Protein AF-0000000067861618 (afdb_homodimer)

Sequence (686 aa):
MKAVVKTNPGYDQMELKDVEEPQVYGDKVKIKVAFTGICGSDIHTFKGEYKNPTTPVTLGHEFSGVVVEVGPDVTSIKVGDRVTSETTFETCGECIYCKEHDYNLCSNRRGIGTQANGSFAEFVLSREESCHVLDERISLEAAALTEPLACCVHSALEKTTIRPDDTVLVFGPGPIGLLLAQVVKAQGATVIMAGITKDSDRLRLAKELGMDRIVDTLKEDLAEVVLGMTGGYGAERVFDCSGAVPAVNQGLPLTKKKGDFVQVGLFAEKKNAIDEESIIQREIAYIGSRSQKPSSWILALDLLANGKIDTDKMITKVYGLDDWREAFEAVMAGNEIKVLVKSMKAVVKTNPGYDQMELKDVEEPQVYGDKVKIKVAFTGICGSDIHTFKGEYKNPTTPVTLGHEFSGVVVEVGPDVTSIKVGDRVTSETTFETCGECIYCKEHDYNLCSNRRGIGTQANGSFAEFVLSREESCHVLDERISLEAAALTEPLACCVHSALEKTTIRPDDTVLVFGPGPIGLLLAQVVKAQGATVIMAGITKDSDRLRLAKELGMDRIVDTLKEDLAEVVLGMTGGYGAERVFDCSGAVPAVNQGLPLTKKKGDFVQVGLFAEKKNAIDEESIIQREIAYIGSRSQKPSSWILALDLLANGKIDTDKMITKVYGLDDWREAFEAVMAGNEIKVLVKS

Nearest PDB structures (foldseek):
  4ejm-assembly1_A  TM=9.345E-01  e=1.220E-36  Sinorhizobium meliloti 1021
  1rjw-assembly1_D  TM=9.332E-01  e=1.047E-31  Geobacillus stearothermophilus
  3pii-assembly1_B  TM=9.346E-01  e=1.260E-31  Geobacillus stearothermophilus
  3s2e-assembly2_C  TM=9.390E-01  e=4.253E-30  Cupriavidus pinatubonensis JMP134
  2eih-assembly1_A  TM=8.965E-01  e=2.595E-30  Thermus thermophilus HB8

Radius of gyration: 28.89 Å; Cα contacts (8 Å, |Δi|>4): 1767; chains: 2; bounding box: 50×87×62 Å

Organism: Listeria monocytogenes serovar 1/2a (strain ATCC BAA-679 / EGD-e) (NCBI:txid169963)

Structure (mmCIF, N/CA/C/O backbone):
data_AF-0000000067861618-model_v1
#
loop_
_entity.id
_entity.type
_entity.pdbx_description
1 polymer 'Lmo2663 protein'
#
loop_
_atom_site.group_PDB
_atom_site.id
_atom_site.type_symbol
_atom_site.label_atom_id
_atom_site.label_alt_id
_atom_site.label_comp_id
_atom_site.label_asym_id
_atom_site.label_entity_id
_atom_site.label_seq_id
_atom_site.pdbx_PDB_ins_code
_atom_site.Cartn_x
_atom_site.Cartn_y
_atom_site.Cartn_z
_atom_site.occupancy
_atom_site.B_iso_or_equiv
_atom_site.auth_seq_id
_atom_site.auth_comp_id
_atom_site.auth_asym_id
_atom_site.auth_atom_id
_atom_site.pdbx_PDB_model_num
ATOM 1 N N . MET A 1 1 ? 13.023 -38.094 -23.516 1 97.62 1 MET A N 1
ATOM 2 C CA . MET A 1 1 ? 11.648 -37.938 -23.062 1 97.62 1 MET A CA 1
ATOM 3 C C . MET A 1 1 ? 10.945 -36.812 -23.844 1 97.62 1 MET A C 1
ATOM 5 O O . MET A 1 1 ? 11.594 -35.938 -24.406 1 97.62 1 MET A O 1
ATOM 9 N N . LYS A 1 2 ? 9.68 -36.906 -23.859 1 98.25 2 LYS A N 1
ATOM 10 C CA . LYS A 1 2 ? 8.898 -35.875 -24.516 1 98.25 2 LYS A CA 1
ATOM 11 C C . LYS A 1 2 ? 8.773 -34.625 -23.625 1 98.25 2 LYS A C 1
ATOM 13 O O . LYS A 1 2 ? 8.578 -34.75 -22.406 1 98.25 2 LYS A O 1
ATOM 18 N N . ALA A 1 3 ? 8.898 -33.469 -24.234 1 98.62 3 ALA A N 1
ATOM 19 C CA . ALA A 1 3 ? 8.742 -32.219 -23.516 1 98.62 3 ALA A CA 1
ATOM 20 C C . ALA A 1 3 ? 8.305 -31.094 -24.453 1 98.62 3 ALA A C 1
ATOM 22 O O . ALA A 1 3 ? 8.672 -31.078 -25.625 1 98.62 3 ALA A O 1
ATOM 23 N N . VAL A 1 4 ? 7.473 -30.203 -23.969 1 98.44 4 VAL A N 1
ATOM 24 C CA . VAL A 1 4 ? 7.121 -29 -24.703 1 98.44 4 VAL A CA 1
ATOM 25 C C . VAL A 1 4 ? 8.141 -27.891 -24.406 1 98.44 4 VAL A C 1
ATOM 27 O O . VAL A 1 4 ? 8.164 -27.359 -23.297 1 98.44 4 VAL A O 1
ATOM 30 N N . VAL A 1 5 ? 8.922 -27.531 -25.391 1 97.69 5 VAL A N 1
ATOM 31 C CA . VAL A 1 5 ? 10.086 -26.672 -25.188 1 97.69 5 VAL A CA 1
ATOM 32 C C . VAL A 1 5 ? 9.883 -25.344 -25.922 1 97.69 5 VAL A C 1
ATOM 34 O O . VAL A 1 5 ? 9.5 -25.328 -27.094 1 97.69 5 VAL A O 1
ATOM 37 N N . LYS A 1 6 ? 10 -24.219 -25.203 1 97.12 6 LYS A N 1
ATOM 38 C CA . LYS A 1 6 ? 10.25 -22.938 -25.859 1 97.12 6 LYS A CA 1
ATOM 39 C C . LYS A 1 6 ? 11.656 -22.875 -26.438 1 97.12 6 LYS A C 1
ATOM 41 O O . LYS A 1 6 ? 12.633 -22.75 -25.688 1 97.12 6 LYS A O 1
ATOM 46 N N . THR A 1 7 ? 11.758 -22.812 -27.656 1 95.88 7 THR A N 1
ATOM 47 C CA . THR A 1 7 ? 13.055 -23 -28.297 1 95.88 7 THR A CA 1
ATOM 48 C C . THR A 1 7 ? 13.773 -21.672 -28.484 1 95.88 7 THR A C 1
ATOM 50 O O . THR A 1 7 ? 15 -21.609 -28.422 1 95.88 7 THR A O 1
ATOM 53 N N . ASN A 1 8 ? 13.039 -20.672 -28.797 1 93.75 8 ASN A N 1
ATOM 54 C CA . ASN A 1 8 ? 13.531 -19.312 -29.016 1 93.75 8 ASN A CA 1
ATOM 55 C C . ASN A 1 8 ? 12.531 -18.266 -28.5 1 93.75 8 ASN A C 1
ATOM 57 O O . ASN A 1 8 ? 11.344 -18.562 -28.344 1 93.75 8 ASN A O 1
ATOM 61 N N . PRO A 1 9 ? 13.125 -17.094 -28.188 1 91.62 9 PRO A N 1
ATOM 62 C CA . PRO A 1 9 ? 12.188 -16.031 -27.844 1 91.62 9 PRO A CA 1
ATOM 63 C C . PRO A 1 9 ? 11.219 -15.703 -28.969 1 91.62 9 PRO A C 1
ATOM 65 O O . PRO A 1 9 ? 11.492 -15.984 -30.141 1 91.62 9 PRO A O 1
ATOM 68 N N . GLY A 1 10 ? 10.039 -15.055 -28.578 1 91.56 10 GLY A N 1
ATOM 69 C CA . GLY A 1 10 ? 9.078 -14.609 -29.578 1 91.56 10 GLY A CA 1
ATOM 70 C C . GLY A 1 10 ? 7.797 -15.422 -29.578 1 91.56 10 GLY A C 1
ATOM 71 O O . GLY A 1 10 ? 7.641 -16.344 -28.766 1 91.56 10 GLY A O 1
ATOM 72 N N . TYR A 1 11 ? 6.883 -15.148 -30.516 1 93.62 11 TYR A N 1
ATOM 73 C CA . TYR A 1 11 ? 5.578 -15.797 -30.625 1 93.62 11 TYR A CA 1
ATOM 74 C C . TYR A 1 11 ? 5.727 -17.25 -31.047 1 93.62 11 TYR A C 1
ATOM 76 O O . TYR A 1 11 ? 6.457 -17.562 -31.984 1 93.62 11 TYR A O 1
ATOM 84 N N . ASP A 1 12 ? 5.031 -18.156 -30.203 1 92.19 12 ASP A N 1
ATOM 85 C CA . ASP A 1 12 ? 5.027 -19.609 -30.438 1 92.19 12 ASP A CA 1
ATOM 86 C C . ASP A 1 12 ? 6.414 -20.203 -30.219 1 92.19 12 ASP A C 1
ATOM 88 O O . ASP A 1 12 ? 6.844 -20.375 -29.062 1 92.19 12 ASP A O 1
ATOM 92 N N . GLN A 1 13 ? 7.277 -20.203 -31.094 1 94.56 13 GLN A N 1
ATOM 93 C CA . GLN A 1 13 ? 8.602 -20.812 -31.016 1 94.56 13 GLN A CA 1
ATOM 94 C C . GLN A 1 13 ? 8.625 -21.938 -29.984 1 94.56 13 GLN A C 1
ATOM 96 O O . GLN A 1 13 ? 9.539 -22.031 -29.172 1 94.56 13 GLN A O 1
ATOM 101 N N . MET A 1 14 ? 7.547 -22.688 -29.859 1 96.25 14 MET A N 1
ATOM 102 C CA . MET A 1 14 ? 7.395 -23.844 -28.969 1 96.25 14 MET A CA 1
ATOM 103 C C . MET A 1 14 ? 7.215 -25.125 -29.766 1 96.25 14 MET A C 1
ATOM 105 O O . MET A 1 14 ? 6.57 -25.125 -30.812 1 96.25 14 MET A O 1
ATOM 109 N N . GLU A 1 15 ? 7.766 -26.156 -29.266 1 96.69 15 GLU A N 1
ATOM 110 C CA . GLU A 1 15 ? 7.684 -27.453 -29.938 1 96.69 15 GLU A CA 1
ATOM 111 C C . GLU A 1 15 ? 7.691 -28.594 -28.938 1 96.69 15 GLU A C 1
ATOM 113 O O . GLU A 1 15 ? 8.328 -28.5 -27.875 1 96.69 15 GLU A O 1
ATOM 118 N N . LEU A 1 16 ? 6.914 -29.625 -29.266 1 98.06 16 LEU A N 1
ATOM 119 C CA . LEU A 1 16 ? 7.066 -30.906 -28.578 1 98.06 16 LEU A CA 1
ATOM 120 C C . LEU A 1 16 ? 8.258 -31.688 -29.125 1 98.06 16 LEU A C 1
ATOM 122 O O . LEU A 1 16 ? 8.289 -32 -30.328 1 98.06 16 LEU A O 1
ATOM 126 N N . LYS A 1 17 ? 9.188 -31.938 -28.297 1 96.25 17 LYS A N 1
ATOM 127 C CA . LYS A 1 17 ? 10.344 -32.656 -28.844 1 96.25 17 LYS A CA 1
ATOM 128 C C . LYS A 1 17 ? 10.914 -33.625 -27.812 1 96.25 17 LYS A C 1
ATOM 130 O O . LYS A 1 17 ? 10.516 -33.594 -26.641 1 96.25 17 LYS A O 1
ATOM 135 N N . ASP A 1 18 ? 11.773 -34.5 -28.359 1 97.75 18 ASP A N 1
ATOM 136 C CA . ASP A 1 18 ? 12.5 -35.406 -27.484 1 97.75 18 ASP A CA 1
ATOM 137 C C . ASP A 1 18 ? 13.734 -34.719 -26.891 1 97.75 18 ASP A C 1
ATOM 139 O O . ASP A 1 18 ? 14.586 -34.219 -27.609 1 97.75 18 ASP A O 1
ATOM 143 N N . VAL A 1 19 ? 13.719 -34.688 -25.594 1 97.69 19 VAL A N 1
ATOM 144 C CA . VAL A 1 19 ? 14.859 -34.125 -24.891 1 97.69 19 VAL A CA 1
ATOM 145 C C . VAL A 1 19 ? 15.445 -35.156 -23.922 1 97.69 19 VAL A C 1
ATOM 147 O O . VAL A 1 19 ? 14.875 -36.219 -23.719 1 97.69 19 VAL A O 1
ATOM 150 N N . GLU A 1 20 ? 16.594 -34.812 -23.406 1 97.31 20 GLU A N 1
ATOM 151 C CA . GLU A 1 20 ? 17.219 -35.719 -22.438 1 97.31 20 GLU A CA 1
ATOM 152 C C . GLU A 1 20 ? 16.406 -35.812 -21.156 1 97.31 20 GLU A C 1
ATOM 154 O O . GLU A 1 20 ? 15.883 -34.812 -20.656 1 97.31 20 GLU A O 1
ATOM 159 N N . GLU A 1 21 ? 16.188 -37.031 -20.703 1 97.81 21 GLU A N 1
ATOM 160 C CA . GLU A 1 21 ? 15.562 -37.219 -19.406 1 97.81 21 GLU A CA 1
ATOM 161 C C . GLU A 1 21 ? 16.422 -36.656 -18.281 1 97.81 21 GLU A C 1
ATOM 163 O O . GLU A 1 21 ? 17.641 -36.875 -18.25 1 97.81 21 GLU A O 1
ATOM 168 N N . PRO A 1 22 ? 15.867 -35.906 -17.438 1 97.81 22 PRO A N 1
ATOM 169 C CA . PRO A 1 22 ? 16.688 -35.344 -16.359 1 97.81 22 PRO A CA 1
ATOM 170 C C . PRO A 1 22 ? 17.234 -36.406 -15.414 1 97.81 22 PRO A C 1
ATOM 172 O O . PRO A 1 22 ? 16.562 -37.406 -15.141 1 97.81 22 PRO A O 1
ATOM 175 N N . GLN A 1 23 ? 18.391 -36.125 -14.953 1 98.12 23 GLN A N 1
ATOM 176 C CA . GLN A 1 23 ? 19.047 -37 -13.984 1 98.12 23 GLN A CA 1
ATOM 177 C C . GLN A 1 23 ? 19.109 -36.344 -12.609 1 98.12 23 GLN A C 1
ATOM 179 O O . GLN A 1 23 ? 19.328 -35.156 -12.5 1 98.12 23 GLN A O 1
ATOM 184 N N . VAL A 1 24 ? 18.922 -37.156 -11.633 1 98.38 24 VAL A N 1
ATOM 185 C CA . VAL A 1 24 ? 18.938 -36.625 -10.273 1 98.38 24 VAL A CA 1
ATOM 186 C C . VAL A 1 24 ? 20.375 -36.375 -9.836 1 98.38 24 VAL A C 1
ATOM 188 O O . VAL A 1 24 ? 21.312 -37 -10.336 1 98.38 24 VAL A O 1
ATOM 191 N N . TYR A 1 25 ? 20.625 -35.469 -9.039 1 98.44 25 TYR A N 1
ATOM 192 C CA . TYR A 1 25 ? 21.875 -35.125 -8.383 1 98.44 25 TYR A CA 1
ATOM 193 C C . TYR A 1 25 ? 21.625 -34.375 -7.09 1 98.44 25 TYR A C 1
ATOM 195 O O . TYR A 1 25 ? 20.578 -33.75 -6.918 1 98.44 25 TYR A O 1
ATOM 203 N N . GLY A 1 26 ? 22.547 -34.531 -6.188 1 98.19 26 GLY A N 1
ATOM 204 C CA . GLY A 1 26 ? 22.438 -33.75 -4.957 1 98.19 26 GLY A CA 1
ATOM 205 C C . GLY A 1 26 ? 21.094 -33.938 -4.266 1 98.19 26 GLY A C 1
ATOM 206 O O . GLY A 1 26 ? 20.672 -35.062 -3.994 1 98.19 26 GLY A O 1
ATOM 207 N N . ASP A 1 27 ? 20.391 -32.781 -4.082 1 98.31 27 ASP A N 1
ATOM 208 C CA . ASP A 1 27 ? 19.125 -32.812 -3.35 1 98.31 27 ASP A CA 1
ATOM 209 C C . ASP A 1 27 ? 17.938 -32.812 -4.305 1 98.31 27 ASP A C 1
ATOM 211 O O . ASP A 1 27 ? 16.797 -32.531 -3.908 1 98.31 27 ASP A O 1
ATOM 215 N N . LYS A 1 28 ? 18.141 -33.188 -5.531 1 98.75 28 LYS A N 1
ATOM 216 C CA . LYS A 1 28 ? 17.109 -33.125 -6.555 1 98.75 28 LYS A CA 1
ATOM 217 C C . LYS A 1 28 ? 16.25 -34.375 -6.566 1 98.75 28 LYS A C 1
ATOM 219 O O . LYS A 1 28 ? 16.766 -35.5 -6.336 1 98.75 28 LYS A O 1
ATOM 224 N N . VAL A 1 29 ? 15.031 -34.219 -6.852 1 98.88 29 VAL A N 1
ATOM 225 C CA . VAL A 1 29 ? 14.016 -35.25 -6.926 1 98.88 29 VAL A CA 1
ATOM 226 C C . VAL A 1 29 ? 13.43 -35.312 -8.336 1 98.88 29 VAL A C 1
ATOM 228 O O . VAL A 1 29 ? 13.047 -34.281 -8.898 1 98.88 29 VAL A O 1
ATOM 231 N N . LYS A 1 30 ? 13.445 -36.469 -8.875 1 98.88 30 LYS A N 1
ATOM 232 C CA . LYS A 1 30 ? 12.82 -36.656 -10.18 1 98.88 30 LYS A CA 1
ATOM 233 C C . LYS A 1 30 ? 11.367 -37.125 -10.031 1 98.88 30 LYS A C 1
ATOM 235 O O . LYS A 1 30 ? 11.086 -38.094 -9.352 1 98.88 30 LYS A O 1
ATOM 240 N N . ILE A 1 31 ? 10.523 -36.438 -10.648 1 98.94 31 ILE A N 1
ATOM 241 C CA . ILE A 1 31 ? 9.086 -36.656 -10.531 1 98.94 31 ILE A CA 1
ATOM 242 C C . ILE A 1 31 ? 8.516 -37.062 -11.891 1 98.94 31 ILE A C 1
ATOM 244 O O . ILE A 1 31 ? 8.75 -36.375 -12.891 1 98.94 31 ILE A O 1
ATOM 248 N N . LYS A 1 32 ? 7.898 -38.156 -11.977 1 98.94 32 LYS A N 1
ATOM 249 C CA . LYS A 1 32 ? 7.059 -38.469 -13.133 1 98.94 32 LYS A CA 1
ATOM 250 C C . LYS A 1 32 ? 5.793 -37.594 -13.125 1 98.94 32 LYS A C 1
ATOM 252 O O . LYS A 1 32 ? 4.914 -37.781 -12.281 1 98.94 32 LYS A O 1
ATOM 257 N N . VAL A 1 33 ? 5.719 -36.75 -14.07 1 98.94 33 VAL A N 1
ATOM 258 C CA . VAL A 1 33 ? 4.656 -35.75 -14.062 1 98.94 33 VAL A CA 1
ATOM 259 C C . VAL A 1 33 ? 3.316 -36.406 -14.367 1 98.94 33 VAL A C 1
ATOM 261 O O . VAL A 1 33 ? 3.215 -37.219 -15.297 1 98.94 33 VAL A O 1
ATOM 264 N N . ALA A 1 34 ? 2.354 -36.156 -13.539 1 98.88 34 ALA A N 1
ATOM 265 C CA . ALA A 1 34 ? 0.994 -36.625 -13.805 1 98.88 34 ALA A CA 1
ATOM 266 C C . ALA A 1 34 ? 0.182 -35.562 -14.539 1 98.88 34 ALA A C 1
ATOM 268 O O . ALA A 1 34 ? -0.371 -35.812 -15.609 1 98.88 34 ALA A O 1
ATOM 269 N N . PHE A 1 35 ? 0.127 -34.375 -13.961 1 98.88 35 PHE A N 1
ATOM 270 C CA . PHE A 1 35 ? -0.622 -33.25 -14.539 1 98.88 35 PHE A CA 1
ATOM 271 C C . PHE A 1 35 ? 0.17 -31.953 -14.438 1 98.88 35 PHE A C 1
ATOM 273 O O . PHE A 1 35 ? 0.909 -31.75 -13.469 1 98.88 35 PHE A O 1
ATOM 280 N N . THR A 1 36 ? 0.093 -31.109 -15.43 1 98.88 36 THR A N 1
ATOM 281 C CA . THR A 1 36 ? 0.594 -29.734 -15.43 1 98.88 36 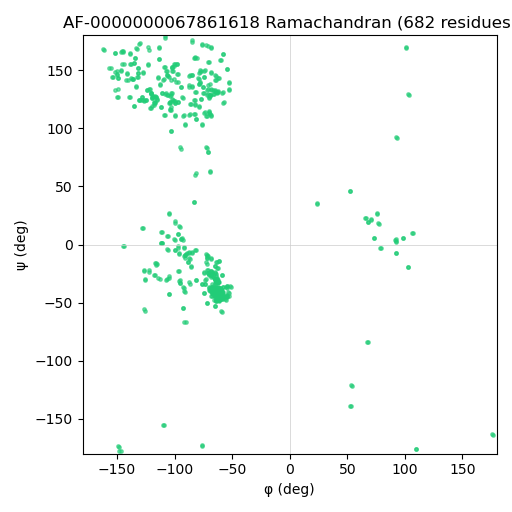THR A CA 1
ATOM 282 C C . THR A 1 36 ? -0.507 -28.766 -15.828 1 98.88 36 THR A C 1
ATOM 284 O O . THR A 1 36 ? -1.147 -28.938 -16.875 1 98.88 36 THR A O 1
ATOM 287 N N . GLY A 1 37 ? -0.752 -27.797 -14.977 1 98.69 37 GLY A N 1
ATOM 288 C CA . GLY A 1 37 ? -1.687 -26.75 -15.344 1 98.69 37 GLY A CA 1
ATOM 289 C C . GLY A 1 37 ? -1.075 -25.703 -16.25 1 98.69 37 GLY A C 1
ATOM 290 O O . GLY A 1 37 ? 0.098 -25.359 -16.109 1 98.69 37 GLY A O 1
ATOM 291 N N . ILE A 1 38 ? -1.846 -25.188 -17.203 1 98.06 38 ILE A N 1
ATOM 292 C CA . ILE A 1 38 ? -1.395 -24.094 -18.047 1 98.06 38 ILE A CA 1
ATOM 293 C C . ILE A 1 38 ? -1.693 -22.766 -17.344 1 98.06 38 ILE A C 1
ATOM 295 O O . ILE A 1 38 ? -2.842 -22.484 -17 1 98.06 38 ILE A O 1
ATOM 299 N N . CYS A 1 39 ? -0.69 -22 -17.109 1 95.25 39 CYS A N 1
ATOM 300 C CA . CYS A 1 39 ? -0.8 -20.703 -16.453 1 95.25 39 CYS A CA 1
ATOM 301 C C . CYS A 1 39 ? -0.815 -19.578 -17.484 1 95.25 39 CYS A C 1
ATOM 303 O O . CYS A 1 39 ? -0.372 -19.766 -18.625 1 95.25 39 CYS A O 1
ATOM 305 N N . GLY A 1 40 ? -1.413 -18.422 -17.094 1 92 40 GLY A N 1
ATOM 306 C CA . GLY A 1 40 ? -1.334 -17.25 -17.969 1 92 40 GLY A CA 1
ATOM 307 C C . GLY A 1 40 ? 0.083 -16.938 -18.406 1 92 40 GLY A C 1
ATOM 308 O O . GLY A 1 40 ? 0.307 -16.484 -19.531 1 92 40 GLY A O 1
ATOM 309 N N . SER A 1 41 ? 1.034 -17.125 -17.547 1 92.06 41 SER A N 1
ATOM 310 C CA . SER A 1 41 ? 2.43 -16.844 -17.875 1 92.06 41 SER A CA 1
ATOM 311 C C . SER A 1 41 ? 2.934 -17.75 -18.984 1 92.06 41 SER A C 1
ATOM 313 O O . SER A 1 41 ? 3.783 -17.359 -19.781 1 92.06 41 SER A O 1
ATOM 315 N N . ASP A 1 42 ? 2.459 -18.984 -19.062 1 94.56 42 ASP A N 1
ATOM 316 C CA . ASP A 1 42 ? 2.797 -19.859 -20.172 1 94.56 42 ASP A CA 1
ATOM 317 C C . ASP A 1 42 ? 2.303 -19.281 -21.5 1 94.56 42 ASP A C 1
ATOM 319 O O . ASP A 1 42 ? 3.006 -19.344 -22.516 1 94.56 42 ASP A O 1
ATOM 323 N N . ILE A 1 43 ? 1.104 -18.75 -21.438 1 94 43 ILE A N 1
ATOM 324 C CA . ILE A 1 43 ? 0.493 -18.172 -22.641 1 94 43 ILE A CA 1
ATOM 325 C C . ILE A 1 43 ? 1.264 -16.922 -23.062 1 94 43 ILE A C 1
ATOM 327 O O . ILE A 1 43 ? 1.51 -16.719 -24.25 1 94 43 ILE A O 1
ATOM 331 N N . HIS A 1 44 ? 1.635 -16.109 -22.047 1 92 44 HIS A N 1
ATOM 332 C CA . HIS A 1 44 ? 2.441 -14.945 -22.359 1 92 44 HIS A CA 1
ATOM 333 C C . HIS A 1 44 ? 3.773 -15.344 -22.984 1 92 44 HIS A C 1
ATOM 335 O O . HIS A 1 44 ? 4.27 -14.664 -23.891 1 92 44 HIS A O 1
ATOM 341 N N . THR A 1 45 ? 4.352 -16.375 -22.453 1 92.44 45 THR A N 1
ATOM 342 C CA . THR A 1 45 ? 5.582 -16.906 -23.031 1 92.44 45 THR A CA 1
ATOM 343 C C . THR A 1 45 ? 5.344 -17.391 -24.469 1 92.44 45 THR A C 1
ATOM 345 O O . THR A 1 45 ? 6.145 -17.109 -25.359 1 92.44 45 THR A O 1
ATOM 348 N N . PHE A 1 46 ? 4.215 -18.062 -24.703 1 93.56 46 PHE A N 1
ATOM 349 C CA . PHE A 1 46 ? 3.82 -18.5 -26.031 1 93.56 46 PHE A CA 1
ATOM 350 C C . PHE A 1 46 ? 3.705 -17.328 -26.984 1 93.56 46 PHE A C 1
ATOM 352 O O . PHE A 1 46 ? 4.191 -17.375 -28.125 1 93.56 46 PHE A O 1
ATOM 359 N N . LYS A 1 47 ? 3.217 -16.219 -26.422 1 92.44 47 LYS A N 1
ATOM 360 C CA . LYS A 1 47 ? 2.953 -15.039 -27.25 1 92.44 47 LYS A CA 1
ATOM 361 C C . LYS A 1 47 ? 4.215 -14.203 -27.422 1 92.44 47 LYS A C 1
ATOM 363 O O . LYS A 1 47 ? 4.215 -13.219 -28.172 1 92.44 47 LYS A O 1
ATOM 368 N N . GLY A 1 48 ? 5.258 -14.5 -26.781 1 87.56 48 GLY A N 1
ATOM 369 C CA . GLY A 1 48 ? 6.512 -13.773 -26.891 1 87.56 48 GLY A CA 1
ATOM 370 C C . GLY A 1 48 ? 6.504 -12.461 -26.125 1 87.56 48 GLY A C 1
ATOM 371 O O . GLY A 1 48 ? 7.266 -11.547 -26.453 1 87.56 48 GLY A O 1
ATOM 372 N N . GLU A 1 49 ? 5.566 -12.336 -25.219 1 79.94 49 GLU A N 1
ATOM 373 C CA . GLU A 1 49 ? 5.395 -11.094 -24.469 1 79.94 49 GLU A CA 1
ATOM 374 C C . GLU A 1 49 ? 6.266 -11.086 -23.219 1 79.94 49 GLU A C 1
ATOM 376 O O . GLU A 1 49 ? 6.398 -10.055 -22.547 1 79.94 49 GLU A O 1
ATOM 381 N N . TYR A 1 50 ? 6.695 -12.164 -22.922 1 68.75 50 TYR A N 1
ATOM 382 C CA . TYR A 1 50 ? 7.57 -12.328 -21.766 1 68.75 50 TYR A CA 1
ATOM 383 C C . TYR A 1 50 ? 9.023 -12.469 -22.203 1 68.75 50 TYR A C 1
ATOM 385 O O . TYR A 1 50 ? 9.336 -13.219 -23.125 1 68.75 50 TYR A O 1
ATOM 393 N N . LYS A 1 51 ? 9.852 -11.609 -21.656 1 62.56 51 LYS A N 1
ATOM 394 C CA . LYS A 1 51 ? 11.273 -11.805 -21.906 1 62.56 51 LYS A CA 1
ATOM 395 C C . LYS A 1 51 ? 11.812 -13.008 -21.141 1 62.56 51 LYS A C 1
ATOM 397 O O . LYS A 1 51 ? 12.125 -12.898 -19.953 1 62.56 51 LYS A O 1
ATOM 402 N N . ASN A 1 52 ? 11.633 -14.07 -21.734 1 65.31 52 ASN A N 1
ATOM 403 C CA . ASN A 1 52 ? 12.109 -15.281 -21.078 1 65.31 52 ASN A CA 1
ATOM 404 C C . ASN A 1 52 ? 13.609 -15.219 -20.797 1 65.31 52 ASN A C 1
ATOM 406 O O . ASN A 1 52 ? 14.406 -15.039 -21.719 1 65.31 52 ASN A O 1
ATOM 410 N N . PRO A 1 53 ? 13.914 -15.344 -19.672 1 67.12 53 PRO A N 1
ATOM 411 C CA . PRO A 1 53 ? 15.336 -15.219 -19.359 1 67.12 53 PRO A CA 1
ATOM 412 C C . PRO A 1 53 ? 16.188 -16.312 -20 1 67.12 53 PRO A C 1
ATOM 414 O O . PRO A 1 53 ? 17.375 -16.109 -20.234 1 67.12 53 PRO A O 1
ATOM 417 N N . THR A 1 54 ? 15.562 -17.516 -20.297 1 84.38 54 THR A N 1
ATOM 418 C CA . THR A 1 54 ? 16.359 -18.641 -20.75 1 84.38 54 THR A CA 1
ATOM 419 C C . THR A 1 54 ? 15.641 -19.391 -21.875 1 84.38 54 THR A C 1
ATOM 421 O O . THR A 1 54 ? 14.469 -19.75 -21.734 1 84.38 54 THR A O 1
ATOM 424 N N . THR A 1 55 ? 16.219 -19.609 -22.953 1 91 55 THR A N 1
ATOM 425 C CA . THR A 1 55 ? 15.812 -20.516 -24.016 1 91 55 THR A CA 1
ATOM 426 C C . THR A 1 55 ? 17.016 -21.312 -24.516 1 91 55 THR A C 1
ATOM 428 O O . THR A 1 55 ? 18.141 -20.812 -24.547 1 91 55 THR A O 1
ATOM 431 N N . PRO A 1 56 ? 16.844 -22.594 -24.844 1 95.38 56 PRO A N 1
ATOM 432 C CA . PRO A 1 56 ? 15.602 -23.359 -24.766 1 95.38 56 PRO A CA 1
ATOM 433 C C . PRO A 1 56 ? 15.227 -23.734 -23.344 1 95.38 56 PRO A C 1
ATOM 435 O O . PRO A 1 56 ? 16.109 -23.906 -22.484 1 95.38 56 PRO A O 1
ATOM 438 N N . VAL A 1 57 ? 13.93 -23.844 -23.062 1 96.31 57 VAL A N 1
ATOM 439 C CA . VAL A 1 57 ? 13.469 -24.25 -21.75 1 96.31 57 VAL A CA 1
ATOM 440 C C . VAL A 1 57 ? 12.141 -25 -21.875 1 96.31 57 VAL A C 1
ATOM 442 O O . VAL A 1 57 ? 11.273 -24.609 -22.656 1 96.31 57 VAL A O 1
ATOM 445 N N . THR A 1 58 ? 12.055 -26.125 -21.172 1 97.62 58 THR A N 1
ATOM 446 C CA . THR A 1 58 ? 10.75 -26.766 -21.031 1 97.62 58 THR A CA 1
ATOM 447 C C . THR A 1 58 ? 9.828 -25.938 -20.156 1 97.62 58 THR A C 1
ATOM 449 O O . THR A 1 58 ? 10.195 -25.562 -19.031 1 97.62 58 THR A O 1
ATOM 452 N N . LEU A 1 59 ? 8.602 -25.641 -20.609 1 96.62 59 LEU A N 1
ATOM 453 C CA . LEU A 1 59 ? 7.668 -24.812 -19.875 1 96.62 59 LEU A CA 1
ATOM 454 C C . LEU A 1 59 ? 6.891 -25.641 -18.859 1 96.62 59 LEU A C 1
ATOM 456 O O . LEU A 1 59 ? 7.059 -26.859 -18.781 1 96.62 59 LEU A O 1
ATOM 460 N N . GLY A 1 60 ? 6.086 -24.906 -18.062 1 97.81 60 GLY A N 1
ATOM 461 C CA . GLY A 1 60 ? 5.219 -25.531 -17.078 1 97.81 60 GLY A CA 1
ATOM 462 C C . GLY A 1 60 ? 5.738 -25.422 -15.664 1 97.81 60 GLY A C 1
ATOM 463 O O . GLY A 1 60 ? 6.887 -25.781 -15.383 1 97.81 60 GLY A O 1
ATOM 464 N N . HIS A 1 61 ? 4.895 -24.953 -14.758 1 98.25 61 HIS A N 1
ATOM 465 C CA . HIS A 1 61 ? 5.344 -24.812 -13.383 1 98.25 61 HIS A CA 1
ATOM 466 C C . HIS A 1 61 ? 4.223 -25.141 -12.398 1 98.25 61 HIS A C 1
ATOM 468 O O . HIS A 1 61 ? 4.41 -25.047 -11.18 1 98.25 61 HIS A O 1
ATOM 474 N N . GLU A 1 62 ? 3.037 -25.469 -12.844 1 98.75 62 GLU A N 1
ATOM 475 C CA . GLU A 1 62 ? 1.911 -25.938 -12.047 1 98.75 62 GLU A CA 1
ATOM 476 C C . GLU A 1 62 ? 1.737 -27.453 -12.188 1 98.75 62 GLU A C 1
ATOM 478 O O . GLU A 1 62 ? 1.084 -27.922 -13.117 1 98.75 62 GLU A O 1
ATOM 483 N N . PHE A 1 63 ? 2.287 -28.219 -11.172 1 98.88 63 PHE A N 1
ATOM 484 C CA . PHE A 1 63 ? 2.273 -29.625 -11.523 1 98.88 63 PHE A CA 1
ATOM 485 C C . PHE A 1 63 ? 2.197 -30.5 -10.273 1 98.88 63 PHE A C 1
ATOM 487 O O . PHE A 1 63 ? 2.383 -30.016 -9.156 1 98.88 63 PHE A O 1
ATOM 494 N N . SER A 1 64 ? 1.863 -31.766 -10.484 1 98.88 64 SER A N 1
ATOM 495 C CA . SER A 1 64 ? 1.897 -32.875 -9.539 1 98.88 64 SER A CA 1
ATOM 496 C C . SER A 1 64 ? 2.426 -34.125 -10.188 1 98.88 64 SER A C 1
ATOM 498 O O . SER A 1 64 ? 2.555 -34.219 -11.414 1 98.88 64 SER A O 1
ATOM 500 N N . GLY A 1 65 ? 2.793 -35.062 -9.383 1 98.88 65 GLY A N 1
ATOM 501 C CA . GLY A 1 65 ? 3.266 -36.344 -9.914 1 98.88 65 GLY A CA 1
ATOM 502 C C . GLY A 1 65 ? 3.736 -37.281 -8.836 1 98.88 65 GLY A C 1
ATOM 503 O O . GLY A 1 65 ? 3.338 -37.188 -7.68 1 98.88 65 GLY A O 1
ATOM 504 N N . VAL A 1 66 ? 4.469 -38.281 -9.328 1 98.94 66 VAL A N 1
ATOM 505 C CA . VAL A 1 66 ? 4.984 -39.312 -8.445 1 98.94 66 VAL A CA 1
ATOM 506 C C . VAL A 1 66 ? 6.508 -39.344 -8.539 1 98.94 66 VAL A C 1
ATOM 508 O O . VAL A 1 66 ? 7.066 -39.344 -9.633 1 98.94 66 VAL A O 1
ATOM 511 N N . VAL A 1 67 ? 7.105 -39.406 -7.379 1 98.94 67 VAL A N 1
ATOM 512 C CA . VAL A 1 67 ? 8.562 -39.469 -7.336 1 98.94 67 VAL A CA 1
ATOM 513 C C . VAL A 1 67 ? 9.047 -40.812 -7.902 1 98.94 67 VAL A C 1
ATOM 515 O O . VAL A 1 67 ? 8.555 -41.875 -7.512 1 98.94 67 VAL A O 1
ATOM 518 N N . VAL A 1 68 ? 10.055 -40.781 -8.789 1 98.88 68 VAL A N 1
ATOM 519 C CA . VAL A 1 68 ? 10.508 -42 -9.406 1 98.88 68 VAL A CA 1
ATOM 520 C C . VAL A 1 68 ? 11.992 -42.219 -9.125 1 98.88 68 VAL A C 1
ATOM 522 O O . VAL A 1 68 ? 12.508 -43.312 -9.258 1 98.88 68 VAL A O 1
ATOM 525 N N . GLU A 1 69 ? 12.711 -41.188 -8.812 1 98.81 69 GLU A N 1
ATOM 526 C CA . GLU A 1 69 ? 14.125 -41.219 -8.453 1 98.81 69 GLU A CA 1
ATOM 527 C C . GLU A 1 69 ? 14.492 -40.062 -7.523 1 98.81 69 GLU A C 1
ATOM 529 O O . GLU A 1 69 ? 13.883 -39 -7.578 1 98.81 69 GLU A O 1
ATOM 534 N N . VAL A 1 70 ? 15.469 -40.312 -6.645 1 98.75 70 VAL A N 1
ATOM 535 C CA . VAL A 1 70 ? 15.906 -39.25 -5.746 1 98.75 70 VAL A CA 1
ATOM 536 C C . VAL A 1 70 ? 17.438 -39.156 -5.766 1 98.75 70 VAL A C 1
ATOM 538 O O . VAL A 1 70 ? 18.125 -40.156 -5.945 1 98.75 70 VAL A O 1
ATOM 541 N N . GLY A 1 71 ? 17.922 -37.938 -5.664 1 98.69 71 GLY A N 1
ATOM 542 C CA . GLY A 1 71 ? 19.359 -37.719 -5.586 1 98.69 71 GLY A CA 1
ATOM 543 C C . GLY A 1 71 ? 19.969 -38.219 -4.289 1 98.69 71 GLY A C 1
ATOM 544 O O . GLY A 1 71 ? 19.234 -38.531 -3.338 1 98.69 71 GLY A O 1
ATOM 545 N N . PRO A 1 72 ? 21.297 -38.25 -4.242 1 98.31 72 PRO A N 1
ATOM 546 C CA . PRO A 1 72 ? 21.984 -38.875 -3.109 1 98.31 72 PRO A CA 1
ATOM 547 C C . PRO A 1 72 ? 21.812 -38.094 -1.812 1 98.31 72 PRO A C 1
ATOM 549 O O . PRO A 1 72 ? 21.953 -38.656 -0.722 1 98.31 72 PRO A O 1
ATOM 552 N N . ASP A 1 73 ? 21.516 -36.781 -1.893 1 98.5 73 ASP A N 1
ATOM 553 C CA . ASP A 1 73 ? 21.453 -35.969 -0.69 1 98.5 73 ASP A CA 1
ATOM 554 C C . ASP A 1 73 ? 20.016 -35.812 -0.192 1 98.5 73 ASP A C 1
ATOM 556 O O . ASP A 1 73 ? 19.766 -35.125 0.791 1 98.5 73 ASP A O 1
ATOM 560 N N . VAL A 1 74 ? 19.016 -36.375 -0.887 1 98.62 74 VAL A N 1
ATOM 561 C CA . VAL A 1 74 ? 17.609 -36.281 -0.511 1 98.62 74 VAL A CA 1
ATOM 562 C C . VAL A 1 74 ? 17.359 -37.125 0.753 1 98.62 74 VAL A C 1
ATOM 564 O O . VAL A 1 74 ? 17.875 -38.25 0.883 1 98.62 74 VAL A O 1
ATOM 567 N N . THR A 1 75 ? 16.578 -36.594 1.695 1 98.12 75 THR A N 1
ATOM 568 C CA . THR A 1 75 ? 16.484 -37.25 2.992 1 98.12 75 THR A CA 1
ATOM 569 C C . THR A 1 75 ? 15.016 -37.531 3.342 1 98.12 75 THR A C 1
ATOM 571 O O . THR A 1 75 ? 14.719 -38.469 4.082 1 98.12 75 THR A O 1
ATOM 574 N N . SER A 1 76 ? 14.102 -36.781 2.906 1 97.25 76 SER A N 1
ATOM 575 C CA . SER A 1 76 ? 12.75 -36.844 3.445 1 97.25 76 SER A CA 1
ATOM 576 C C . SER A 1 76 ? 11.75 -37.281 2.379 1 97.25 76 SER A C 1
ATOM 578 O O . SER A 1 76 ? 10.641 -37.719 2.699 1 97.25 76 SER A O 1
ATOM 580 N N . ILE A 1 77 ? 12.047 -37.25 1.138 1 98.38 77 ILE A N 1
ATOM 581 C CA . ILE A 1 77 ? 11.211 -37.625 0.01 1 98.38 77 ILE A CA 1
ATOM 582 C C . ILE A 1 77 ? 11.648 -39 -0.5 1 98.38 77 ILE A C 1
ATOM 584 O O . ILE A 1 77 ? 12.844 -39.281 -0.602 1 98.38 77 ILE A O 1
ATOM 588 N N . LYS A 1 78 ? 10.703 -39.875 -0.913 1 98.31 78 LYS A N 1
ATOM 589 C CA . LYS A 1 78 ? 11.07 -41.219 -1.389 1 98.31 78 LYS A CA 1
ATOM 590 C C . LYS A 1 78 ? 10.328 -41.562 -2.68 1 98.31 78 LYS A C 1
ATOM 592 O O . LYS A 1 78 ? 9.273 -41 -2.969 1 98.31 78 LYS A O 1
ATOM 597 N N . VAL A 1 79 ? 10.898 -42.531 -3.342 1 98.75 79 VAL A N 1
ATOM 598 C CA . VAL A 1 79 ? 10.289 -43.062 -4.559 1 98.75 79 VAL A CA 1
ATOM 599 C C . VAL A 1 79 ? 8.891 -43.594 -4.246 1 98.75 79 VAL A C 1
ATOM 601 O O . VAL A 1 79 ? 8.688 -44.281 -3.25 1 98.75 79 VAL A O 1
ATOM 604 N N . GLY A 1 80 ? 7.941 -43.188 -5.043 1 98.81 80 GLY A N 1
ATOM 605 C CA . GLY A 1 80 ? 6.566 -43.594 -4.832 1 98.81 80 GLY A CA 1
ATOM 606 C C . GLY A 1 80 ? 5.703 -42.531 -4.207 1 98.81 80 GLY A C 1
ATOM 607 O O . GLY A 1 80 ? 4.473 -42.594 -4.266 1 98.81 80 GLY A O 1
ATOM 608 N N . ASP A 1 81 ? 6.312 -41.562 -3.578 1 98.81 81 ASP A N 1
ATOM 609 C CA . ASP A 1 81 ? 5.559 -40.469 -2.982 1 98.81 81 ASP A CA 1
ATOM 610 C C . ASP A 1 81 ? 4.793 -39.688 -4.047 1 98.81 81 ASP A C 1
ATOM 612 O O . ASP A 1 81 ? 5.344 -39.375 -5.102 1 98.81 81 ASP A O 1
ATOM 616 N N . ARG A 1 82 ? 3.48 -39.406 -3.834 1 98.94 82 ARG A N 1
ATOM 617 C CA . ARG A 1 82 ? 2.734 -38.438 -4.598 1 98.94 82 ARG A CA 1
ATOM 618 C C . ARG A 1 82 ? 3.076 -37 -4.141 1 98.94 82 ARG A C 1
ATOM 620 O O . ARG A 1 82 ? 2.973 -36.688 -2.955 1 98.94 82 ARG A O 1
ATOM 627 N N . VAL A 1 83 ? 3.498 -36.156 -5.098 1 98.94 83 VAL A N 1
ATOM 628 C CA . VAL A 1 83 ? 4.016 -34.875 -4.648 1 98.94 83 VAL A CA 1
ATOM 629 C C . VAL A 1 83 ? 3.51 -33.781 -5.574 1 98.94 83 VAL A C 1
ATOM 631 O O . VAL A 1 83 ? 3.045 -34.031 -6.684 1 98.94 83 VAL A O 1
ATOM 634 N N . THR A 1 84 ? 3.436 -32.625 -5.125 1 98.88 84 THR A N 1
ATOM 635 C CA . THR A 1 84 ? 3.561 -31.375 -5.859 1 98.88 84 THR A CA 1
ATOM 636 C C . THR A 1 84 ? 4.816 -30.625 -5.434 1 98.88 84 THR A C 1
ATOM 638 O O . THR A 1 84 ? 5.527 -31.047 -4.52 1 98.88 84 THR A O 1
ATOM 641 N N . SER A 1 85 ? 5.145 -29.562 -6.184 1 98.69 85 SER A N 1
ATOM 642 C CA . SER A 1 85 ? 6.395 -28.875 -5.875 1 98.69 85 SER A CA 1
ATOM 643 C C . SER A 1 85 ? 6.246 -27.375 -6.035 1 98.69 85 SER A C 1
ATOM 645 O O . SER A 1 85 ? 5.555 -26.891 -6.941 1 98.69 85 SER A O 1
ATOM 647 N N . GLU A 1 86 ? 6.891 -26.688 -5.105 1 98.62 86 GLU A N 1
ATOM 648 C CA . GLU A 1 86 ? 7.09 -25.25 -5.312 1 98.62 86 GLU A CA 1
ATOM 649 C C . GLU A 1 86 ? 7.855 -24.984 -6.609 1 98.62 86 GLU A C 1
ATOM 651 O O . GLU A 1 86 ? 8.539 -25.875 -7.125 1 98.62 86 GLU A O 1
ATOM 656 N N . THR A 1 87 ? 7.836 -23.766 -7.105 1 97.69 87 THR A N 1
ATOM 657 C CA . THR A 1 87 ? 8.477 -23.438 -8.375 1 97.69 87 THR A CA 1
ATOM 658 C C . THR A 1 87 ? 9.945 -23.078 -8.164 1 97.69 87 THR A C 1
ATOM 660 O O . THR A 1 87 ? 10.711 -23 -9.125 1 97.69 87 THR A O 1
ATOM 663 N N . THR A 1 88 ? 10.344 -22.875 -6.914 1 97.88 88 THR A N 1
ATOM 664 C CA . THR A 1 88 ? 11.727 -22.547 -6.602 1 97.88 88 THR A CA 1
ATOM 665 C C . THR A 1 88 ? 12.641 -23.734 -6.863 1 97.88 88 THR A C 1
ATOM 667 O O . THR A 1 88 ? 12.57 -24.75 -6.16 1 97.88 88 THR A O 1
ATOM 670 N N . PHE A 1 89 ? 13.477 -23.594 -7.879 1 97.75 89 PHE A N 1
ATOM 671 C CA . PHE A 1 89 ? 14.422 -24.641 -8.227 1 97.75 89 PHE A CA 1
ATOM 672 C C . PHE A 1 89 ? 15.758 -24.422 -7.523 1 97.75 89 PHE A C 1
ATOM 674 O O . PHE A 1 89 ? 16.406 -25.391 -7.109 1 97.75 89 PHE A O 1
ATOM 681 N N . GLU A 1 90 ? 16.141 -23.141 -7.473 1 96.75 90 GLU A N 1
ATOM 682 C CA . GLU A 1 90 ? 17.375 -22.734 -6.824 1 96.75 90 GLU A CA 1
ATOM 683 C C . GLU A 1 90 ? 17.266 -21.328 -6.25 1 96.75 90 GLU A C 1
ATOM 685 O O . GLU A 1 90 ? 16.516 -20.5 -6.77 1 96.75 90 GLU A O 1
ATOM 690 N N . THR A 1 91 ? 17.938 -21.047 -5.105 1 97.38 91 THR A N 1
ATOM 691 C CA . THR A 1 91 ? 18.125 -19.719 -4.531 1 97.38 91 THR A CA 1
ATOM 692 C C . THR A 1 91 ? 19.594 -19.484 -4.176 1 97.38 91 THR A C 1
ATOM 694 O O . THR A 1 91 ? 20.406 -20.391 -4.293 1 97.38 91 THR A O 1
ATOM 697 N N . CYS A 1 92 ? 19.984 -18.266 -3.77 1 97.31 92 CYS A N 1
ATOM 698 C CA . CYS A 1 92 ? 21.375 -18.016 -3.412 1 97.31 92 CYS A CA 1
ATOM 699 C C . CYS A 1 92 ? 21.719 -18.625 -2.061 1 97.31 92 CYS A C 1
ATOM 701 O O . CYS A 1 92 ? 22.891 -18.875 -1.756 1 97.31 92 CYS A O 1
ATOM 703 N N . GLY A 1 93 ? 20.719 -18.812 -1.264 1 97.31 93 GLY A N 1
ATOM 704 C CA . GLY A 1 93 ? 20.875 -19.484 0.013 1 97.31 93 GLY A CA 1
ATOM 705 C C . GLY A 1 93 ? 21.469 -18.609 1.092 1 97.31 93 GLY A C 1
ATOM 706 O O . GLY A 1 93 ? 21.547 -19.016 2.256 1 97.31 93 GLY A O 1
ATOM 707 N N . GLU A 1 94 ? 21.844 -17.328 0.711 1 97.56 94 GLU A N 1
ATOM 708 C CA . GLU A 1 94 ? 22.625 -16.562 1.674 1 97.56 94 GLU A CA 1
ATOM 709 C C . GLU A 1 94 ? 21.984 -15.211 1.948 1 97.56 94 GLU A C 1
ATOM 711 O O . GLU A 1 94 ? 22.281 -14.57 2.965 1 97.56 94 GLU A O 1
ATOM 716 N N . CYS A 1 95 ? 21.172 -14.719 1.071 1 97.88 95 CYS A N 1
ATOM 717 C CA . CYS A 1 95 ? 20.625 -13.383 1.259 1 97.88 95 CYS A CA 1
ATOM 718 C C . CYS A 1 95 ? 19.578 -13.375 2.373 1 97.88 95 CYS A C 1
ATOM 720 O O . CYS A 1 95 ? 19.203 -14.438 2.877 1 97.88 95 CYS A O 1
ATOM 722 N N . ILE A 1 96 ? 19.125 -12.219 2.773 1 97.94 96 ILE A N 1
ATOM 723 C CA . ILE A 1 96 ? 18.203 -12.086 3.898 1 97.94 96 ILE A CA 1
ATOM 724 C C . ILE A 1 96 ? 16.875 -12.773 3.57 1 97.94 96 ILE A C 1
ATOM 726 O O . ILE A 1 96 ? 16.219 -13.328 4.457 1 97.94 96 ILE A O 1
ATOM 730 N N . TYR A 1 97 ? 16.453 -12.836 2.381 1 98.56 97 TYR A N 1
ATOM 731 C CA . TYR A 1 97 ? 15.195 -13.43 1.972 1 98.56 97 TYR A CA 1
ATOM 732 C C . TYR A 1 97 ? 15.266 -14.953 2.02 1 98.56 97 TYR A C 1
ATOM 734 O O . TYR A 1 97 ? 14.312 -15.617 2.426 1 98.56 97 TYR A O 1
ATOM 742 N N . CYS A 1 98 ? 16.375 -15.5 1.562 1 98.25 98 CYS A N 1
ATOM 743 C CA . CYS A 1 98 ? 16.562 -16.938 1.669 1 98.25 98 CYS A CA 1
ATOM 744 C C . CYS A 1 98 ? 16.547 -17.391 3.127 1 98.25 98 CYS A C 1
ATOM 746 O O . CYS A 1 98 ? 15.969 -18.422 3.455 1 98.25 98 CYS A O 1
ATOM 748 N N . LYS A 1 99 ? 17.125 -16.547 3.967 1 98 99 LYS A N 1
ATOM 749 C CA . LYS A 1 99 ? 17.203 -16.891 5.383 1 98 99 LYS A CA 1
ATOM 750 C C . LYS A 1 99 ? 15.805 -16.922 6.012 1 98 99 LYS A C 1
ATOM 752 O O . LYS A 1 99 ? 15.555 -17.688 6.941 1 98 99 LYS A O 1
ATOM 757 N N . GLU A 1 100 ? 14.898 -16.141 5.469 1 97.25 100 GLU A N 1
ATOM 758 C CA . GLU A 1 100 ? 13.539 -16.078 6.004 1 97.25 100 GLU A CA 1
ATOM 759 C C . GLU A 1 100 ? 12.578 -16.922 5.188 1 97.25 100 GLU A C 1
ATOM 761 O O . GLU A 1 100 ? 11.359 -16.875 5.395 1 97.25 100 GLU A O 1
ATOM 766 N N . HIS A 1 101 ? 13.062 -17.625 4.227 1 98.06 101 HIS A N 1
ATOM 767 C CA . HIS A 1 101 ? 12.32 -18.5 3.326 1 98.06 101 HIS A CA 1
ATOM 768 C C . HIS A 1 101 ? 11.367 -17.703 2.443 1 98.06 101 HIS A C 1
ATOM 770 O O . HIS A 1 101 ? 10.297 -18.188 2.066 1 98.06 101 HIS A O 1
ATOM 776 N N . ASP A 1 102 ? 11.688 -16.438 2.285 1 98.31 102 ASP A N 1
ATOM 777 C CA . ASP A 1 102 ? 11.055 -15.625 1.25 1 98.31 102 ASP A CA 1
ATOM 778 C C . ASP A 1 102 ? 11.727 -15.836 -0.104 1 98.31 102 ASP A C 1
ATOM 780 O O . ASP A 1 102 ? 12.164 -14.875 -0.742 1 98.31 102 ASP A O 1
ATOM 784 N N . TYR A 1 103 ? 11.703 -17.047 -0.567 1 98.31 103 TYR A N 1
ATOM 785 C CA . TYR A 1 103 ? 12.461 -17.438 -1.753 1 98.31 103 TYR A CA 1
ATOM 786 C C . TYR A 1 103 ? 11.984 -16.672 -2.98 1 98.31 103 TYR A C 1
ATOM 788 O O . TYR A 1 103 ? 12.773 -16.375 -3.885 1 98.31 103 TYR A O 1
ATOM 796 N N . ASN A 1 104 ? 10.688 -16.328 -2.967 1 97.69 104 ASN A N 1
ATOM 797 C CA . ASN A 1 104 ? 10.117 -15.586 -4.082 1 97.69 104 ASN A CA 1
ATOM 798 C C . ASN A 1 104 ? 10.789 -14.227 -4.262 1 97.69 104 ASN A C 1
ATOM 800 O O . ASN A 1 104 ? 10.68 -13.609 -5.324 1 97.69 104 ASN A O 1
ATOM 804 N N . LEU A 1 105 ? 11.555 -13.789 -3.262 1 98.5 105 LEU A N 1
ATOM 805 C CA . LEU A 1 105 ? 12.133 -12.453 -3.299 1 98.5 105 LEU A CA 1
ATOM 806 C C . LEU A 1 105 ? 13.648 -12.516 -3.449 1 98.5 105 LEU A C 1
ATOM 808 O O . LEU A 1 105 ? 14.32 -11.484 -3.451 1 98.5 105 LEU A O 1
ATOM 812 N N . CYS A 1 106 ? 14.258 -13.703 -3.555 1 98.06 106 CYS A N 1
ATOM 813 C CA . CYS A 1 106 ? 15.688 -13.852 -3.82 1 98.06 106 CYS A CA 1
ATOM 814 C C . CYS A 1 106 ? 16.016 -13.43 -5.246 1 98.06 106 CYS A C 1
ATOM 816 O O . CYS A 1 106 ? 15.438 -13.938 -6.203 1 98.06 106 CYS A O 1
ATOM 818 N N . SER A 1 107 ? 16.953 -12.547 -5.395 1 95.88 107 SER A N 1
ATOM 819 C CA . SER A 1 107 ? 17.328 -12.008 -6.703 1 95.88 107 SER A CA 1
ATOM 820 C C . SER A 1 107 ? 18 -13.07 -7.562 1 95.88 107 SER A C 1
ATOM 822 O O . SER A 1 107 ? 18.141 -12.906 -8.773 1 95.88 107 SER A O 1
ATOM 824 N N . ASN A 1 108 ? 18.359 -14.164 -6.953 1 96.38 108 ASN A N 1
ATOM 825 C CA . ASN A 1 108 ? 19.062 -15.227 -7.664 1 96.38 108 ASN A CA 1
ATOM 826 C C . ASN A 1 108 ? 18.203 -16.469 -7.828 1 96.38 108 ASN A C 1
ATOM 828 O O . ASN A 1 108 ? 18.703 -17.547 -8.164 1 96.38 108 ASN A O 1
ATOM 832 N N . ARG A 1 109 ? 17.016 -16.344 -7.547 1 96.56 109 ARG A N 1
ATOM 833 C CA . ARG A 1 109 ? 16.109 -17.484 -7.625 1 96.56 109 ARG A CA 1
ATOM 834 C C . ARG A 1 109 ? 15.961 -17.969 -9.062 1 96.56 109 ARG A C 1
ATOM 836 O O . ARG A 1 109 ? 15.836 -17.156 -9.984 1 96.56 109 ARG A O 1
ATOM 843 N N . ARG A 1 110 ? 16.062 -19.219 -9.289 1 96.31 110 ARG A N 1
ATOM 844 C CA . ARG A 1 110 ? 15.719 -19.875 -10.555 1 96.31 110 ARG A CA 1
ATOM 845 C C . ARG A 1 110 ? 14.422 -20.672 -10.422 1 96.31 110 ARG A C 1
ATOM 847 O O . ARG A 1 110 ? 14.297 -21.516 -9.531 1 96.31 110 ARG A O 1
ATOM 854 N N . GLY A 1 111 ? 13.508 -20.453 -11.312 1 96.31 111 GLY A N 1
ATOM 855 C CA . GLY A 1 111 ? 12.195 -21.078 -11.227 1 96.31 111 GLY A CA 1
ATOM 856 C C . GLY A 1 111 ? 11.984 -22.188 -12.227 1 96.31 111 GLY A C 1
ATOM 857 O O . GLY A 1 111 ? 12.484 -22.125 -13.359 1 96.31 111 GLY A O 1
ATOM 858 N N . ILE A 1 112 ? 11.25 -23.156 -11.797 1 97.69 112 ILE A N 1
ATOM 859 C CA . ILE A 1 112 ? 10.852 -24.25 -12.672 1 97.69 112 ILE A CA 1
ATOM 860 C C . ILE A 1 112 ? 9.922 -23.734 -13.766 1 97.69 112 ILE A C 1
ATOM 862 O O . ILE A 1 112 ? 8.961 -23.016 -13.477 1 97.69 112 ILE A O 1
ATOM 866 N N . GLY A 1 113 ? 10.211 -24.047 -15.039 1 96.12 113 GLY A N 1
ATOM 867 C CA . GLY A 1 113 ? 9.359 -23.656 -16.156 1 96.12 113 GLY A CA 1
ATOM 868 C C . GLY A 1 113 ? 9.758 -22.344 -16.781 1 96.12 113 GLY A C 1
ATOM 869 O O . GLY A 1 113 ? 9.18 -21.922 -17.781 1 96.12 113 GLY A O 1
ATOM 870 N N . THR A 1 114 ? 10.727 -21.625 -16.156 1 92.81 114 THR A N 1
ATOM 871 C CA . THR A 1 114 ? 11.195 -20.344 -16.688 1 92.81 114 THR A CA 1
ATOM 872 C C . THR A 1 114 ? 12.711 -20.359 -16.859 1 92.81 114 THR A C 1
ATOM 874 O O . THR A 1 114 ? 13.219 -20.234 -17.984 1 92.81 114 THR A O 1
ATOM 877 N N . GLN A 1 115 ? 13.438 -20.625 -15.766 1 93.81 115 GLN A N 1
ATOM 878 C CA . GLN A 1 115 ? 14.891 -20.672 -15.82 1 93.81 115 GLN A CA 1
ATOM 879 C C . GLN A 1 115 ? 15.406 -22.109 -15.734 1 93.81 115 GLN A C 1
ATOM 881 O O . GLN A 1 115 ? 16.5 -22.422 -16.219 1 93.81 115 GLN A O 1
ATOM 886 N N . ALA A 1 116 ? 14.688 -22.906 -15.086 1 96.12 116 ALA A N 1
ATOM 887 C CA . ALA A 1 116 ? 14.891 -24.359 -15.086 1 96.12 116 ALA A CA 1
ATOM 888 C C . ALA A 1 116 ? 13.781 -25.062 -15.852 1 96.12 116 ALA A C 1
ATOM 890 O O . ALA A 1 116 ? 12.664 -24.547 -15.961 1 96.12 116 ALA A O 1
ATOM 891 N N . ASN A 1 117 ? 14.094 -26.219 -16.391 1 97.81 117 ASN A N 1
ATOM 892 C CA . ASN A 1 117 ? 13.109 -26.953 -17.188 1 97.81 117 ASN A CA 1
ATOM 893 C C . ASN A 1 117 ? 11.891 -27.344 -16.344 1 97.81 117 ASN A C 1
ATOM 895 O O . ASN A 1 117 ? 12.031 -27.766 -15.195 1 97.81 117 ASN A O 1
ATOM 899 N N . GLY A 1 118 ? 10.711 -27.281 -17.047 1 98.25 118 GLY A N 1
ATOM 900 C CA . GLY A 1 118 ? 9.469 -27.406 -16.297 1 98.25 118 GLY A CA 1
ATOM 901 C C . GLY A 1 118 ? 8.742 -28.719 -16.562 1 98.25 118 GLY A C 1
ATOM 902 O O . GLY A 1 118 ? 9.367 -29.719 -16.875 1 98.25 118 GLY A O 1
ATOM 903 N N . SER A 1 119 ? 7.461 -28.672 -16.344 1 98.75 119 SER A N 1
ATOM 904 C CA . SER A 1 119 ? 6.699 -29.891 -16.125 1 98.75 119 SER A CA 1
ATOM 905 C C . SER A 1 119 ? 5.855 -30.234 -17.359 1 98.75 119 SER A C 1
ATOM 907 O O . SER A 1 119 ? 5.16 -31.25 -17.375 1 98.75 119 SER A O 1
ATOM 909 N N . PHE A 1 120 ? 5.832 -29.375 -18.391 1 98.69 120 PHE A N 1
ATOM 910 C CA . PHE A 1 120 ? 5.27 -29.859 -19.641 1 98.69 120 PHE A CA 1
ATOM 911 C C . PHE A 1 120 ? 6.18 -30.906 -20.281 1 98.69 120 PHE A C 1
ATOM 913 O O . PHE A 1 120 ? 6.688 -30.703 -21.375 1 98.69 120 PHE A O 1
ATOM 920 N N . ALA A 1 121 ? 6.363 -31.969 -19.609 1 98.81 121 ALA A N 1
ATOM 921 C CA . ALA A 1 121 ? 7.27 -33.062 -19.922 1 98.81 121 ALA A CA 1
ATOM 922 C C . ALA A 1 121 ? 6.891 -34.344 -19.156 1 98.81 121 ALA A C 1
ATOM 924 O O . ALA A 1 121 ? 6.066 -34.281 -18.234 1 98.81 121 ALA A O 1
ATOM 925 N N . GLU A 1 122 ? 7.461 -35.438 -19.531 1 98.81 122 GLU A N 1
ATOM 926 C CA . GLU A 1 122 ? 7.191 -36.688 -18.828 1 98.81 122 GLU A CA 1
ATOM 927 C C . GLU A 1 122 ? 7.77 -36.688 -17.422 1 98.81 122 GLU A C 1
ATOM 929 O O . GLU A 1 122 ? 7.176 -37.25 -16.5 1 98.81 122 GLU A O 1
ATOM 934 N N . PHE A 1 123 ? 8.961 -36.062 -17.281 1 98.88 123 PHE A N 1
ATOM 935 C CA . PHE A 1 123 ? 9.625 -35.969 -15.984 1 98.88 123 PHE A CA 1
ATOM 936 C C . PHE A 1 123 ? 10.078 -34.531 -15.719 1 98.88 123 PHE A C 1
ATOM 938 O O . PHE A 1 123 ? 10.383 -33.781 -16.656 1 98.88 123 PHE A O 1
ATOM 945 N N . VAL A 1 124 ? 10.164 -34.156 -14.484 1 98.81 124 VAL A N 1
ATOM 946 C CA . VAL A 1 124 ? 10.664 -32.844 -14.07 1 98.81 124 VAL A CA 1
ATOM 947 C C . VAL A 1 124 ? 11.508 -33 -12.805 1 98.81 124 VAL A C 1
ATOM 949 O O . VAL A 1 124 ? 11.289 -33.906 -12.008 1 98.81 124 VAL A O 1
ATOM 952 N N . LEU A 1 125 ? 12.508 -32.156 -12.688 1 98.69 125 LEU A N 1
ATOM 953 C CA . LEU A 1 125 ? 13.328 -32.125 -11.484 1 98.69 125 LEU A CA 1
ATOM 954 C C . LEU A 1 125 ? 12.875 -31 -10.547 1 98.69 125 LEU A C 1
ATOM 956 O O . LEU A 1 125 ? 12.539 -29.906 -11 1 98.69 125 LEU A O 1
ATOM 960 N N . SER A 1 126 ? 12.867 -31.297 -9.312 1 98.62 126 SER A N 1
ATOM 961 C CA . SER A 1 126 ? 12.656 -30.297 -8.266 1 98.62 126 SER A CA 1
ATOM 962 C C . SER A 1 126 ? 13.641 -30.484 -7.117 1 98.62 126 SER A C 1
ATOM 964 O O . SER A 1 126 ? 14.258 -31.531 -6.988 1 98.62 126 SER A O 1
ATOM 966 N N . ARG A 1 127 ? 13.906 -29.484 -6.398 1 97.69 127 ARG A N 1
ATOM 967 C CA . ARG A 1 127 ? 14.727 -29.656 -5.207 1 97.69 127 ARG A CA 1
ATOM 968 C C . ARG A 1 127 ? 13.914 -30.25 -4.059 1 97.69 127 ARG A C 1
ATOM 970 O O . ARG A 1 127 ? 12.727 -29.953 -3.916 1 97.69 127 ARG A O 1
ATOM 977 N N . GLU A 1 128 ? 14.484 -30.984 -3.23 1 98.44 128 GLU A N 1
ATOM 978 C CA . GLU A 1 128 ? 13.812 -31.719 -2.158 1 98.44 128 GLU A CA 1
ATOM 979 C C . GLU A 1 128 ? 12.969 -30.781 -1.301 1 98.44 128 GLU A C 1
ATOM 981 O O . GLU A 1 128 ? 11.805 -31.062 -1.023 1 98.44 128 GLU A O 1
ATOM 986 N N . GLU A 1 129 ? 13.484 -29.594 -0.921 1 97.56 129 GLU A N 1
ATOM 987 C CA . GLU A 1 129 ? 12.828 -28.656 -0.01 1 97.56 129 GLU A CA 1
ATOM 988 C C . GLU A 1 129 ? 11.547 -28.109 -0.62 1 97.56 129 GLU A C 1
ATOM 990 O O . GLU A 1 129 ? 10.656 -27.656 0.101 1 97.56 129 GLU A O 1
ATOM 995 N N . SER A 1 130 ? 11.445 -28.109 -1.933 1 98.25 130 SER A N 1
ATOM 996 C CA . SER A 1 130 ? 10.305 -27.516 -2.625 1 98.25 130 SER A CA 1
ATOM 997 C C . SER A 1 130 ? 9.203 -28.547 -2.844 1 98.25 130 SER A C 1
ATOM 999 O O . SER A 1 130 ? 8.094 -28.203 -3.246 1 98.25 130 SER A O 1
ATOM 1001 N N . CYS A 1 131 ? 9.484 -29.812 -2.57 1 98.62 131 CYS A N 1
ATOM 1002 C CA . CYS A 1 131 ? 8.523 -30.875 -2.803 1 98.62 131 CYS A CA 1
ATOM 1003 C C . CYS A 1 131 ? 7.602 -31.062 -1.598 1 98.62 131 CYS A C 1
ATOM 1005 O O . CYS A 1 131 ? 8.055 -31 -0.453 1 98.62 131 CYS A O 1
ATOM 1007 N N . HIS A 1 132 ? 6.375 -31.203 -1.852 1 98.88 132 HIS A N 1
ATOM 1008 C CA . HIS A 1 132 ? 5.379 -31.484 -0.825 1 98.88 132 HIS A CA 1
ATOM 1009 C C . HIS A 1 132 ? 4.695 -32.844 -1.074 1 98.88 132 HIS A C 1
ATOM 1011 O O . HIS A 1 132 ? 4.066 -33.031 -2.117 1 98.88 132 HIS A O 1
ATOM 1017 N N . VAL A 1 133 ? 4.84 -33.719 -0.11 1 98.88 133 VAL A N 1
ATOM 1018 C CA . VAL A 1 133 ? 4.129 -34.969 -0.195 1 98.88 133 VAL A CA 1
ATOM 1019 C C . VAL A 1 133 ? 2.637 -34.75 0.037 1 98.88 133 VAL A C 1
ATOM 1021 O O . VAL A 1 133 ? 2.246 -34.062 0.985 1 98.88 133 VAL A O 1
ATOM 1024 N N . LEU A 1 134 ? 1.849 -35.312 -0.779 1 98.81 134 LEU A N 1
ATOM 1025 C CA . LEU A 1 134 ? 0.417 -35.031 -0.781 1 98.81 134 LEU A CA 1
ATOM 1026 C C . LEU A 1 134 ? -0.306 -35.906 0.252 1 98.81 134 LEU A C 1
ATOM 1028 O O . LEU A 1 134 ? -0.01 -37.094 0.396 1 98.81 134 LEU A O 1
ATOM 1032 N N . ASP A 1 135 ? -1.201 -35.25 0.968 1 98.5 135 ASP A N 1
ATOM 1033 C CA . ASP A 1 135 ? -2.199 -35.969 1.731 1 98.5 135 ASP A CA 1
ATOM 1034 C C . ASP A 1 135 ? -2.99 -36.938 0.83 1 98.5 135 ASP A C 1
ATOM 1036 O O . ASP A 1 135 ? -3.225 -36.625 -0.342 1 98.5 135 ASP A O 1
ATOM 1040 N N . GLU A 1 136 ? -3.467 -38 1.355 1 97.88 136 GLU A N 1
ATOM 1041 C CA . GLU A 1 136 ? -4.199 -38.969 0.567 1 97.88 136 GLU A CA 1
ATOM 1042 C C . GLU A 1 136 ? -5.484 -38.375 -0.001 1 97.88 136 GLU A C 1
ATOM 1044 O O . GLU A 1 136 ? -5.992 -38.844 -1.022 1 97.88 136 GLU A O 1
ATOM 1049 N N . ARG A 1 137 ? -5.973 -37.469 0.705 1 97 137 ARG A N 1
ATOM 1050 C CA . ARG A 1 137 ? -7.25 -36.875 0.335 1 97 137 ARG A CA 1
ATOM 1051 C C . ARG A 1 137 ? -7.098 -35.969 -0.878 1 97 137 ARG A C 1
ATOM 1053 O O . ARG A 1 137 ? -8.086 -35.531 -1.456 1 97 137 ARG A O 1
ATOM 1060 N N . ILE A 1 138 ? -5.891 -35.656 -1.387 1 98.81 138 ILE A N 1
ATOM 1061 C CA . ILE A 1 138 ? -5.641 -34.75 -2.484 1 98.81 138 ILE A CA 1
ATOM 1062 C C . ILE A 1 138 ? -5.328 -35.531 -3.76 1 98.81 138 ILE A C 1
ATOM 1064 O O . ILE A 1 138 ? -4.348 -36.281 -3.811 1 98.81 138 ILE A O 1
ATOM 1068 N N . SER A 1 139 ? -6.211 -35.344 -4.797 1 98.69 139 SER A N 1
ATOM 1069 C CA . SER A 1 139 ? -5.934 -35.969 -6.09 1 98.69 139 SER A CA 1
ATOM 1070 C C . SER A 1 139 ? -4.762 -35.312 -6.789 1 98.69 139 SER A C 1
ATOM 1072 O O . SER A 1 139 ? -4.41 -34.156 -6.465 1 98.69 139 SER A O 1
ATOM 1074 N N . LEU A 1 140 ? -4.141 -36 -7.672 1 98.81 140 LEU A N 1
ATOM 1075 C CA . LEU A 1 140 ? -3.043 -35.406 -8.43 1 98.81 140 LEU A CA 1
ATOM 1076 C C . LEU A 1 140 ? -3.533 -34.25 -9.289 1 98.81 140 LEU A C 1
ATOM 1078 O O . LEU A 1 140 ? -2.799 -33.281 -9.523 1 98.81 140 LEU A O 1
ATOM 1082 N N . GLU A 1 141 ? -4.805 -34.312 -9.805 1 98.56 141 GLU A N 1
ATOM 1083 C CA . GLU A 1 141 ? -5.391 -33.188 -10.539 1 98.56 141 GLU A CA 1
ATOM 1084 C C . GLU A 1 141 ? -5.484 -31.953 -9.672 1 98.56 141 GLU A C 1
ATOM 1086 O O . GLU A 1 141 ? -5.062 -30.859 -10.086 1 98.56 141 GLU A O 1
ATOM 1091 N N . ALA A 1 142 ? -5.984 -32.125 -8.469 1 98.62 142 ALA A N 1
ATOM 1092 C CA . ALA A 1 142 ? -6.102 -31.016 -7.539 1 98.62 142 ALA A CA 1
ATOM 1093 C C . ALA A 1 142 ? -4.727 -30.453 -7.176 1 98.62 142 ALA A C 1
ATOM 1095 O O . ALA A 1 142 ? -4.551 -29.25 -7.086 1 98.62 142 ALA A O 1
ATOM 1096 N N . ALA A 1 143 ? -3.777 -31.344 -7.012 1 98.81 143 ALA A N 1
ATOM 1097 C CA . ALA A 1 143 ? -2.428 -30.969 -6.602 1 98.81 143 ALA A CA 1
ATOM 1098 C C . ALA A 1 143 ? -1.753 -30.109 -7.66 1 98.81 143 ALA A C 1
ATOM 1100 O O . ALA A 1 143 ? -0.931 -29.25 -7.34 1 98.81 143 ALA A O 1
ATOM 1101 N N . ALA A 1 144 ? -2.111 -30.312 -8.938 1 98.75 144 ALA A N 1
ATOM 1102 C CA . ALA A 1 144 ? -1.541 -29.516 -10.023 1 98.75 144 ALA A CA 1
ATOM 1103 C C . ALA A 1 144 ? -1.946 -28.047 -9.898 1 98.75 144 ALA A C 1
ATOM 1105 O O . ALA A 1 144 ? -1.319 -27.172 -10.5 1 98.75 144 ALA A O 1
ATOM 1106 N N . LEU A 1 145 ? -2.988 -27.719 -9.133 1 98.69 145 LEU A N 1
ATOM 1107 C CA . LEU A 1 145 ? -3.455 -26.359 -8.945 1 98.69 145 LEU A CA 1
ATOM 1108 C C . LEU A 1 145 ? -2.898 -25.766 -7.656 1 98.69 145 LEU A C 1
ATOM 1110 O O . LEU A 1 145 ? -3.301 -24.672 -7.246 1 98.69 145 LEU A O 1
ATOM 1114 N N . THR A 1 146 ? -1.958 -26.469 -7.016 1 98.75 146 THR A N 1
ATOM 1115 C CA . THR A 1 146 ? -1.467 -26 -5.727 1 98.75 146 THR A CA 1
ATOM 1116 C C . THR A 1 146 ? -0.624 -24.734 -5.895 1 98.75 146 THR A C 1
ATOM 1118 O O . THR A 1 146 ? -0.638 -23.844 -5.035 1 98.75 146 THR A O 1
ATOM 1121 N N . GLU A 1 147 ? 0.145 -24.672 -6.973 1 98.75 147 GLU A N 1
ATOM 1122 C CA . GLU A 1 147 ? 0.992 -23.5 -7.18 1 98.75 147 GLU A CA 1
ATOM 1123 C C . GLU A 1 147 ? 0.16 -22.234 -7.262 1 98.75 147 GLU A C 1
ATOM 1125 O O . GLU A 1 147 ? 0.375 -21.297 -6.488 1 98.75 147 GLU A O 1
ATOM 1130 N N . PRO A 1 148 ? -0.839 -22.078 -8.18 1 98.62 148 PRO A N 1
ATOM 1131 C CA . PRO A 1 148 ? -1.657 -20.875 -8.203 1 98.62 148 PRO A CA 1
ATOM 1132 C C . PRO A 1 148 ? -2.453 -20.672 -6.918 1 98.62 148 PRO A C 1
ATOM 1134 O O . PRO A 1 148 ? -2.688 -19.531 -6.504 1 98.62 148 PRO A O 1
ATOM 1137 N N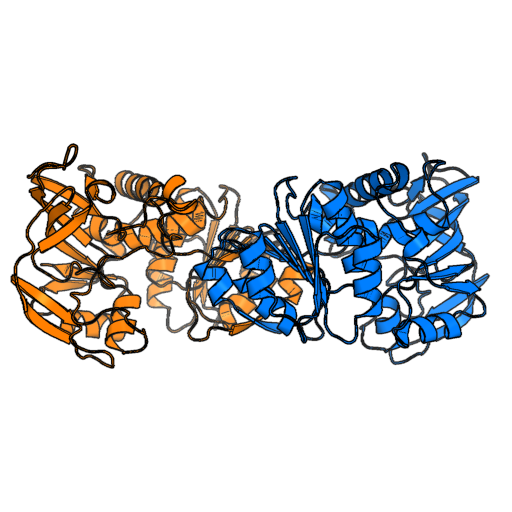 . LEU A 1 149 ? -2.857 -21.781 -6.273 1 98.88 149 LEU A N 1
ATOM 1138 C CA . LEU A 1 149 ? -3.543 -21.656 -4.992 1 98.88 149 LEU A CA 1
ATOM 1139 C C . LEU A 1 149 ? -2.617 -21.062 -3.938 1 98.88 149 LEU A C 1
ATOM 1141 O O . LEU A 1 149 ? -3.043 -20.234 -3.137 1 98.88 149 LEU A O 1
ATOM 1145 N N . ALA A 1 150 ? -1.374 -21.516 -3.947 1 98.94 150 ALA A N 1
ATOM 1146 C CA . ALA A 1 150 ? -0.394 -20.984 -3.004 1 98.94 150 ALA A CA 1
ATOM 1147 C C . ALA A 1 150 ? -0.169 -19.5 -3.232 1 98.94 150 ALA A C 1
ATOM 1149 O O . ALA A 1 150 ? 0.016 -18.734 -2.277 1 98.94 150 ALA A O 1
ATOM 1150 N N . CYS A 1 151 ? -0.154 -19.062 -4.496 1 98.81 151 CYS A N 1
ATOM 1151 C CA . CYS A 1 151 ? -0.076 -17.625 -4.793 1 98.81 151 CYS A CA 1
ATOM 1152 C C . CYS A 1 151 ? -1.237 -16.875 -4.156 1 98.81 151 CYS A C 1
ATOM 1154 O O . CYS A 1 151 ? -1.041 -15.812 -3.559 1 98.81 151 CYS A O 1
ATOM 1156 N N . CYS A 1 152 ? -2.439 -17.406 -4.262 1 98.88 152 CYS A N 1
ATOM 1157 C CA . CYS A 1 152 ? -3.641 -16.781 -3.719 1 98.88 152 CYS A CA 1
ATOM 1158 C C . CYS A 1 152 ? -3.592 -16.75 -2.195 1 98.88 152 CYS A C 1
ATOM 1160 O O . CYS A 1 152 ? -3.959 -15.742 -1.585 1 98.88 152 CYS A O 1
ATOM 1162 N N . VAL A 1 153 ? -3.119 -17.859 -1.606 1 98.94 153 VAL A N 1
ATOM 1163 C CA . VAL A 1 153 ? -2.982 -17.938 -0.156 1 98.94 153 VAL A CA 1
ATOM 1164 C C . VAL A 1 153 ? -1.981 -16.875 0.321 1 98.94 153 VAL A C 1
ATOM 1166 O O . VAL A 1 153 ? -2.227 -16.188 1.307 1 98.94 153 VAL A O 1
ATOM 1169 N N . HIS A 1 154 ? -0.87 -16.797 -0.395 1 98.88 154 HIS A N 1
ATOM 1170 C CA . HIS A 1 154 ? 0.137 -15.805 -0.05 1 98.88 154 HIS A CA 1
ATOM 1171 C C . HIS A 1 154 ? -0.454 -14.398 -0.058 1 98.88 154 HIS A C 1
ATOM 1173 O O . HIS A 1 154 ? -0.271 -13.641 0.895 1 98.88 154 HIS A O 1
ATOM 1179 N N . SER A 1 155 ? -1.216 -14.047 -1.042 1 98.75 155 SER A N 1
ATOM 1180 C CA . SER A 1 155 ? -1.819 -12.727 -1.194 1 98.75 155 SER A CA 1
ATOM 1181 C C . SER A 1 155 ? -2.875 -12.469 -0.122 1 98.75 155 SER A C 1
ATOM 1183 O O . SER A 1 155 ? -2.865 -11.422 0.529 1 98.75 155 SER A O 1
ATOM 1185 N N . ALA A 1 156 ? -3.721 -13.469 0.127 1 98.81 156 ALA A N 1
ATOM 1186 C CA . ALA A 1 156 ? -4.918 -13.25 0.934 1 98.81 156 ALA A CA 1
ATOM 1187 C C . ALA A 1 156 ? -4.617 -13.43 2.42 1 98.81 156 ALA A C 1
ATOM 1189 O O . ALA A 1 156 ? -5.207 -12.758 3.266 1 98.81 156 ALA A O 1
ATOM 1190 N N . LEU A 1 157 ? -3.688 -14.328 2.734 1 98.69 157 LEU A N 1
ATOM 1191 C CA . LEU A 1 157 ? -3.582 -14.727 4.137 1 98.69 157 LEU A CA 1
ATOM 1192 C C . LEU A 1 157 ? -2.229 -14.328 4.715 1 98.69 157 LEU A C 1
ATOM 1194 O O . LEU A 1 157 ? -2.045 -14.336 5.934 1 98.69 157 LEU A O 1
ATOM 1198 N N . GLU A 1 158 ? -1.265 -14.016 3.824 1 98.56 158 GLU A N 1
ATOM 1199 C CA . GLU A 1 158 ? 0.051 -13.688 4.363 1 98.56 158 GLU A CA 1
ATOM 1200 C C . GLU A 1 158 ? 0.41 -12.227 4.094 1 98.56 158 GLU A C 1
ATOM 1202 O O . GLU A 1 158 ? 1.159 -11.617 4.855 1 98.56 158 GLU A O 1
ATOM 1207 N N . LYS A 1 159 ? -0.103 -11.602 2.988 1 98.31 159 LYS A N 1
ATOM 1208 C CA . LYS A 1 159 ? 0.117 -10.18 2.711 1 98.31 159 LYS A CA 1
ATOM 1209 C C . LYS A 1 159 ? -0.922 -9.32 3.416 1 98.31 159 LYS A C 1
ATOM 1211 O O . LYS A 1 159 ? -0.768 -8.094 3.5 1 98.31 159 LYS A O 1
ATOM 1216 N N . THR A 1 160 ? -2 -9.906 3.803 1 97.81 160 THR A N 1
ATOM 1217 C CA . THR A 1 160 ? -3.037 -9.25 4.59 1 97.81 160 THR A CA 1
ATOM 1218 C C . THR A 1 160 ? -3.727 -10.25 5.516 1 97.81 160 THR A C 1
ATOM 1220 O O . THR A 1 160 ? -3.264 -11.383 5.672 1 97.81 160 THR A O 1
ATOM 1223 N N . THR A 1 161 ? -4.738 -9.828 6.266 1 97.81 161 THR A N 1
ATOM 1224 C CA . THR A 1 161 ? -5.527 -10.68 7.152 1 97.81 161 THR A CA 1
ATOM 1225 C C . THR A 1 161 ? -7 -10.648 6.758 1 97.81 161 THR A C 1
ATOM 1227 O O . THR A 1 161 ? -7.562 -9.578 6.516 1 97.81 161 THR A O 1
ATOM 1230 N N . ILE A 1 162 ? -7.566 -11.797 6.633 1 98.62 162 ILE A N 1
ATOM 1231 C CA . ILE A 1 162 ? -8.992 -11.914 6.352 1 98.62 162 ILE A CA 1
ATOM 1232 C C . ILE A 1 162 ? -9.734 -12.328 7.617 1 98.62 162 ILE A C 1
ATOM 1234 O O . ILE A 1 162 ? -9.43 -13.367 8.211 1 98.62 162 ILE A O 1
ATOM 1238 N N . ARG A 1 163 ? -10.68 -11.539 8.047 1 98.19 163 ARG A N 1
ATOM 1239 C CA . ARG A 1 163 ? -11.531 -11.859 9.188 1 98.19 163 ARG A CA 1
ATOM 1240 C C . ARG A 1 163 ? -12.898 -12.344 8.734 1 98.1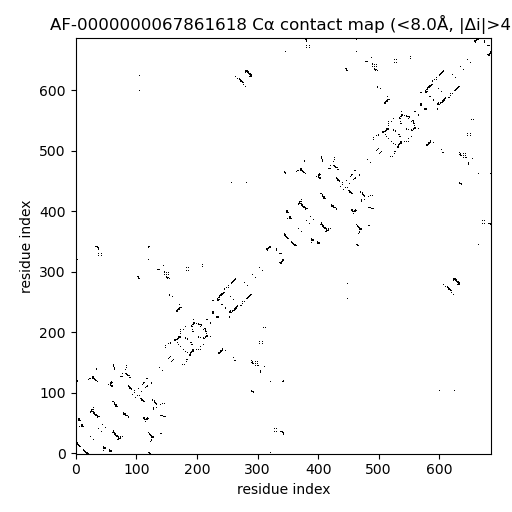9 163 ARG A C 1
ATOM 1242 O O . ARG A 1 163 ? -13.367 -11.977 7.656 1 98.19 163 ARG A O 1
ATOM 1249 N N . PRO A 1 164 ? -13.539 -13.172 9.555 1 98.44 164 PRO A N 1
ATOM 1250 C CA . PRO A 1 164 ? -14.844 -13.711 9.172 1 98.44 164 PRO A CA 1
ATOM 1251 C C . PRO A 1 164 ? -15.883 -12.625 8.914 1 98.44 164 PRO A C 1
ATOM 1253 O O . PRO A 1 164 ? -16.812 -12.82 8.117 1 98.44 164 PRO A O 1
ATOM 1256 N N . ASP A 1 165 ? -15.734 -11.477 9.523 1 98 165 ASP A N 1
ATOM 1257 C CA . ASP A 1 165 ? -16.734 -10.414 9.383 1 98 165 ASP A CA 1
ATOM 1258 C C . ASP A 1 165 ? -16.375 -9.461 8.25 1 98 165 ASP A C 1
ATOM 1260 O O . ASP A 1 165 ? -17.094 -8.492 7.992 1 98 165 ASP A O 1
ATOM 1264 N N . ASP A 1 166 ? -15.312 -9.742 7.516 1 98.69 166 ASP A N 1
ATOM 1265 C CA . ASP A 1 166 ? -14.891 -8.883 6.41 1 98.69 166 ASP A CA 1
ATOM 1266 C C . ASP A 1 166 ? -15.82 -9.047 5.207 1 98.69 166 ASP A C 1
ATOM 1268 O O . ASP A 1 166 ? -16.375 -10.125 4.98 1 98.69 166 ASP A O 1
ATOM 1272 N N . THR A 1 167 ? -16.078 -7.984 4.496 1 98.88 167 THR A N 1
ATOM 1273 C CA . THR A 1 167 ? -16.5 -8.023 3.104 1 98.88 167 THR A CA 1
ATOM 1274 C C . THR A 1 167 ? -15.328 -7.812 2.162 1 98.88 167 THR A C 1
ATOM 1276 O O . THR A 1 167 ? -14.594 -6.824 2.285 1 98.88 167 THR A O 1
ATOM 1279 N N . VAL A 1 168 ? -15.141 -8.773 1.298 1 98.94 168 VAL A N 1
ATOM 1280 C CA . VAL A 1 168 ? -13.977 -8.766 0.413 1 98.94 168 VAL A CA 1
ATOM 1281 C C . VAL A 1 168 ? -14.438 -8.656 -1.039 1 98.94 168 VAL A C 1
ATOM 1283 O O . VAL A 1 168 ? -15.352 -9.359 -1.467 1 98.94 168 VAL A O 1
ATOM 1286 N N . LEU A 1 169 ? -13.883 -7.676 -1.765 1 99 169 LEU A N 1
ATOM 1287 C CA . LEU A 1 169 ? -14.133 -7.48 -3.189 1 99 169 LEU A CA 1
ATOM 1288 C C . LEU A 1 169 ? -12.992 -8.047 -4.023 1 99 169 LEU A C 1
ATOM 1290 O O . LEU A 1 169 ? -11.828 -7.715 -3.797 1 99 169 LEU A O 1
ATOM 1294 N N . VAL A 1 170 ? -13.266 -8.945 -4.934 1 99 170 VAL A N 1
ATOM 1295 C CA . VAL A 1 170 ? -12.266 -9.562 -5.801 1 99 170 VAL A CA 1
ATOM 1296 C C . VAL A 1 170 ? -12.57 -9.234 -7.258 1 99 170 VAL A C 1
ATOM 1298 O O . VAL A 1 170 ? -13.672 -9.5 -7.746 1 99 170 VAL A O 1
ATOM 1301 N N . PHE A 1 171 ? -11.609 -8.609 -7.934 1 98.94 171 PHE A N 1
ATOM 1302 C CA . PHE A 1 171 ? -11.734 -8.328 -9.359 1 98.94 171 PHE A CA 1
ATOM 1303 C C . PHE A 1 171 ? -11.086 -9.43 -10.188 1 98.94 171 PHE A C 1
ATOM 1305 O O . PHE A 1 171 ? -9.953 -9.836 -9.922 1 98.94 171 PHE A O 1
ATOM 1312 N N . GLY A 1 172 ? -11.766 -9.875 -11.242 1 98.44 172 GLY A N 1
ATOM 1313 C CA . GLY A 1 172 ? -11.211 -10.828 -12.188 1 98.44 172 GLY A CA 1
ATOM 1314 C C . GLY A 1 172 ? -11.547 -12.266 -11.852 1 98.44 172 GLY A C 1
ATOM 1315 O O . GLY A 1 172 ? -10.797 -12.93 -11.133 1 98.44 172 GLY A O 1
ATOM 1316 N N . PRO A 1 173 ? -12.633 -12.703 -12.422 1 98.06 173 PRO A N 1
ATOM 1317 C CA . PRO A 1 173 ? -13.055 -14.07 -12.109 1 98.06 173 PRO A CA 1
ATOM 1318 C C . PRO A 1 173 ? -12.344 -15.117 -12.953 1 98.06 173 PRO A C 1
ATOM 1320 O O . PRO A 1 173 ? -12.969 -16.078 -13.422 1 98.06 173 PRO A O 1
ATOM 1323 N N . GLY A 1 174 ? -11.039 -14.867 -13.234 1 97.31 174 GLY A N 1
ATOM 1324 C CA . GLY A 1 174 ? -10.203 -15.906 -13.812 1 97.31 174 GLY A CA 1
ATOM 1325 C C . GLY A 1 174 ? -9.773 -16.953 -12.812 1 97.31 174 GLY A C 1
ATOM 1326 O O . GLY A 1 174 ? -10.266 -16.969 -11.68 1 97.31 174 GLY A O 1
ATOM 1327 N N . PRO A 1 175 ? -8.891 -17.844 -13.242 1 97.5 175 PRO A N 1
ATOM 1328 C CA . PRO A 1 175 ? -8.453 -18.922 -12.344 1 97.5 175 PRO A CA 1
ATOM 1329 C C . PRO A 1 175 ? -7.918 -18.391 -11.016 1 97.5 175 PRO A C 1
ATOM 1331 O O . PRO A 1 175 ? -8.266 -18.906 -9.953 1 97.5 175 PRO A O 1
ATOM 1334 N N . ILE A 1 176 ? -7.086 -17.375 -11.062 1 98.44 176 ILE A N 1
ATOM 1335 C CA . ILE A 1 176 ? -6.496 -16.797 -9.859 1 98.44 176 ILE A CA 1
ATOM 1336 C C . ILE A 1 176 ? -7.594 -16.188 -8.992 1 98.44 176 ILE A C 1
ATOM 1338 O O . ILE A 1 176 ? -7.652 -16.438 -7.785 1 98.44 176 ILE A O 1
ATOM 1342 N N . GLY A 1 177 ? -8.461 -15.391 -9.617 1 98.81 177 GLY A N 1
ATOM 1343 C CA . GLY A 1 177 ? -9.539 -14.766 -8.867 1 98.81 177 GLY A CA 1
ATOM 1344 C C . GLY A 1 177 ? -10.469 -15.773 -8.211 1 98.81 177 GLY A C 1
ATOM 1345 O O . GLY A 1 177 ? -10.852 -15.609 -7.051 1 98.81 177 GLY A O 1
ATOM 1346 N N . LEU A 1 178 ? -10.82 -16.812 -8.922 1 98.88 178 LEU A N 1
ATOM 1347 C CA . LEU A 1 178 ? -11.719 -17.828 -8.406 1 98.88 178 LEU A CA 1
ATOM 1348 C C . LEU A 1 178 ? -11.07 -18.594 -7.266 1 98.88 178 LEU A C 1
ATOM 1350 O O . LEU A 1 178 ? -11.719 -18.906 -6.262 1 98.88 178 LEU A O 1
ATOM 1354 N N . LEU A 1 179 ? -9.781 -18.922 -7.41 1 98.88 179 LEU A N 1
ATOM 1355 C CA . LEU A 1 179 ? -9.07 -19.594 -6.328 1 98.88 179 LEU A CA 1
ATOM 1356 C C . LEU A 1 179 ? -8.961 -18.688 -5.105 1 98.88 179 LEU A C 1
ATOM 1358 O O . LEU A 1 179 ? -9.219 -19.125 -3.982 1 98.88 179 LEU A O 1
ATOM 1362 N N . LEU A 1 180 ? -8.617 -17.438 -5.336 1 98.94 180 LEU A N 1
ATOM 1363 C CA . LEU A 1 180 ? -8.461 -16.484 -4.242 1 98.94 180 LEU A CA 1
ATOM 1364 C C . LEU A 1 180 ? -9.773 -16.281 -3.498 1 98.94 180 LEU A C 1
ATOM 1366 O O . LEU A 1 180 ? -9.797 -16.266 -2.266 1 98.94 180 LEU A O 1
ATOM 1370 N N . ALA A 1 181 ? -10.852 -16.172 -4.234 1 98.94 181 ALA A N 1
ATOM 1371 C CA . ALA A 1 181 ? -12.164 -16 -3.625 1 98.94 181 ALA A CA 1
ATOM 1372 C C . ALA A 1 181 ? -12.492 -17.188 -2.707 1 98.94 181 ALA A C 1
ATOM 1374 O O . ALA A 1 181 ? -13.07 -17 -1.632 1 98.94 181 ALA A O 1
ATOM 1375 N N . GLN A 1 182 ? -12.133 -18.359 -3.133 1 98.94 182 GLN A N 1
ATOM 1376 C CA . GLN A 1 182 ? -12.383 -19.547 -2.303 1 98.94 182 GLN A CA 1
ATOM 1377 C C . GLN A 1 182 ? -11.516 -19.516 -1.044 1 98.94 182 GLN A C 1
ATOM 1379 O O . GLN A 1 182 ? -11.961 -19.938 0.028 1 98.94 182 GLN A O 1
ATOM 1384 N N . VAL A 1 183 ? -10.242 -19.062 -1.169 1 98.94 183 VAL A N 1
ATOM 1385 C CA . VAL A 1 183 ? -9.383 -18.922 -0.003 1 98.94 183 VAL A CA 1
ATOM 1386 C C . VAL A 1 183 ? -10.031 -17.969 1.001 1 98.94 183 VAL A C 1
ATOM 1388 O O . VAL A 1 183 ? -10.062 -18.25 2.201 1 98.94 183 VAL A O 1
ATOM 1391 N N . VAL A 1 184 ? -10.562 -16.844 0.488 1 98.94 184 VAL A N 1
ATOM 1392 C CA . VAL A 1 184 ? -11.219 -15.844 1.324 1 98.94 184 VAL A CA 1
ATOM 1393 C C . VAL A 1 184 ? -12.469 -16.438 1.966 1 98.94 184 VAL A C 1
ATOM 1395 O O . VAL A 1 184 ? -12.688 -16.297 3.17 1 98.94 184 VAL A O 1
ATOM 1398 N N . LYS A 1 185 ? -13.258 -17.188 1.189 1 98.75 185 LYS A N 1
ATOM 1399 C CA . LYS A 1 185 ? -14.469 -17.828 1.688 1 98.75 185 LYS A CA 1
ATOM 1400 C C . LYS A 1 185 ? -14.141 -18.812 2.809 1 98.75 185 LYS A C 1
ATOM 1402 O O . LYS A 1 185 ? -14.891 -18.922 3.781 1 98.75 185 LYS A O 1
ATOM 1407 N N . ALA A 1 186 ? -13.086 -19.453 2.629 1 98.75 186 ALA A N 1
ATOM 1408 C CA . ALA A 1 186 ? -12.672 -20.453 3.604 1 98.75 186 ALA A CA 1
ATOM 1409 C C . ALA A 1 186 ? -12.398 -19.828 4.965 1 98.75 186 ALA A C 1
ATOM 1411 O O . ALA A 1 186 ? -12.367 -20.516 5.984 1 98.75 186 ALA A O 1
ATOM 1412 N N . GLN A 1 187 ? -12.148 -18.484 5.039 1 98.62 187 GLN A N 1
ATOM 1413 C CA . GLN A 1 187 ? -11.93 -17.781 6.301 1 98.62 187 GLN A CA 1
ATOM 1414 C C . GLN A 1 187 ? -13.25 -17.312 6.906 1 98.62 187 GLN A C 1
ATOM 1416 O O . GLN A 1 187 ? -13.266 -16.719 7.988 1 98.62 187 GLN A O 1
ATOM 1421 N N . GLY A 1 188 ? -14.328 -17.469 6.18 1 98.56 188 GLY A N 1
ATOM 1422 C CA . GLY A 1 188 ? -15.641 -17.109 6.684 1 98.56 188 GLY A CA 1
ATOM 1423 C C . GLY A 1 188 ? -16.109 -15.742 6.219 1 98.56 188 GLY A C 1
ATOM 1424 O O . GLY A 1 188 ? -17.203 -15.305 6.582 1 98.56 188 GLY A O 1
ATOM 1425 N N . ALA A 1 189 ? -15.398 -15.094 5.363 1 98.81 189 ALA A N 1
ATOM 1426 C CA . ALA A 1 189 ? -15.703 -13.727 4.949 1 98.81 189 ALA A CA 1
ATOM 1427 C C . ALA A 1 189 ? -16.766 -13.703 3.855 1 98.81 189 ALA A C 1
ATOM 1429 O O . ALA A 1 189 ? -17.031 -14.727 3.225 1 98.81 189 ALA A O 1
ATOM 1430 N N . THR A 1 190 ? -17.422 -12.555 3.666 1 98.88 190 THR A N 1
ATOM 1431 C CA . THR A 1 190 ? -18.328 -12.289 2.549 1 98.88 190 THR A CA 1
ATOM 1432 C C . THR A 1 190 ? -17.531 -11.891 1.304 1 98.88 190 THR A C 1
ATOM 1434 O O . THR A 1 190 ? -16.688 -11 1.359 1 98.88 190 THR A O 1
ATOM 1437 N N . VAL A 1 191 ? -17.844 -12.531 0.173 1 98.94 191 VAL A N 1
ATOM 1438 C CA . VAL A 1 191 ? -17.047 -12.281 -1.026 1 98.94 191 VAL A CA 1
ATOM 1439 C C . VAL A 1 191 ? -17.953 -11.711 -2.125 1 98.94 191 VAL A C 1
ATOM 1441 O O . VAL A 1 191 ? -19 -12.281 -2.441 1 98.94 191 VAL A O 1
ATOM 1444 N N . ILE A 1 192 ? -17.594 -10.586 -2.676 1 98.94 192 ILE A N 1
ATOM 1445 C CA . ILE A 1 192 ? -18.141 -10.008 -3.895 1 98.94 192 ILE A CA 1
ATOM 1446 C C . ILE A 1 192 ? -17.172 -10.211 -5.055 1 98.94 192 ILE A C 1
ATOM 1448 O O . ILE A 1 192 ? -16.047 -9.719 -5.02 1 98.94 192 ILE A O 1
ATOM 1452 N N . MET A 1 193 ? -17.562 -10.969 -6.055 1 98.88 193 MET A N 1
ATOM 1453 C CA . MET A 1 193 ? -16.734 -11.195 -7.242 1 98.88 193 MET A CA 1
ATOM 1454 C C . MET A 1 193 ? -17.188 -10.305 -8.398 1 98.88 193 MET A C 1
ATOM 1456 O O . MET A 1 193 ? -18.344 -10.359 -8.812 1 98.88 193 MET A O 1
ATOM 1460 N N . ALA A 1 194 ? -16.281 -9.5 -8.883 1 98.94 194 ALA A N 1
ATOM 1461 C CA . ALA A 1 194 ? -16.609 -8.57 -9.961 1 98.94 194 ALA A CA 1
ATOM 1462 C C . ALA A 1 194 ? -15.883 -8.945 -11.25 1 98.94 194 ALA A C 1
ATOM 1464 O O . ALA A 1 194 ? -14.727 -9.367 -11.227 1 98.94 194 ALA A O 1
ATOM 1465 N N . GLY A 1 195 ? -16.531 -8.883 -12.359 1 98.56 195 GLY A N 1
ATOM 1466 C CA . GLY A 1 195 ? -16.031 -9.039 -13.711 1 98.56 195 GLY A CA 1
ATOM 1467 C C . GLY A 1 195 ? -16.797 -8.219 -14.734 1 98.56 195 GLY A C 1
ATOM 1468 O O . GLY A 1 195 ? -17.547 -7.32 -14.375 1 98.56 195 GLY A O 1
ATOM 1469 N N . ILE A 1 196 ? -16.516 -8.391 -15.945 1 98.12 196 ILE A N 1
ATOM 1470 C CA . ILE A 1 196 ? -17.203 -7.707 -17.031 1 98.12 196 ILE A CA 1
ATOM 1471 C C . ILE A 1 196 ? -18.094 -8.703 -17.781 1 98.12 196 ILE A C 1
ATOM 1473 O O . ILE A 1 196 ? -18.109 -9.891 -17.469 1 98.12 196 ILE A O 1
ATOM 1477 N N . THR A 1 197 ? -18.766 -8.234 -18.75 1 98.12 197 THR A N 1
ATOM 1478 C CA . THR A 1 197 ? -19.766 -9.047 -19.453 1 98.12 197 THR A CA 1
ATOM 1479 C C . THR A 1 197 ? -19.094 -10.266 -20.078 1 98.12 197 THR A C 1
ATOM 1481 O O . THR A 1 197 ? -19.656 -11.359 -20.078 1 98.12 197 THR A O 1
ATOM 1484 N N . LYS A 1 198 ? -17.922 -10.078 -20.609 1 95.94 198 LYS A N 1
ATOM 1485 C CA . LYS A 1 198 ? -17.219 -11.172 -21.266 1 95.94 198 LYS A CA 1
ATOM 1486 C C . LYS A 1 198 ? -16.891 -12.289 -20.266 1 95.94 198 LYS A C 1
ATOM 1488 O O . LYS A 1 198 ? -16.594 -13.414 -20.672 1 95.94 198 LYS A O 1
ATOM 1493 N N . ASP A 1 199 ? -16.984 -12.008 -18.953 1 96.31 199 ASP A N 1
ATOM 1494 C CA . ASP A 1 199 ? -16.672 -12.969 -17.906 1 96.31 199 ASP A CA 1
ATOM 1495 C C . ASP A 1 199 ? -17.922 -13.688 -17.406 1 96.31 199 ASP A C 1
ATOM 1497 O O . ASP A 1 199 ? -17.906 -14.297 -16.328 1 96.31 199 ASP A O 1
ATOM 1501 N N . SER A 1 200 ? -19.016 -13.633 -18.078 1 96.5 200 SER A N 1
ATOM 1502 C CA . SER A 1 200 ? -20.312 -14.078 -17.578 1 96.5 200 SER A CA 1
ATOM 1503 C C . SER A 1 200 ? -20.25 -15.531 -17.125 1 96.5 200 SER A C 1
ATOM 1505 O O . SER A 1 200 ? -20.75 -15.867 -16.047 1 96.5 200 SER A O 1
ATOM 1507 N N . ASP A 1 201 ? -19.672 -16.422 -17.922 1 96.69 201 ASP A N 1
ATOM 1508 C CA . ASP A 1 201 ? -19.578 -17.828 -17.562 1 96.69 201 ASP A CA 1
ATOM 1509 C C . ASP A 1 201 ? -18.734 -18.016 -16.297 1 96.69 201 ASP A C 1
ATOM 1511 O O . ASP A 1 201 ? -19.062 -18.844 -15.445 1 96.69 201 ASP A O 1
ATOM 1515 N N . ARG A 1 202 ? -17.703 -17.297 -16.188 1 97.62 202 ARG A N 1
ATOM 1516 C CA . ARG A 1 202 ? -16.828 -17.375 -15.016 1 97.62 202 ARG A CA 1
ATOM 1517 C C . ARG A 1 202 ? -17.516 -16.812 -13.773 1 97.62 202 ARG A C 1
ATOM 1519 O O . ARG A 1 202 ? -17.328 -17.328 -12.672 1 97.62 202 ARG A O 1
ATOM 1526 N N . LEU A 1 203 ? -18.266 -15.734 -13.953 1 98.31 203 LEU A N 1
ATOM 1527 C CA . LEU A 1 203 ? -19.047 -15.188 -12.852 1 98.31 203 LEU A CA 1
ATOM 1528 C C . LEU A 1 203 ? -20.078 -16.203 -12.359 1 98.31 203 LEU A C 1
ATOM 1530 O O . LEU A 1 203 ? -20.297 -16.344 -11.156 1 98.31 203 LEU A O 1
ATOM 1534 N N . ARG A 1 204 ? -20.688 -16.875 -13.297 1 97.75 204 ARG A N 1
ATOM 1535 C CA . ARG A 1 204 ? -21.625 -17.906 -12.914 1 97.75 204 ARG A CA 1
ATOM 1536 C C . ARG A 1 204 ? -20.938 -19.016 -12.117 1 97.75 204 ARG A C 1
ATOM 1538 O O . ARG A 1 204 ? -21.484 -19.5 -11.125 1 97.75 204 ARG A O 1
ATOM 1545 N N . LEU A 1 205 ? -19.781 -19.391 -12.602 1 98.25 205 LEU A N 1
ATOM 1546 C CA . LEU A 1 205 ? -19.016 -20.375 -11.852 1 98.25 205 LEU A CA 1
ATOM 1547 C C . LEU A 1 205 ? -18.703 -19.875 -10.445 1 98.25 205 LEU A C 1
ATOM 1549 O O . LEU A 1 205 ? -18.75 -20.641 -9.477 1 98.25 205 LEU A O 1
ATOM 1553 N N . ALA A 1 206 ? -18.344 -18.609 -10.297 1 98.69 206 ALA A N 1
ATOM 1554 C CA . ALA A 1 206 ? -18.078 -18.016 -8.984 1 98.69 206 ALA A CA 1
ATOM 1555 C C . ALA A 1 206 ? -19.281 -18.203 -8.055 1 98.69 206 ALA A C 1
ATOM 1557 O O . ALA A 1 206 ? -19.125 -18.547 -6.883 1 98.69 206 ALA A O 1
ATOM 1558 N N . LYS A 1 207 ? -20.438 -17.953 -8.594 1 98.5 207 LYS A N 1
ATOM 1559 C CA . LYS A 1 207 ? -21.656 -18.156 -7.816 1 98.5 207 LYS A CA 1
ATOM 1560 C C . LYS A 1 207 ? -21.781 -19.609 -7.379 1 98.5 207 LYS A C 1
ATOM 1562 O O . LYS A 1 207 ? -22.094 -19.891 -6.223 1 98.5 207 LYS A O 1
ATOM 1567 N N . GLU A 1 208 ? -21.484 -20.5 -8.289 1 98.38 208 GLU A N 1
ATOM 1568 C CA . GLU A 1 208 ? -21.547 -21.922 -7.992 1 98.38 208 GLU A CA 1
ATOM 1569 C C . GLU A 1 208 ? -20.547 -22.328 -6.922 1 98.38 208 GLU A C 1
ATOM 1571 O O . GLU A 1 208 ? -20.781 -23.234 -6.137 1 98.38 208 GLU A O 1
ATOM 1576 N N . LEU A 1 209 ? -19.453 -21.594 -6.93 1 98.5 209 LEU A N 1
ATOM 1577 C CA . LEU A 1 209 ? -18.391 -21.891 -5.98 1 98.5 209 LEU A CA 1
ATOM 1578 C C . LEU A 1 209 ? -18.688 -21.266 -4.617 1 98.5 209 LEU A C 1
ATOM 1580 O O . LEU A 1 209 ? -17.891 -21.422 -3.68 1 98.5 209 LEU A O 1
ATOM 1584 N N . GLY A 1 210 ? -19.734 -20.516 -4.492 1 98.19 210 GLY A N 1
ATOM 1585 C CA . GLY A 1 210 ? -20.203 -20.078 -3.186 1 98.19 210 GLY A CA 1
ATOM 1586 C C . GLY A 1 210 ? -19.938 -18.625 -2.898 1 98.19 210 GLY A C 1
ATOM 1587 O O . GLY A 1 210 ? -20.062 -18.172 -1.76 1 98.19 210 GLY A O 1
ATOM 1588 N N . MET A 1 211 ? -19.516 -17.844 -3.863 1 98.75 211 MET A N 1
ATOM 1589 C CA . MET A 1 211 ? -19.328 -16.422 -3.637 1 98.75 211 MET A CA 1
ATOM 1590 C C . MET A 1 211 ? -20.672 -15.742 -3.328 1 98.75 211 MET A C 1
ATOM 1592 O O . MET A 1 211 ? -21.703 -16.094 -3.904 1 98.75 211 MET A O 1
ATOM 1596 N N . ASP A 1 212 ? -20.688 -14.82 -2.451 1 98.88 212 ASP A N 1
ATOM 1597 C CA . ASP A 1 212 ? -21.906 -14.258 -1.888 1 98.88 212 ASP A CA 1
ATOM 1598 C C . ASP A 1 212 ? -22.609 -13.352 -2.895 1 98.88 212 ASP A C 1
ATOM 1600 O O . ASP A 1 212 ? -23.844 -13.25 -2.898 1 98.88 212 ASP A O 1
ATOM 1604 N N . ARG A 1 213 ? -21.859 -12.672 -3.703 1 98.88 213 ARG A N 1
ATOM 1605 C CA . ARG A 1 213 ? -22.391 -11.75 -4.695 1 98.88 213 ARG A CA 1
ATOM 1606 C C . ARG A 1 213 ? -21.5 -11.664 -5.918 1 98.88 213 ARG A C 1
ATOM 1608 O O . ARG A 1 213 ? -20.266 -11.555 -5.789 1 98.88 213 ARG A O 1
ATOM 1615 N N . ILE A 1 214 ? -22.062 -11.867 -7.117 1 98.88 214 ILE A N 1
ATOM 1616 C CA . ILE A 1 214 ? -21.328 -11.633 -8.352 1 98.88 214 ILE A CA 1
ATOM 1617 C C . ILE A 1 214 ? -21.812 -10.344 -9.008 1 98.88 214 ILE A C 1
ATOM 1619 O O . ILE A 1 214 ? -23 -10.008 -8.93 1 98.88 214 ILE A O 1
ATOM 1623 N N . VAL A 1 215 ? -20.922 -9.602 -9.633 1 98.88 215 VAL A N 1
ATOM 1624 C CA . VAL A 1 215 ? -21.281 -8.336 -10.25 1 98.88 215 VAL A CA 1
ATOM 1625 C C . VAL A 1 215 ? -20.656 -8.234 -11.633 1 98.88 215 VAL A C 1
ATOM 1627 O O . VAL A 1 215 ? -19.438 -8.359 -11.781 1 98.88 215 VAL A O 1
ATOM 1630 N N . ASP A 1 216 ? -21.469 -8.102 -12.688 1 98.75 216 ASP A N 1
ATOM 1631 C CA . ASP A 1 216 ? -21.031 -7.609 -13.984 1 98.75 216 ASP A CA 1
ATOM 1632 C C . ASP A 1 216 ? -20.969 -6.082 -14.008 1 98.75 216 ASP A C 1
ATOM 1634 O O . ASP A 1 216 ? -22 -5.414 -14.055 1 98.75 216 ASP A O 1
ATOM 1638 N N . THR A 1 217 ? -19.766 -5.551 -14.016 1 98.44 217 THR A N 1
ATOM 1639 C CA . THR A 1 217 ? -19.562 -4.129 -13.766 1 98.44 217 THR A CA 1
ATOM 1640 C C . THR A 1 217 ? -20.047 -3.297 -14.945 1 98.44 217 THR A C 1
ATOM 1642 O O . THR A 1 217 ? -20.125 -2.07 -14.859 1 98.44 217 THR A O 1
ATOM 1645 N N . LEU A 1 218 ? -20.344 -3.928 -16.062 1 98 218 LEU A N 1
ATOM 1646 C CA . LEU A 1 218 ? -20.875 -3.229 -17.219 1 98 218 LEU A CA 1
ATOM 1647 C C . LEU A 1 218 ? -22.391 -3.223 -17.203 1 98 218 LEU A C 1
ATOM 1649 O O . LEU A 1 218 ? -23.031 -2.482 -17.953 1 98 218 LEU A O 1
ATOM 1653 N N . LYS A 1 219 ? -23 -4.008 -16.297 1 98 219 LYS A N 1
ATOM 1654 C CA . LYS A 1 219 ? -24.453 -4.125 -16.266 1 98 219 LYS A CA 1
ATOM 1655 C C . LYS A 1 219 ? -25 -3.609 -14.938 1 98 219 LYS A C 1
ATOM 1657 O O . LYS A 1 219 ? -26.188 -3.285 -14.844 1 98 219 LYS A O 1
ATOM 1662 N N . GLU A 1 220 ? -24.203 -3.67 -13.93 1 97.56 220 GLU A N 1
ATOM 1663 C CA . GLU A 1 220 ? -24.609 -3.268 -12.586 1 97.56 220 GLU A CA 1
ATOM 1664 C C . GLU A 1 220 ? -23.625 -2.266 -12 1 97.56 220 GLU A C 1
ATOM 1666 O O . GLU A 1 220 ? -22.422 -2.312 -12.297 1 97.56 220 GLU A O 1
ATOM 1671 N N . ASP A 1 221 ? -24.141 -1.367 -11.164 1 98.5 221 ASP A N 1
ATOM 1672 C CA . ASP A 1 221 ? -23.297 -0.398 -10.477 1 98.5 221 ASP A CA 1
ATOM 1673 C C . ASP A 1 221 ? -22.547 -1.046 -9.312 1 98.5 221 ASP A C 1
ATOM 1675 O O . ASP A 1 221 ? -23.125 -1.263 -8.25 1 98.5 221 ASP A O 1
ATOM 1679 N N . LEU A 1 222 ? -21.312 -1.323 -9.5 1 98.88 222 LEU A N 1
ATOM 1680 C CA . LEU A 1 222 ? -20.484 -2.006 -8.5 1 98.88 222 LEU A CA 1
ATOM 1681 C C . LEU A 1 222 ? -20.453 -1.218 -7.195 1 98.88 222 LEU A C 1
ATOM 1683 O O . LEU A 1 222 ? -20.484 -1.805 -6.109 1 98.88 222 LEU A O 1
ATOM 1687 N N . ALA A 1 223 ? -20.344 0.11 -7.262 1 98.88 223 ALA A N 1
ATOM 1688 C CA . ALA A 1 223 ? -20.281 0.959 -6.074 1 98.88 223 ALA A CA 1
ATOM 1689 C C . ALA A 1 223 ? -21.531 0.795 -5.219 1 98.88 223 ALA A C 1
ATOM 1691 O O . ALA A 1 223 ? -21.438 0.666 -3.994 1 98.88 223 ALA A O 1
ATOM 1692 N N . GLU A 1 224 ? -22.688 0.819 -5.852 1 98.81 224 GLU A N 1
ATOM 1693 C CA . GLU A 1 224 ? -23.938 0.628 -5.133 1 98.81 224 GLU A CA 1
ATOM 1694 C C . GLU A 1 224 ? -23.969 -0.719 -4.418 1 98.81 224 GLU A C 1
ATOM 1696 O O . GLU A 1 224 ? -24.406 -0.808 -3.268 1 98.81 224 GLU A O 1
ATOM 1701 N N . VAL A 1 225 ? -23.484 -1.764 -5.094 1 98.88 225 VAL A N 1
ATOM 1702 C CA . VAL A 1 225 ? -23.484 -3.107 -4.523 1 98.88 225 VAL A CA 1
ATOM 1703 C C . VAL A 1 225 ? -22.562 -3.156 -3.309 1 98.88 225 VAL A C 1
ATOM 1705 O O . VAL A 1 225 ? -22.984 -3.562 -2.221 1 98.88 225 VAL A O 1
ATOM 1708 N N . VAL A 1 226 ? -21.328 -2.727 -3.457 1 98.94 226 VAL A N 1
ATOM 1709 C CA . VAL A 1 226 ? -20.328 -2.822 -2.406 1 98.94 226 VAL A CA 1
ATOM 1710 C C . VAL A 1 226 ? -20.734 -1.96 -1.215 1 98.94 226 VAL A C 1
ATOM 1712 O O . VAL A 1 226 ? -20.719 -2.42 -0.071 1 98.94 226 VAL A O 1
ATOM 1715 N N . LEU A 1 227 ? -21.125 -0.694 -1.483 1 98.81 227 LEU A N 1
ATOM 1716 C CA . LEU A 1 227 ? -21.5 0.206 -0.4 1 98.81 227 LEU A CA 1
ATOM 1717 C C . LEU A 1 227 ? -22.766 -0.282 0.296 1 98.81 227 LEU A C 1
ATOM 1719 O O . LEU A 1 227 ? -22.906 -0.156 1.516 1 98.81 227 LEU A O 1
ATOM 1723 N N . GLY A 1 228 ? -23.703 -0.832 -0.488 1 98.69 228 GLY A N 1
ATOM 1724 C CA . GLY A 1 228 ? -24.906 -1.406 0.093 1 98.69 228 GLY A CA 1
ATOM 1725 C C . GLY A 1 228 ? -24.625 -2.58 1.011 1 98.69 228 GLY A C 1
ATOM 1726 O O . GLY A 1 228 ? -25.297 -2.752 2.031 1 98.69 228 GLY A O 1
ATOM 1727 N N . MET A 1 229 ? -23.594 -3.342 0.724 1 98.75 229 MET A N 1
ATOM 1728 C CA . MET A 1 229 ? -23.297 -4.551 1.481 1 98.75 229 MET A CA 1
ATOM 1729 C C . MET A 1 229 ? -22.328 -4.25 2.631 1 98.75 229 MET A C 1
ATOM 1731 O O . MET A 1 229 ? -22 -5.145 3.41 1 98.75 229 MET A O 1
ATOM 1735 N N . THR A 1 230 ? -21.859 -2.988 2.756 1 98.69 230 THR A N 1
ATOM 1736 C CA . THR A 1 230 ? -20.844 -2.67 3.756 1 98.69 230 THR A CA 1
ATOM 1737 C C . THR A 1 230 ? -21.297 -1.486 4.613 1 98.69 230 THR A C 1
ATOM 1739 O O . THR A 1 230 ? -20.469 -0.834 5.254 1 98.69 230 THR A O 1
ATOM 1742 N N . GLY A 1 231 ? -22.578 -1.138 4.535 1 97.69 231 GLY A N 1
ATOM 1743 C CA . GLY A 1 231 ? -23.094 -0.015 5.301 1 97.69 231 GLY A CA 1
ATOM 1744 C C . GLY A 1 231 ? -22.547 1.323 4.844 1 97.69 231 GLY A C 1
ATOM 1745 O O . GLY A 1 231 ? -22.453 2.266 5.633 1 97.69 231 GLY A O 1
ATOM 1746 N N . GLY A 1 232 ? -22.047 1.325 3.645 1 98.12 232 GLY A N 1
ATOM 1747 C CA . GLY A 1 232 ? -21.547 2.566 3.07 1 98.12 232 GLY A CA 1
ATOM 1748 C C . GLY A 1 232 ? -20.078 2.787 3.311 1 98.12 232 GLY A C 1
ATOM 1749 O O . GLY A 1 232 ? -19.5 3.77 2.832 1 98.12 232 GLY A O 1
ATOM 1750 N N . TYR A 1 233 ? -19.344 1.893 3.934 1 98.44 233 TYR A N 1
ATOM 1751 C CA . TYR A 1 233 ? -17.969 2.139 4.367 1 98.44 233 TYR A CA 1
ATOM 1752 C C . TYR A 1 233 ? -16.984 1.595 3.352 1 98.44 233 TYR A C 1
ATOM 1754 O O . TYR A 1 233 ? -15.812 1.993 3.346 1 98.44 233 TYR A O 1
ATOM 1762 N N . GLY A 1 234 ? -17.422 0.562 2.475 1 98.81 234 GLY A N 1
ATOM 1763 C CA . GLY A 1 234 ? -16.516 -0.058 1.515 1 98.81 234 GLY A CA 1
ATOM 1764 C C . GLY A 1 234 ? -16 -1.409 1.97 1 98.81 234 GLY A C 1
ATOM 1765 O O . GLY A 1 234 ? -16.219 -1.812 3.113 1 98.81 234 GLY A O 1
ATOM 1766 N N . ALA A 1 235 ? -15.359 -2.102 1.082 1 98.94 235 ALA A N 1
ATOM 1767 C CA . ALA A 1 235 ? -14.836 -3.438 1.355 1 98.94 235 ALA A CA 1
ATOM 1768 C C . ALA A 1 235 ? -13.578 -3.367 2.211 1 98.94 235 ALA A C 1
ATOM 1770 O O . ALA A 1 235 ? -12.688 -2.553 1.949 1 98.94 235 ALA A O 1
ATOM 1771 N N . GLU A 1 236 ? -13.469 -4.258 3.26 1 98.75 236 GLU A N 1
ATOM 1772 C CA . GLU A 1 236 ? -12.297 -4.285 4.137 1 98.75 236 GLU A CA 1
ATOM 1773 C C . GLU A 1 236 ? -11.031 -4.652 3.365 1 98.75 236 GLU A C 1
ATOM 1775 O O . GLU A 1 236 ? -9.953 -4.125 3.643 1 98.75 236 GLU A O 1
ATOM 1780 N N . ARG A 1 237 ? -11.219 -5.559 2.436 1 98.75 237 ARG A N 1
ATOM 1781 C CA . ARG A 1 237 ? -10.133 -6.016 1.571 1 98.75 237 ARG A CA 1
ATOM 1782 C C . ARG A 1 237 ? -10.578 -6.059 0.113 1 98.75 237 ARG A C 1
ATOM 1784 O O . ARG A 1 237 ? -11.703 -6.465 -0.188 1 98.75 237 ARG A O 1
ATOM 1791 N N . VAL A 1 238 ? -9.742 -5.582 -0.741 1 99 238 VAL A N 1
ATOM 1792 C CA . VAL A 1 238 ? -9.969 -5.668 -2.18 1 99 238 VAL A CA 1
ATOM 1793 C C . VAL A 1 238 ? -8.781 -6.367 -2.846 1 99 238 VAL A C 1
ATOM 1795 O O . VAL A 1 238 ? -7.629 -6.105 -2.504 1 99 238 VAL A O 1
ATOM 1798 N N . PHE A 1 239 ? -9.039 -7.316 -3.713 1 98.94 239 PHE A N 1
ATOM 1799 C CA . PHE A 1 239 ? -8.023 -8 -4.504 1 98.94 239 PHE A CA 1
ATOM 1800 C C . PHE A 1 239 ? -8.242 -7.758 -5.992 1 98.94 239 PHE A C 1
ATOM 1802 O O . PHE A 1 239 ? -9.344 -7.953 -6.5 1 98.94 239 PHE A O 1
ATOM 1809 N N . ASP A 1 240 ? -7.254 -7.32 -6.66 1 98.94 240 ASP A N 1
ATOM 1810 C CA . ASP A 1 240 ? -7.301 -7.293 -8.117 1 98.94 240 ASP A CA 1
ATOM 1811 C C . ASP A 1 240 ? -6.551 -8.484 -8.711 1 98.94 240 ASP A C 1
ATOM 1813 O O . ASP A 1 240 ? -5.324 -8.547 -8.633 1 98.94 240 ASP A O 1
ATOM 1817 N N . CYS A 1 241 ? -7.258 -9.344 -9.281 1 98.69 241 CYS A N 1
ATOM 1818 C CA . CYS A 1 241 ? -6.684 -10.508 -9.953 1 98.69 241 CYS A CA 1
ATOM 1819 C C . CYS A 1 241 ? -6.777 -10.359 -11.469 1 98.69 241 CYS A C 1
ATOM 1821 O O . CYS A 1 241 ? -6.516 -11.312 -12.203 1 98.69 241 CYS A O 1
ATOM 1823 N N . SER A 1 242 ? -7.18 -9.219 -11.938 1 97.56 242 SER A N 1
ATOM 1824 C CA . SER A 1 242 ? -7.402 -9.023 -13.367 1 97.56 242 SER A CA 1
ATOM 1825 C C . SER A 1 242 ? -6.18 -8.406 -14.039 1 97.56 242 SER A C 1
ATOM 1827 O O . SER A 1 242 ? -5.922 -8.656 -15.219 1 97.56 242 SER A O 1
ATOM 1829 N N . GLY A 1 243 ? -5.453 -7.559 -13.305 1 97.25 243 GLY A N 1
ATOM 1830 C CA . GLY A 1 243 ? -4.387 -6.785 -13.922 1 97.25 243 GLY A CA 1
ATOM 1831 C C . GLY A 1 243 ? -4.895 -5.699 -14.852 1 97.25 243 GLY A C 1
ATOM 1832 O O . GLY A 1 243 ? -4.195 -5.301 -15.789 1 97.25 243 GLY A O 1
ATOM 1833 N N . ALA A 1 244 ? -6.129 -5.289 -14.664 1 98 244 ALA A N 1
ATOM 1834 C CA . ALA A 1 244 ? -6.719 -4.238 -15.492 1 98 244 ALA A CA 1
ATOM 1835 C C . ALA A 1 244 ? -6.781 -2.916 -14.727 1 98 244 ALA A C 1
ATOM 1837 O O . ALA A 1 244 ? -7.363 -2.844 -13.641 1 98 244 ALA A O 1
ATOM 1838 N N . VAL A 1 245 ? -6.254 -1.858 -15.352 1 98.56 245 VAL A N 1
ATOM 1839 C CA . VAL A 1 245 ? -6.172 -0.549 -14.711 1 98.56 245 VAL A CA 1
ATOM 1840 C C . VAL A 1 245 ? -7.57 -0.06 -14.344 1 98.56 245 VAL A C 1
ATOM 1842 O O . VAL A 1 245 ? -7.793 0.442 -13.242 1 98.56 245 VAL A O 1
ATOM 1845 N N . PRO A 1 246 ? -8.609 -0.268 -15.203 1 98.38 246 PRO A N 1
ATOM 1846 C CA . PRO A 1 246 ? -9.953 0.192 -14.844 1 98.38 246 PRO A CA 1
ATOM 1847 C C . PRO A 1 246 ? -10.492 -0.49 -13.594 1 98.38 246 PRO A C 1
ATOM 1849 O O . PRO A 1 246 ? -11.188 0.144 -12.789 1 98.38 246 PRO A O 1
ATOM 1852 N N . ALA A 1 247 ? -10.203 -1.767 -13.391 1 98.69 247 ALA A N 1
ATOM 1853 C CA . ALA A 1 247 ? -10.648 -2.48 -12.203 1 98.69 247 ALA A CA 1
ATOM 1854 C C . ALA A 1 247 ? -10.016 -1.896 -10.938 1 98.69 247 ALA A C 1
ATOM 1856 O O . ALA A 1 247 ? -10.703 -1.694 -9.93 1 98.69 247 ALA A O 1
ATOM 1857 N N . VAL A 1 248 ? -8.727 -1.618 -11.047 1 98.81 248 VAL A N 1
ATOM 1858 C CA . VAL A 1 248 ? -8 -1.043 -9.914 1 98.81 248 VAL A CA 1
ATOM 1859 C C . VAL A 1 248 ? -8.609 0.305 -9.547 1 98.81 248 VAL A C 1
ATOM 1861 O O . VAL A 1 248 ? -8.922 0.551 -8.375 1 98.81 248 VAL A O 1
ATOM 1864 N N . ASN A 1 249 ? -8.82 1.138 -10.562 1 98.88 249 ASN A N 1
ATOM 1865 C CA . ASN A 1 249 ? -9.336 2.482 -10.32 1 98.88 249 ASN A CA 1
ATOM 1866 C C . ASN A 1 249 ? -10.797 2.455 -9.883 1 98.88 249 ASN A C 1
ATOM 1868 O O . ASN A 1 249 ? -11.266 3.385 -9.219 1 98.88 249 ASN A O 1
ATOM 1872 N N . GLN A 1 250 ? -11.5 1.43 -10.242 1 98.75 250 GLN A N 1
ATOM 1873 C CA . GLN A 1 250 ? -12.859 1.251 -9.742 1 98.75 250 GLN A CA 1
ATOM 1874 C C . GLN A 1 250 ? -12.852 0.757 -8.297 1 98.75 250 GLN A C 1
ATOM 1876 O O . GLN A 1 250 ? -13.734 1.109 -7.512 1 98.75 250 GLN A O 1
ATOM 1881 N N . GLY A 1 251 ? -11.867 -0.056 -7.938 1 98.88 251 GLY A N 1
ATOM 1882 C CA . GLY A 1 251 ? -11.82 -0.712 -6.641 1 98.88 251 GLY A CA 1
ATOM 1883 C C . GLY A 1 251 ? -11.273 0.181 -5.539 1 98.88 251 GLY A C 1
ATOM 1884 O O . GLY A 1 251 ? -11.68 0.06 -4.379 1 98.88 251 GLY A O 1
ATOM 1885 N N . LEU A 1 252 ? -10.375 1.118 -5.852 1 98.94 252 LEU A N 1
ATOM 1886 C CA . LEU A 1 252 ? -9.703 1.94 -4.848 1 98.94 252 LEU A CA 1
ATOM 1887 C C . LEU A 1 252 ? -10.711 2.789 -4.078 1 98.94 252 LEU A C 1
ATOM 1889 O O . LEU A 1 252 ? -10.742 2.762 -2.848 1 98.94 252 LEU A O 1
ATOM 1893 N N . PRO A 1 253 ? -11.672 3.471 -4.723 1 98.81 253 PRO A N 1
ATOM 1894 C CA . PRO A 1 253 ? -12.648 4.266 -3.973 1 98.81 253 PRO A CA 1
ATOM 1895 C C . PRO A 1 253 ? -13.656 3.4 -3.225 1 98.81 253 PRO A C 1
ATOM 1897 O O . PRO A 1 253 ? -14.422 3.912 -2.402 1 98.81 253 PRO A O 1
ATOM 1900 N N . LEU A 1 254 ? -13.688 2.07 -3.475 1 98.94 254 LEU A N 1
ATOM 1901 C CA . LEU A 1 254 ? -14.617 1.159 -2.826 1 98.94 254 LEU A CA 1
ATOM 1902 C C . LEU A 1 254 ? -13.945 0.409 -1.683 1 98.94 254 LEU A C 1
ATOM 1904 O O . LEU A 1 254 ? -14.586 -0.388 -0.994 1 98.94 254 LEU A O 1
ATOM 1908 N N . THR A 1 255 ? -12.648 0.617 -1.539 1 98.94 255 THR A N 1
ATOM 1909 C CA . THR A 1 255 ? -11.93 0.072 -0.392 1 98.94 255 THR A CA 1
ATOM 1910 C C . THR A 1 255 ? -12.258 0.858 0.874 1 98.94 255 THR A C 1
ATOM 1912 O O . THR A 1 255 ? -12.273 2.09 0.858 1 98.94 255 THR A O 1
ATOM 1915 N N . LYS A 1 256 ? -12.594 0.13 1.891 1 98.88 256 LYS A N 1
ATOM 1916 C CA . LYS A 1 256 ? -12.828 0.772 3.182 1 98.88 256 LYS A CA 1
ATOM 1917 C C . LYS A 1 256 ? -11.641 1.64 3.588 1 98.88 256 LYS A C 1
ATOM 1919 O O . LYS A 1 256 ? -10.484 1.282 3.334 1 98.88 256 LYS A O 1
ATOM 1924 N N . LYS A 1 257 ? -11.898 2.869 4.18 1 98.81 257 LYS A N 1
ATOM 1925 C CA . LYS A 1 257 ? -10.781 3.648 4.695 1 98.81 257 LYS A CA 1
ATOM 1926 C C . LYS A 1 257 ? -9.922 2.816 5.641 1 98.81 257 LYS A C 1
ATOM 1928 O O . LYS A 1 257 ? -10.445 2.066 6.465 1 98.81 257 LYS A O 1
ATOM 1933 N N . LYS A 1 258 ? -8.57 2.9 5.426 1 98.5 258 LYS A N 1
ATOM 1934 C CA . LYS A 1 258 ? -7.559 2.135 6.152 1 98.5 258 LYS A CA 1
ATOM 1935 C C . LYS A 1 258 ? -7.566 0.67 5.727 1 98.5 258 LYS A C 1
ATOM 1937 O O . LYS A 1 258 ? -6.938 -0.173 6.367 1 98.5 258 LYS A O 1
ATOM 1942 N N . GLY A 1 259 ? -8.375 0.323 4.699 1 98.69 259 GLY A N 1
ATOM 1943 C CA . GLY A 1 259 ? -8.406 -1.041 4.199 1 98.69 259 GLY A CA 1
ATOM 1944 C C . GLY A 1 259 ? -7.203 -1.388 3.338 1 98.69 259 GLY A C 1
ATOM 1945 O O . GLY A 1 259 ? -6.371 -0.526 3.047 1 98.69 259 GLY A O 1
ATOM 1946 N N . ASP A 1 260 ? -7.09 -2.658 2.99 1 98.81 260 ASP A N 1
ATOM 1947 C CA . ASP A 1 260 ? -6.02 -3.162 2.135 1 98.81 260 ASP A CA 1
ATOM 1948 C C . ASP A 1 260 ? -6.52 -3.402 0.713 1 98.81 260 ASP A C 1
ATOM 1950 O O . ASP A 1 260 ? -7.621 -3.922 0.516 1 98.81 260 ASP A O 1
ATOM 1954 N N . PHE A 1 261 ? -5.84 -2.91 -0.246 1 98.94 261 PHE A N 1
ATOM 1955 C CA . PHE A 1 261 ? -5.98 -3.27 -1.651 1 98.94 261 PHE A CA 1
ATOM 1956 C C . PHE A 1 261 ? -4.785 -4.086 -2.125 1 98.94 261 PHE A C 1
ATOM 1958 O O . PHE A 1 261 ? -3.674 -3.562 -2.229 1 98.94 261 PHE A O 1
ATOM 1965 N N . VAL A 1 262 ? -4.941 -5.359 -2.426 1 98.94 262 VAL A N 1
ATOM 1966 C CA . VAL A 1 262 ? -3.83 -6.234 -2.781 1 98.94 262 VAL A CA 1
ATOM 1967 C C . VAL A 1 262 ? -3.816 -6.465 -4.289 1 98.94 262 VAL A C 1
ATOM 1969 O O . VAL A 1 262 ? -4.82 -6.898 -4.867 1 98.94 262 VAL A O 1
ATOM 1972 N N . GLN A 1 263 ? -2.74 -6.137 -4.902 1 98.94 263 GLN A N 1
ATOM 1973 C CA . GLN A 1 263 ? -2.551 -6.309 -6.34 1 98.94 263 GLN A CA 1
ATOM 1974 C C . GLN A 1 263 ? -1.905 -7.656 -6.652 1 98.94 263 GLN A C 1
ATOM 1976 O O . GLN A 1 263 ? -0.733 -7.875 -6.34 1 98.94 263 GLN A O 1
ATOM 1981 N N . VAL A 1 264 ? -2.664 -8.539 -7.262 1 98.56 264 VAL A N 1
ATOM 1982 C CA . VAL A 1 264 ? -2.207 -9.883 -7.625 1 98.56 264 VAL A CA 1
ATOM 1983 C C . VAL A 1 264 ? -1.954 -9.953 -9.133 1 98.56 264 VAL A C 1
ATOM 1985 O O . VAL A 1 264 ? -0.953 -10.516 -9.57 1 98.56 264 VAL A O 1
ATOM 1988 N N . GLY A 1 265 ? -2.879 -9.359 -9.875 1 97.69 265 GLY A N 1
ATOM 1989 C CA . GLY A 1 265 ? -2.77 -9.359 -11.328 1 97.69 265 GLY A CA 1
ATOM 1990 C C . GLY A 1 265 ? -1.616 -8.516 -11.836 1 97.69 265 GLY A C 1
ATOM 1991 O O . GLY A 1 265 ? -1.266 -7.5 -11.227 1 97.69 265 GLY A O 1
ATOM 1992 N N . LEU A 1 266 ? -1.036 -8.883 -12.922 1 96.25 266 LEU A N 1
ATOM 1993 C CA . LEU A 1 266 ? 0.068 -8.164 -13.555 1 96.25 266 LEU A CA 1
ATOM 1994 C C . LEU A 1 266 ? -0.437 -7.266 -14.68 1 96.25 266 LEU A C 1
ATOM 1996 O O . LEU A 1 266 ? -1.393 -7.617 -15.375 1 96.25 266 LEU A O 1
ATOM 2000 N N . PHE A 1 267 ? 0.228 -6.184 -14.82 1 96.56 267 PHE A N 1
ATOM 2001 C CA . PHE A 1 267 ? -0.15 -5.238 -15.867 1 96.56 267 PHE A CA 1
ATOM 2002 C C . PHE A 1 267 ? 0.755 -5.387 -17.078 1 96.56 267 PHE A C 1
ATOM 2004 O O . PHE A 1 267 ? 1.88 -5.879 -16.969 1 96.56 267 PHE A O 1
ATOM 2011 N N . ALA A 1 268 ? 0.231 -4.988 -18.188 1 92.62 268 ALA A N 1
ATOM 2012 C CA . ALA A 1 268 ? 1.029 -4.977 -19.422 1 92.62 268 ALA A CA 1
ATOM 2013 C C . ALA A 1 268 ? 2.15 -3.945 -19.328 1 92.62 268 ALA A C 1
ATOM 2015 O O . ALA A 1 268 ? 3.262 -4.184 -19.797 1 92.62 268 ALA A O 1
ATOM 2016 N N . GLU A 1 269 ? 1.83 -2.828 -18.703 1 95.94 269 GLU A N 1
ATOM 2017 C CA . GLU A 1 269 ? 2.799 -1.742 -18.578 1 95.94 269 GLU A CA 1
ATOM 2018 C C . GLU A 1 269 ? 3.41 -1.701 -17.188 1 95.94 269 GLU A C 1
ATOM 2020 O O . GLU A 1 269 ? 2.742 -2.023 -16.203 1 95.94 269 GLU A O 1
ATOM 2025 N N . LYS A 1 270 ? 4.633 -1.245 -17.172 1 97.06 270 LYS A N 1
ATOM 2026 C CA . LYS A 1 270 ? 5.336 -1.092 -15.898 1 97.06 270 LYS A CA 1
ATOM 2027 C C . LYS A 1 270 ? 4.656 -0.052 -15.016 1 97.06 270 LYS A C 1
ATOM 2029 O O . LYS A 1 270 ? 4.52 -0.25 -13.805 1 97.06 270 LYS A O 1
ATOM 2034 N N . LYS A 1 271 ? 4.375 1.083 -15.641 1 98.62 271 LYS A N 1
ATOM 2035 C CA . LYS A 1 271 ? 3.723 2.197 -14.961 1 98.62 271 LYS A CA 1
ATOM 2036 C C . LYS A 1 271 ? 2.301 2.402 -15.477 1 98.62 271 LYS A C 1
ATOM 2038 O O . LYS A 1 271 ? 2.068 2.4 -16.688 1 98.62 271 LYS A O 1
ATOM 2043 N N . ASN A 1 272 ? 1.364 2.502 -14.555 1 98.62 272 ASN A N 1
ATOM 2044 C CA . ASN A 1 272 ? -0.036 2.717 -14.906 1 98.62 272 ASN A CA 1
ATOM 2045 C C . ASN A 1 272 ? -0.654 3.842 -14.078 1 98.62 272 ASN A C 1
ATOM 2047 O O . ASN A 1 272 ? -0.245 4.078 -12.945 1 98.62 272 ASN A O 1
ATOM 2051 N N . ALA A 1 273 ? -1.607 4.578 -14.703 1 98.62 273 ALA A N 1
ATOM 2052 C CA . ALA A 1 273 ? -2.303 5.656 -14.008 1 98.62 273 ALA A CA 1
ATOM 2053 C C . ALA A 1 273 ? -3.281 5.105 -12.969 1 98.62 273 ALA A C 1
ATOM 2055 O O . ALA A 1 273 ? -4.297 4.504 -13.328 1 98.62 273 ALA A O 1
ATOM 2056 N N . ILE A 1 274 ? -2.965 5.312 -11.711 1 98.25 274 ILE A N 1
ATOM 2057 C CA . ILE A 1 274 ? -3.875 4.789 -10.703 1 98.25 274 ILE A CA 1
ATOM 2058 C C . ILE A 1 274 ? -4.34 5.926 -9.789 1 98.25 274 ILE A C 1
ATOM 2060 O O . ILE A 1 274 ? -3.67 6.953 -9.68 1 98.25 274 ILE A O 1
ATOM 2064 N N . ASP A 1 275 ? -5.484 5.777 -9.18 1 98.75 275 ASP A N 1
ATOM 2065 C CA . ASP A 1 275 ? -6.172 6.742 -8.328 1 98.75 275 ASP A CA 1
ATOM 2066 C C . ASP A 1 275 ? -5.449 6.91 -6.988 1 98.75 275 ASP A C 1
ATOM 2068 O O . ASP A 1 275 ? -5.945 6.473 -5.949 1 98.75 275 ASP A O 1
ATOM 2072 N N . GLU A 1 276 ? -4.336 7.699 -6.934 1 98.56 276 GLU A N 1
ATOM 2073 C CA . GLU A 1 276 ? -3.566 7.938 -5.715 1 98.56 276 GLU A CA 1
ATOM 2074 C C . GLU A 1 276 ? -4.348 8.797 -4.727 1 98.56 276 GLU A C 1
ATOM 2076 O O . GLU A 1 276 ? -4.094 8.758 -3.521 1 98.56 276 GLU A O 1
ATOM 2081 N N . GLU A 1 277 ? -5.266 9.594 -5.254 1 98.25 277 GLU A N 1
ATOM 2082 C CA . GLU A 1 277 ? -6.086 10.391 -4.352 1 98.25 277 GLU A CA 1
ATOM 2083 C C . GLU A 1 277 ? -6.852 9.508 -3.371 1 98.25 277 GLU A C 1
ATOM 2085 O O . GLU A 1 277 ? -6.859 9.773 -2.166 1 98.25 277 GLU A O 1
ATOM 2090 N N . SER A 1 278 ? -7.5 8.43 -3.912 1 98.75 278 SER A N 1
ATOM 2091 C CA . SER A 1 278 ? -8.219 7.508 -3.035 1 98.75 278 SER A CA 1
ATOM 2092 C C . SER A 1 278 ? -7.273 6.855 -2.029 1 98.75 278 SER A C 1
ATOM 2094 O O . SER A 1 278 ? -7.617 6.715 -0.853 1 98.75 278 SER A O 1
ATOM 2096 N N . ILE A 1 279 ? -6.062 6.473 -2.51 1 98.88 279 ILE A N 1
ATOM 2097 C CA . ILE A 1 279 ? -5.094 5.82 -1.632 1 98.88 279 ILE A CA 1
ATOM 2098 C C . ILE A 1 279 ? -4.734 6.754 -0.477 1 98.88 279 ILE A C 1
ATOM 2100 O O . ILE A 1 279 ? -4.742 6.344 0.686 1 98.88 279 ILE A O 1
ATOM 2104 N N . ILE A 1 280 ? -4.461 8.016 -0.763 1 98.75 280 ILE A N 1
ATOM 2105 C CA . ILE A 1 280 ? -4.027 8.984 0.239 1 98.75 280 ILE A CA 1
ATOM 2106 C C . ILE A 1 280 ? -5.199 9.352 1.143 1 98.75 280 ILE A C 1
ATOM 2108 O O . ILE A 1 280 ? -5.117 9.219 2.365 1 98.75 280 ILE A O 1
ATOM 2112 N N . GLN A 1 281 ? -6.367 9.719 0.571 1 98.06 281 GLN A N 1
ATOM 2113 C CA . GLN A 1 281 ? -7.496 10.281 1.309 1 98.06 281 GLN A CA 1
ATOM 2114 C C . GLN A 1 281 ? -8.172 9.219 2.174 1 98.06 281 GLN A C 1
ATOM 2116 O O . GLN A 1 281 ? -8.82 9.547 3.168 1 98.06 281 GLN A O 1
ATOM 2121 N N . ARG A 1 282 ? -7.977 7.969 1.819 1 98.69 282 ARG A N 1
ATOM 2122 C CA . ARG A 1 282 ? -8.633 6.891 2.551 1 98.69 282 ARG A CA 1
ATOM 2123 C C . ARG A 1 282 ? -7.617 6.066 3.338 1 98.69 282 ARG A C 1
ATOM 2125 O O . ARG A 1 282 ? -7.973 5.062 3.961 1 98.69 282 ARG A O 1
ATOM 2132 N N . GLU A 1 283 ? -6.34 6.504 3.234 1 98.81 283 GLU A N 1
ATOM 2133 C CA . GLU A 1 283 ? -5.25 5.82 3.928 1 98.81 283 GLU A CA 1
ATOM 2134 C C . GLU A 1 283 ? -5.258 4.324 3.625 1 98.81 283 GLU A C 1
ATOM 2136 O O . GLU A 1 283 ? -5.156 3.5 4.535 1 98.81 283 GLU A O 1
ATOM 2141 N N . ILE A 1 284 ? -5.402 4.027 2.359 1 98.88 284 ILE A N 1
ATOM 2142 C CA . ILE A 1 284 ? -5.387 2.652 1.87 1 98.88 284 ILE A CA 1
ATOM 2143 C C . ILE A 1 284 ? -3.947 2.148 1.798 1 98.88 284 ILE A C 1
ATOM 2145 O O . ILE A 1 284 ? -3.035 2.904 1.454 1 98.88 284 ILE A O 1
ATOM 2149 N N . ALA A 1 285 ? -3.717 0.88 2.189 1 98.88 285 ALA A N 1
ATOM 2150 C CA . ALA A 1 285 ? -2.477 0.188 1.849 1 98.88 285 ALA A CA 1
ATOM 2151 C C . ALA A 1 285 ? -2.615 -0.571 0.532 1 98.88 285 ALA A C 1
ATOM 2153 O O . ALA A 1 285 ? -3.377 -1.538 0.444 1 98.88 285 ALA A O 1
ATOM 2154 N N . TYR A 1 286 ? -2.068 -0.029 -0.499 1 98.94 286 TYR A N 1
ATOM 2155 C CA . TYR A 1 286 ? -1.96 -0.712 -1.783 1 98.94 286 TYR A CA 1
ATOM 2156 C C . TYR A 1 286 ? -0.751 -1.641 -1.807 1 98.94 286 TYR A C 1
ATOM 2158 O O . TYR A 1 286 ? 0.392 -1.181 -1.842 1 98.94 286 TYR A O 1
ATOM 2166 N N . ILE A 1 287 ? -0.991 -3.002 -1.856 1 98.94 287 ILE A N 1
ATOM 2167 C CA . ILE A 1 287 ? 0.043 -3.977 -1.523 1 98.94 287 ILE A CA 1
ATOM 2168 C C . ILE A 1 287 ? 0.307 -4.883 -2.725 1 98.94 287 ILE A C 1
ATOM 2170 O O . ILE A 1 287 ? -0.627 -5.434 -3.311 1 98.94 287 ILE A O 1
ATOM 2174 N N . GLY A 1 288 ? 1.568 -5 -3.037 1 98.88 288 GLY A N 1
ATOM 2175 C CA . GLY A 1 288 ? 1.941 -5.953 -4.074 1 98.88 288 GLY A CA 1
ATOM 2176 C C . GLY A 1 288 ? 2.113 -7.367 -3.549 1 98.88 288 GLY A C 1
ATOM 2177 O O . GLY A 1 288 ? 2.596 -7.566 -2.434 1 98.88 288 GLY A O 1
ATOM 2178 N N . SER A 1 289 ? 1.767 -8.312 -4.367 1 98.62 289 SER A N 1
ATOM 2179 C CA . SER A 1 289 ? 1.978 -9.719 -4.055 1 98.62 289 SER A CA 1
ATOM 2180 C C . SER A 1 289 ? 2.707 -10.43 -5.188 1 98.62 289 SER A C 1
ATOM 2182 O O . SER A 1 289 ? 2.311 -10.336 -6.352 1 98.62 289 SER A O 1
ATOM 2184 N N . ARG A 1 290 ? 3.787 -11.094 -4.828 1 97.5 290 ARG A N 1
ATOM 2185 C CA . ARG A 1 290 ? 4.605 -11.797 -5.812 1 97.5 290 ARG A CA 1
ATOM 2186 C C . ARG A 1 290 ? 4.695 -13.281 -5.484 1 97.5 290 ARG A C 1
ATOM 2188 O O . ARG A 1 290 ? 5.277 -13.664 -4.465 1 97.5 290 ARG A O 1
ATOM 2195 N N . SER A 1 291 ? 4.195 -14.062 -6.391 1 96.44 291 SER A N 1
ATOM 2196 C CA . SER A 1 291 ? 4.367 -15.516 -6.328 1 96.44 291 SER A CA 1
ATOM 2197 C C . SER A 1 291 ? 3.93 -16.062 -4.973 1 96.44 291 SER A C 1
ATOM 2199 O O . SER A 1 291 ? 2.824 -15.781 -4.508 1 96.44 291 SER A O 1
ATOM 2201 N N . GLN A 1 292 ? 4.66 -16.953 -4.461 1 97.56 292 GLN A N 1
ATOM 2202 C CA . GLN A 1 292 ? 4.391 -17.688 -3.227 1 97.56 292 GLN A CA 1
ATOM 2203 C C . GLN A 1 292 ? 5.688 -18.016 -2.488 1 97.56 292 GLN A C 1
ATOM 2205 O O . GLN A 1 292 ? 6.781 -17.766 -2.998 1 97.56 292 GLN A O 1
ATOM 2210 N N . LYS A 1 293 ? 5.562 -18.391 -1.282 1 97.88 293 LYS A N 1
ATOM 2211 C CA . LYS A 1 293 ? 6.664 -18.875 -0.459 1 97.88 293 LYS A CA 1
ATOM 2212 C C . LYS A 1 293 ? 6.285 -20.172 0.262 1 97.88 293 LYS A C 1
ATOM 2214 O O . LYS A 1 293 ? 5.121 -20.578 0.25 1 97.88 293 LYS A O 1
ATOM 2219 N N . PRO A 1 294 ? 7.207 -20.875 0.867 1 98.5 294 PRO A N 1
ATOM 2220 C CA . PRO A 1 294 ? 6.938 -22.203 1.425 1 98.5 294 PRO A CA 1
ATOM 2221 C C . PRO A 1 294 ? 5.746 -22.203 2.379 1 98.5 294 PRO A C 1
ATOM 2223 O O . PRO A 1 294 ? 4.906 -23.109 2.318 1 98.5 294 PRO A O 1
ATOM 2226 N N . SER A 1 295 ? 5.574 -21.219 3.232 1 98.69 295 SER A N 1
ATOM 2227 C CA . SER A 1 295 ? 4.469 -21.188 4.188 1 98.69 295 SER A CA 1
ATOM 2228 C C . SER A 1 295 ? 3.123 -21.156 3.473 1 98.69 295 SER A C 1
ATOM 2230 O O . SER A 1 295 ? 2.146 -21.75 3.945 1 98.69 295 SER A O 1
ATOM 2232 N N . SER A 1 296 ? 3.053 -20.531 2.305 1 98.62 296 SER A N 1
ATOM 2233 C CA . SER A 1 296 ? 1.824 -20.453 1.522 1 98.62 296 SER A CA 1
ATOM 2234 C C . SER A 1 296 ? 1.397 -21.828 1.024 1 98.62 296 SER A C 1
ATOM 2236 O O . SER A 1 296 ? 0.203 -22.109 0.924 1 98.62 296 SER A O 1
ATOM 2238 N N . TRP A 1 297 ? 2.354 -22.641 0.685 1 98.81 297 TRP A N 1
ATOM 2239 C CA . TRP A 1 297 ? 2.074 -23.984 0.157 1 98.81 297 TRP A CA 1
ATOM 2240 C C . TRP A 1 297 ? 1.472 -24.875 1.233 1 98.81 297 TRP A C 1
ATOM 2242 O O . TRP A 1 297 ? 0.537 -25.641 0.966 1 98.81 297 TRP A O 1
ATOM 2252 N N . ILE A 1 298 ? 2.02 -24.734 2.43 1 98.69 298 ILE A N 1
ATOM 2253 C CA . ILE A 1 298 ? 1.501 -25.516 3.539 1 98.69 298 ILE A CA 1
ATOM 2254 C C . ILE A 1 298 ? 0.031 -25.188 3.773 1 98.69 298 ILE A C 1
ATOM 2256 O O . ILE A 1 298 ? -0.811 -26.078 3.877 1 98.69 298 ILE A O 1
ATOM 2260 N N . LEU A 1 299 ? -0.266 -23.938 3.76 1 98.81 299 LEU A N 1
ATOM 2261 C CA . LEU A 1 299 ? -1.636 -23.484 3.975 1 98.81 299 LEU A CA 1
ATOM 2262 C C . LEU A 1 299 ? -2.533 -23.891 2.812 1 98.81 299 LEU A C 1
ATOM 2264 O O . LEU A 1 299 ? -3.674 -24.312 3.021 1 98.81 299 LEU A O 1
ATOM 2268 N N . ALA A 1 300 ? -2.008 -23.75 1.611 1 98.88 300 ALA A N 1
ATOM 2269 C CA . ALA A 1 300 ? -2.77 -24.125 0.423 1 98.88 300 ALA A CA 1
ATOM 2270 C C . ALA A 1 300 ? -3.127 -25.609 0.445 1 98.88 300 ALA A C 1
ATOM 2272 O O . ALA A 1 300 ? -4.273 -25.984 0.181 1 98.88 300 ALA A O 1
ATOM 2273 N N . LEU A 1 301 ? -2.174 -26.438 0.785 1 98.88 301 LEU A N 1
ATOM 2274 C CA . LEU A 1 301 ? -2.387 -27.875 0.815 1 98.88 301 LEU A CA 1
ATOM 2275 C C . LEU A 1 301 ? -3.365 -28.266 1.922 1 98.88 301 LEU A C 1
ATOM 2277 O O . LEU A 1 301 ? -4.152 -29.188 1.764 1 98.88 301 LEU A O 1
ATOM 2281 N N . ASP A 1 302 ? -3.299 -27.516 3.014 1 98.81 302 ASP A N 1
ATOM 2282 C CA . ASP A 1 302 ? -4.266 -27.734 4.086 1 98.81 302 ASP A CA 1
ATOM 2283 C C . ASP A 1 302 ? -5.688 -27.438 3.615 1 98.81 302 ASP A C 1
ATOM 2285 O O . ASP A 1 302 ? -6.617 -28.188 3.912 1 98.81 302 ASP A O 1
ATOM 2289 N N . LEU A 1 303 ? -5.855 -26.391 2.883 1 98.81 303 LEU A N 1
ATOM 2290 C CA . LEU A 1 303 ? -7.164 -26.031 2.357 1 98.81 303 LEU A CA 1
ATOM 2291 C C . LEU A 1 303 ? -7.672 -27.094 1.384 1 98.81 303 LEU A C 1
ATOM 2293 O O . LEU A 1 303 ? -8.852 -27.438 1.405 1 98.81 303 LEU A O 1
ATOM 2297 N N . LEU A 1 304 ? -6.773 -27.578 0.53 1 98.69 304 LEU A N 1
ATOM 2298 C CA . LEU A 1 304 ? -7.145 -28.625 -0.417 1 98.69 304 LEU A CA 1
ATOM 2299 C C . LEU A 1 304 ? -7.547 -29.906 0.312 1 98.69 304 LEU A C 1
ATOM 2301 O O . LEU A 1 304 ? -8.594 -30.484 0.022 1 98.69 304 LEU A O 1
ATOM 2305 N N . ALA A 1 305 ? -6.727 -30.266 1.294 1 98.69 305 ALA A N 1
ATOM 2306 C CA . ALA A 1 305 ? -6.961 -31.516 2.021 1 98.69 305 ALA A CA 1
ATOM 2307 C C . ALA A 1 305 ? -8.281 -31.453 2.787 1 98.69 305 ALA A C 1
ATOM 2309 O O . ALA A 1 305 ? -8.953 -32.469 2.939 1 98.69 305 ALA A O 1
ATOM 2310 N N . ASN A 1 306 ? -8.68 -30.281 3.199 1 98.44 306 ASN A N 1
ATOM 2311 C CA . ASN A 1 306 ? -9.883 -30.109 4.016 1 98.44 306 ASN A CA 1
ATOM 2312 C C . ASN A 1 306 ? -11.102 -29.781 3.158 1 98.44 306 ASN A C 1
ATOM 2314 O O . ASN A 1 306 ? -12.156 -29.438 3.686 1 98.44 306 ASN A O 1
ATOM 2318 N N . GLY A 1 307 ? -10.969 -29.781 1.906 1 98 307 GLY A N 1
ATOM 2319 C CA . GLY A 1 307 ? -12.086 -29.656 0.99 1 98 307 GLY A CA 1
ATOM 2320 C C . GLY A 1 307 ? -12.609 -28.234 0.895 1 98 307 GLY A C 1
ATOM 2321 O O . GLY A 1 307 ? -13.789 -28.016 0.583 1 98 307 GLY A O 1
ATOM 2322 N N . LYS A 1 308 ? -11.742 -27.25 1.158 1 98.62 308 LYS A N 1
ATOM 2323 C CA . LYS A 1 308 ? -12.164 -25.859 1.167 1 98.62 308 LYS A CA 1
ATOM 2324 C C . LYS A 1 308 ? -12.023 -25.234 -0.217 1 98.62 308 LYS A C 1
ATOM 2326 O O . LYS A 1 308 ? -12.484 -24.109 -0.448 1 98.62 308 LYS A O 1
ATOM 2331 N N . ILE A 1 309 ? -11.406 -25.969 -1.123 1 98.81 309 ILE A N 1
ATOM 2332 C CA . ILE A 1 309 ? -11.18 -25.5 -2.49 1 98.81 309 ILE A CA 1
ATOM 2333 C C . ILE A 1 309 ? -11.766 -26.516 -3.475 1 98.81 309 ILE A C 1
ATOM 2335 O O . ILE A 1 309 ? -11.406 -27.688 -3.457 1 98.81 309 ILE A O 1
ATOM 2339 N N . ASP A 1 310 ? -12.625 -26.031 -4.312 1 98.56 310 ASP A N 1
ATOM 2340 C CA . ASP A 1 310 ? -13.25 -26.922 -5.293 1 98.56 310 ASP A CA 1
ATOM 2341 C C . ASP A 1 310 ? -12.5 -26.875 -6.621 1 98.56 310 ASP A C 1
ATOM 2343 O O . ASP A 1 310 ? -12.945 -26.25 -7.582 1 98.56 310 ASP A O 1
ATOM 2347 N N . THR A 1 311 ? -11.469 -27.641 -6.727 1 98 311 THR A N 1
ATOM 2348 C CA . THR A 1 311 ? -10.648 -27.672 -7.934 1 98 311 THR A CA 1
ATOM 2349 C C . THR A 1 311 ? -11.367 -28.406 -9.055 1 98 311 THR A C 1
ATOM 2351 O O . THR A 1 311 ? -11.156 -28.109 -10.234 1 98 311 THR A O 1
ATOM 2354 N N . ASP A 1 312 ? -12.195 -29.359 -8.703 1 97.5 312 ASP A N 1
ATOM 2355 C CA . ASP A 1 312 ? -12.875 -30.156 -9.711 1 97.5 312 ASP A CA 1
ATOM 2356 C C . ASP A 1 312 ? -13.742 -29.281 -10.617 1 97.5 312 ASP A C 1
ATOM 2358 O O . ASP A 1 312 ? -13.773 -29.484 -11.836 1 97.5 312 ASP A O 1
ATOM 2362 N N . LYS A 1 313 ? -14.398 -28.297 -10.023 1 97.38 313 LYS A N 1
ATOM 2363 C CA . LYS A 1 313 ? -15.258 -27.406 -10.781 1 97.38 313 LYS A CA 1
ATOM 2364 C C . LYS A 1 313 ? -14.438 -26.438 -11.633 1 97.38 313 LYS A C 1
ATOM 2366 O O . LYS A 1 313 ? -14.961 -25.828 -12.57 1 97.38 313 LYS A O 1
ATOM 2371 N N . MET A 1 314 ? -13.172 -26.344 -11.328 1 97.81 314 MET A N 1
ATOM 2372 C CA . MET A 1 314 ? -12.344 -25.344 -12.008 1 97.81 314 MET A CA 1
ATOM 2373 C C . MET A 1 314 ? -11.609 -25.969 -13.188 1 97.81 314 MET A C 1
ATOM 2375 O O . MET A 1 314 ? -11.289 -25.281 -14.164 1 97.81 314 MET A O 1
ATOM 2379 N N . ILE A 1 315 ? -11.273 -27.25 -13.07 1 98.19 315 ILE A N 1
ATOM 2380 C CA . ILE A 1 315 ? -10.609 -27.938 -14.164 1 98.19 315 ILE A CA 1
ATOM 2381 C C . ILE A 1 315 ? -11.609 -28.219 -15.281 1 98.19 315 ILE A C 1
ATOM 2383 O O . ILE A 1 315 ? -12.492 -29.078 -15.133 1 98.19 315 ILE A O 1
ATOM 2387 N N . THR A 1 316 ? -11.414 -27.578 -16.438 1 97.12 316 THR A N 1
ATOM 2388 C CA . THR A 1 316 ? -12.461 -27.625 -17.469 1 97.12 316 THR A CA 1
ATOM 2389 C C . THR A 1 316 ? -12.062 -28.578 -18.594 1 97.12 316 THR A C 1
ATOM 2391 O O . THR A 1 316 ? -12.922 -29.109 -19.297 1 97.12 316 THR A O 1
ATOM 2394 N N . LYS A 1 317 ? -10.773 -28.719 -18.797 1 97.69 317 LYS A N 1
ATOM 2395 C CA . LYS A 1 317 ? -10.289 -29.609 -19.844 1 97.69 317 LYS A CA 1
ATOM 2396 C C . LYS A 1 317 ? -8.969 -30.266 -19.438 1 97.69 317 LYS A C 1
ATOM 2398 O O . LYS A 1 317 ? -8.195 -29.688 -18.672 1 97.69 317 LYS A O 1
ATOM 2403 N N . VAL A 1 318 ? -8.758 -31.438 -19.922 1 98.5 318 VAL A N 1
ATOM 2404 C CA . VAL A 1 318 ? -7.492 -32.156 -19.766 1 98.5 318 VAL A CA 1
ATOM 2405 C C . VAL A 1 318 ? -7.027 -32.656 -21.141 1 98.5 318 VAL A C 1
ATOM 2407 O O . VAL A 1 318 ? -7.797 -33.281 -21.859 1 98.5 318 VAL A O 1
ATOM 2410 N N . TYR A 1 319 ? -5.879 -32.312 -21.531 1 98.62 319 TYR A N 1
ATOM 2411 C CA . TYR A 1 319 ? -5.254 -32.781 -22.766 1 98.62 319 TYR A CA 1
ATOM 2412 C C . TYR A 1 319 ? -4.035 -33.656 -22.469 1 98.62 319 TYR A C 1
ATOM 2414 O O . TYR A 1 319 ? -3.49 -33.594 -21.359 1 98.62 319 TYR A O 1
ATOM 2422 N N . GLY A 1 320 ? -3.629 -34.469 -23.438 1 98.56 320 GLY A N 1
ATOM 2423 C CA . GLY A 1 320 ? -2.346 -35.125 -23.344 1 98.56 320 GLY A CA 1
ATOM 2424 C C . GLY A 1 320 ? -1.175 -34.25 -23.75 1 98.56 320 GLY A C 1
ATOM 2425 O O . GLY A 1 320 ? -1.356 -33.25 -24.438 1 98.56 320 GLY A O 1
ATOM 2426 N N . LEU A 1 321 ? -0.029 -34.656 -23.312 1 98.5 321 LEU A N 1
ATOM 2427 C CA . LEU A 1 321 ? 1.188 -33.938 -23.641 1 98.5 321 LEU A CA 1
ATOM 2428 C C . LEU A 1 321 ? 1.348 -33.781 -25.141 1 98.5 321 LEU A C 1
ATOM 2430 O O . LEU A 1 321 ? 1.77 -32.719 -25.625 1 98.5 321 LEU A O 1
ATOM 2434 N N . ASP A 1 322 ? 0.947 -34.75 -25.891 1 98.25 322 ASP A N 1
ATOM 2435 C CA . ASP A 1 322 ? 1.058 -34.75 -27.344 1 98.25 322 ASP A CA 1
ATOM 2436 C C . ASP A 1 322 ? 0.138 -33.688 -27.953 1 98.25 322 ASP A C 1
ATOM 2438 O O . ASP A 1 322 ? 0.38 -33.188 -29.062 1 98.25 322 ASP A O 1
ATOM 2442 N N . ASP A 1 323 ? -0.867 -33.344 -27.25 1 98.25 323 ASP A N 1
ATOM 2443 C CA . ASP A 1 323 ? -1.862 -32.375 -27.734 1 98.25 323 ASP A CA 1
ATOM 2444 C C . ASP A 1 323 ? -1.685 -31.016 -27.062 1 98.25 323 ASP A C 1
ATOM 2446 O O . ASP A 1 323 ? -2.654 -30.281 -26.891 1 98.25 323 ASP A O 1
ATOM 2450 N N . TRP A 1 324 ? -0.456 -30.719 -26.641 1 98.12 324 TRP A N 1
ATOM 2451 C CA . TRP A 1 324 ? -0.174 -29.5 -25.891 1 98.12 324 TRP A CA 1
ATOM 2452 C C . TRP A 1 324 ? -0.649 -28.266 -26.641 1 98.12 324 TRP A C 1
ATOM 2454 O O . TRP A 1 324 ? -1.151 -27.312 -26.047 1 98.12 324 TRP A O 1
ATOM 2464 N N . ARG A 1 325 ? -0.502 -28.266 -27.984 1 97.81 325 ARG A N 1
ATOM 2465 C CA . ARG A 1 325 ? -0.85 -27.094 -28.766 1 97.81 325 ARG A CA 1
ATOM 2466 C C . ARG A 1 325 ? -2.348 -26.812 -28.703 1 97.81 325 ARG A C 1
ATOM 2468 O O . ARG A 1 325 ? -2.764 -25.656 -28.562 1 97.81 325 ARG A O 1
ATOM 2475 N N . GLU A 1 326 ? -3.113 -27.875 -28.812 1 97.56 326 GLU A N 1
ATOM 2476 C CA . GLU A 1 326 ? -4.555 -27.719 -28.656 1 97.56 326 GLU A CA 1
ATOM 2477 C C . GLU A 1 326 ? -4.906 -27.188 -27.266 1 97.56 326 GLU A C 1
ATOM 2479 O O . GLU A 1 326 ? -5.836 -26.391 -27.125 1 97.56 326 GLU A O 1
ATOM 2484 N N . ALA A 1 327 ? -4.207 -27.656 -26.297 1 97.88 327 ALA A N 1
ATOM 2485 C CA . ALA A 1 327 ? -4.426 -27.203 -24.922 1 97.88 327 ALA A CA 1
ATOM 2486 C C . ALA A 1 327 ? -4.168 -25.703 -24.797 1 97.88 327 ALA A C 1
ATOM 2488 O O . ALA A 1 327 ? -4.977 -24.969 -24.219 1 97.88 327 ALA A O 1
ATOM 2489 N N . PHE A 1 328 ? -3.018 -25.219 -25.344 1 97.62 328 PHE A N 1
ATOM 2490 C CA . PHE A 1 328 ? -2.664 -23.797 -25.312 1 97.62 328 PHE A CA 1
ATOM 2491 C C . PHE A 1 328 ? -3.688 -22.969 -26.062 1 97.62 328 PHE A C 1
ATOM 2493 O O . PHE A 1 328 ? -4.082 -21.891 -25.609 1 97.62 328 PHE A O 1
ATOM 2500 N N . GLU A 1 329 ? -4.113 -23.453 -27.188 1 97.06 329 GLU A N 1
ATOM 2501 C CA . GLU A 1 329 ? -5.117 -22.766 -27.984 1 97.06 329 GLU A CA 1
ATOM 2502 C C . GLU A 1 329 ? -6.441 -22.656 -27.234 1 97.06 329 GLU A C 1
ATOM 2504 O O . GLU A 1 329 ? -7.133 -21.641 -27.312 1 97.06 329 GLU A O 1
ATOM 2509 N N . ALA A 1 330 ? -6.75 -23.734 -26.531 1 96.25 330 ALA A N 1
ATOM 2510 C CA . ALA A 1 330 ? -7.977 -23.719 -25.734 1 96.25 330 ALA A CA 1
ATOM 2511 C C . ALA A 1 330 ? -7.93 -22.641 -24.672 1 96.25 330 ALA A C 1
ATOM 2513 O O . ALA A 1 330 ? -8.914 -21.938 -24.438 1 96.25 330 ALA A O 1
ATOM 2514 N N . VAL A 1 331 ? -6.812 -22.5 -23.984 1 96.25 331 VAL A N 1
ATOM 2515 C CA . VAL A 1 331 ? -6.648 -21.484 -22.969 1 96.25 331 VAL A CA 1
ATOM 2516 C C . VAL A 1 331 ? -6.734 -20.094 -23.594 1 96.25 331 VAL A C 1
ATOM 2518 O O . VAL A 1 331 ? -7.414 -19.203 -23.078 1 96.25 331 VAL A O 1
ATOM 2521 N N . MET A 1 332 ? -6.129 -19.875 -24.766 1 94.56 332 MET A N 1
ATOM 2522 C CA . MET A 1 332 ? -6.078 -18.578 -25.438 1 94.56 332 MET A CA 1
ATOM 2523 C C . MET A 1 332 ? -7.453 -18.172 -25.938 1 94.56 332 MET A C 1
ATOM 2525 O O . MET A 1 332 ? -7.758 -16.984 -26.047 1 94.56 332 MET A O 1
ATOM 2529 N N . ALA A 1 333 ? -8.266 -19.188 -26.219 1 92.25 333 ALA A N 1
ATOM 2530 C CA . ALA A 1 333 ? -9.617 -18.906 -26.688 1 92.25 333 ALA A CA 1
ATOM 2531 C C . ALA A 1 333 ? -10.469 -18.281 -25.594 1 92.25 333 ALA A C 1
ATOM 2533 O O . ALA A 1 333 ? -11.461 -17.609 -25.875 1 92.25 333 ALA A O 1
ATOM 2534 N N . GLY A 1 334 ? -10.133 -18.562 -24.344 1 87.88 334 GLY A N 1
ATOM 2535 C CA . GLY A 1 334 ? -10.719 -17.812 -23.234 1 87.88 334 GLY A CA 1
ATOM 2536 C C . GLY A 1 334 ? -11.969 -18.453 -22.672 1 87.88 334 GLY A C 1
ATOM 2537 O O . GLY A 1 334 ? -12.594 -17.922 -21.766 1 87.88 334 GLY A O 1
ATOM 2538 N N . ASN A 1 335 ? -12.391 -19.641 -23.125 1 86.31 335 ASN A N 1
ATOM 2539 C CA . ASN A 1 335 ? -13.633 -20.266 -22.688 1 86.31 335 ASN A CA 1
ATOM 2540 C C . ASN A 1 335 ? -13.391 -21.266 -21.562 1 86.31 335 ASN A C 1
ATOM 2542 O O . ASN A 1 335 ? -14.336 -21.812 -20.984 1 86.31 335 ASN A O 1
ATOM 2546 N N . GLU A 1 336 ? -12.117 -21.531 -21.281 1 93.25 336 GLU A N 1
ATOM 2547 C CA . GLU A 1 336 ? -11.758 -22.469 -20.234 1 93.25 336 GLU A CA 1
ATOM 2548 C C . GLU A 1 336 ? -11.352 -21.75 -18.953 1 93.25 336 GLU A C 1
ATOM 2550 O O . GLU A 1 336 ? -10.961 -20.594 -18.984 1 93.25 336 GLU A O 1
ATOM 2555 N N . ILE A 1 337 ? -11.531 -22.422 -17.828 1 95.94 337 ILE A N 1
ATOM 2556 C CA . ILE A 1 337 ? -11.07 -21.891 -16.547 1 95.94 337 ILE A CA 1
ATOM 2557 C C . ILE A 1 337 ? -9.656 -22.391 -16.266 1 95.94 337 ILE A C 1
ATOM 2559 O O . ILE A 1 337 ? -8.688 -21.641 -16.375 1 95.94 337 ILE A O 1
ATOM 2563 N N . LYS A 1 338 ? -9.477 -23.641 -16.062 1 97.88 338 LYS A N 1
ATOM 2564 C CA . LYS A 1 338 ? -8.164 -24.25 -15.891 1 97.88 338 LYS A CA 1
ATOM 2565 C C . LYS A 1 338 ? -8.016 -25.484 -16.781 1 97.88 338 LYS A C 1
ATOM 2567 O O . LYS A 1 338 ? -8.859 -26.375 -16.766 1 97.88 338 LYS A O 1
ATOM 2572 N N . VAL A 1 339 ? -6.965 -25.438 -17.594 1 98.5 339 VAL A N 1
ATOM 2573 C CA . VAL A 1 339 ? -6.652 -26.562 -18.484 1 98.5 339 VAL A CA 1
ATOM 2574 C C . VAL A 1 339 ? -5.414 -27.297 -17.969 1 98.5 339 VAL A C 1
ATOM 2576 O O . VAL A 1 339 ? -4.41 -26.672 -17.625 1 98.5 339 VAL A O 1
ATOM 2579 N N . LEU A 1 340 ? -5.516 -28.609 -17.859 1 98.75 340 LEU A N 1
ATOM 2580 C CA . LEU A 1 340 ? -4.395 -29.438 -17.453 1 98.75 340 LEU A CA 1
ATOM 2581 C C . LEU A 1 340 ? -3.844 -30.234 -18.641 1 98.75 340 LEU A C 1
ATOM 2583 O O . LEU A 1 340 ? -4.578 -30.531 -19.578 1 98.75 340 LEU A O 1
ATOM 2587 N N . VAL A 1 341 ? -2.641 -30.484 -18.594 1 98.81 341 VAL A N 1
ATOM 2588 C CA . VAL A 1 341 ? -1.975 -31.391 -19.531 1 98.81 341 VAL A CA 1
ATOM 2589 C C . VAL A 1 341 ? -1.51 -32.656 -18.781 1 98.81 341 VAL A C 1
ATOM 2591 O O . VAL A 1 341 ? -0.751 -32.562 -17.812 1 98.81 341 VAL A O 1
ATOM 2594 N N . LYS A 1 342 ? -2.004 -33.719 -19.156 1 98.5 342 LYS A N 1
ATOM 2595 C CA . LYS A 1 342 ? -1.589 -35 -18.609 1 98.5 342 LYS A CA 1
ATOM 2596 C C . LYS A 1 342 ? -0.332 -35.531 -19.297 1 98.5 342 LYS A C 1
ATOM 2598 O O . LYS A 1 342 ? -0.295 -35.625 -20.531 1 98.5 342 LYS A O 1
ATOM 2603 N N . SER A 1 343 ? 0.673 -35.812 -18.594 1 95.56 343 SER A N 1
ATOM 2604 C CA . SER A 1 343 ? 1.939 -36.219 -19.172 1 95.56 343 SER A CA 1
ATOM 2605 C C . SER A 1 343 ? 2.213 -37.688 -18.875 1 95.56 343 SER A C 1
ATOM 2607 O O . SER A 1 343 ? 1.78 -38.219 -17.844 1 95.56 343 SER A O 1
ATOM 2609 N N . MET B 1 1 ? -13.016 41.906 14.641 1 97.62 1 MET B N 1
ATOM 2610 C CA . MET B 1 1 ? -11.617 41.5 14.695 1 97.62 1 MET B CA 1
ATOM 2611 C C . MET B 1 1 ? -11.023 41.406 13.297 1 97.62 1 MET B C 1
ATOM 2613 O O . MET B 1 1 ? -11.75 41.219 12.32 1 97.62 1 MET B O 1
ATOM 2617 N N . LYS B 1 2 ? -9.758 41.531 13.258 1 98.31 2 LYS B N 1
ATOM 2618 C CA . LYS B 1 2 ? -9.078 41.375 11.977 1 98.31 2 LYS B CA 1
ATOM 2619 C C . LYS B 1 2 ? -8.922 39.906 11.602 1 98.31 2 LYS B C 1
ATOM 2621 O O . LYS B 1 2 ? -8.633 39.062 12.461 1 98.31 2 LYS B O 1
ATOM 2626 N N . ALA B 1 3 ? -9.148 39.594 10.32 1 98.62 3 ALA B N 1
ATOM 2627 C CA . ALA B 1 3 ? -8.977 38.219 9.82 1 98.62 3 ALA B CA 1
ATOM 2628 C C . ALA B 1 3 ? -8.656 38.219 8.328 1 98.62 3 ALA B C 1
ATOM 2630 O O . ALA B 1 3 ? -9.117 39.094 7.59 1 9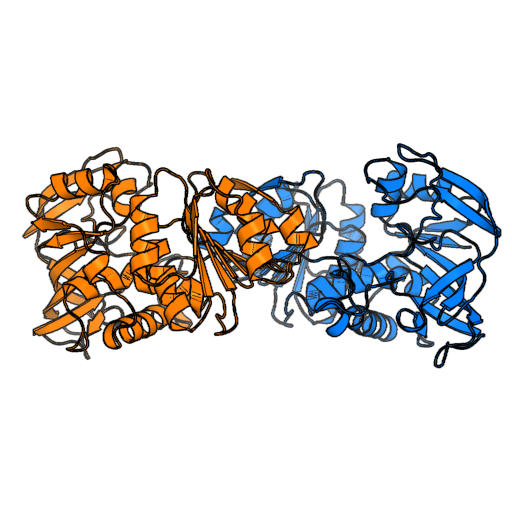8.62 3 ALA B O 1
ATOM 2631 N N . VAL B 1 4 ? -7.828 37.312 7.91 1 98.44 4 VAL B N 1
ATOM 2632 C CA . VAL B 1 4 ? -7.582 37.094 6.488 1 98.44 4 VAL B CA 1
ATOM 2633 C C . VAL B 1 4 ? -8.609 36.125 5.93 1 98.44 4 VAL B C 1
ATOM 2635 O O . VAL B 1 4 ? -8.562 34.938 6.23 1 98.44 4 VAL B O 1
ATOM 2638 N N . VAL B 1 5 ? -9.484 36.625 5.066 1 97.69 5 VAL B N 1
ATOM 2639 C CA . VAL B 1 5 ? -10.664 35.875 4.645 1 97.69 5 VAL B CA 1
ATOM 2640 C C . VAL B 1 5 ? -10.578 35.562 3.152 1 97.69 5 VAL B C 1
ATOM 2642 O O . VAL B 1 5 ? -10.289 36.438 2.348 1 97.69 5 VAL B O 1
ATOM 2645 N N . LYS B 1 6 ? -10.672 34.281 2.77 1 97.12 6 LYS B N 1
ATOM 2646 C CA . LYS B 1 6 ? -11.016 33.938 1.396 1 97.12 6 LYS B CA 1
ATOM 2647 C C . LYS B 1 6 ? -12.477 34.281 1.093 1 97.12 6 LYS B C 1
ATOM 2649 O O . LYS B 1 6 ? -13.391 33.594 1.564 1 97.12 6 LYS B O 1
ATOM 2654 N N . THR B 1 7 ? -12.672 35.156 0.251 1 95.88 7 THR B N 1
ATOM 2655 C CA . THR B 1 7 ? -14.008 35.719 0.087 1 95.88 7 THR B CA 1
ATOM 2656 C C . THR B 1 7 ? -14.789 34.969 -0.987 1 95.88 7 THR B C 1
ATOM 2658 O O . THR B 1 7 ? -16.016 34.844 -0.896 1 95.88 7 THR B O 1
ATOM 2661 N N . ASN B 1 8 ? -14.117 34.562 -1.992 1 93.88 8 ASN B N 1
ATOM 2662 C CA . ASN B 1 8 ? -14.672 33.844 -3.121 1 93.88 8 ASN B CA 1
ATOM 2663 C C . ASN B 1 8 ? -13.68 32.812 -3.672 1 93.88 8 ASN B C 1
ATOM 2665 O O . ASN B 1 8 ? -12.477 32.938 -3.441 1 93.88 8 ASN B O 1
ATOM 2669 N N . PRO B 1 9 ? -14.297 31.797 -4.328 1 91.69 9 PRO B N 1
ATOM 2670 C CA . PRO B 1 9 ? -13.383 30.859 -4.988 1 91.69 9 PRO B CA 1
ATOM 2671 C C . PRO B 1 9 ? -12.508 31.547 -6.043 1 91.69 9 PRO B C 1
ATOM 2673 O O . PRO B 1 9 ? -12.867 32.625 -6.547 1 91.69 9 PRO B O 1
ATOM 2676 N N . GLY B 1 10 ? -11.328 30.875 -6.383 1 91.69 10 GLY B N 1
ATOM 2677 C CA . GLY B 1 10 ? -10.469 31.391 -7.438 1 91.69 10 GLY B CA 1
ATOM 2678 C C . GLY B 1 10 ? -9.164 31.953 -6.918 1 91.69 10 GLY B C 1
ATOM 2679 O O . GLY B 1 10 ? -8.914 31.953 -5.715 1 91.69 10 GLY B O 1
ATOM 2680 N N . TYR B 1 11 ? -8.344 32.531 -7.797 1 93.75 11 TYR B N 1
ATOM 2681 C CA . TYR B 1 11 ? -7.027 33.094 -7.484 1 93.75 11 TYR B CA 1
ATOM 2682 C C . TYR B 1 11 ? -7.156 34.344 -6.629 1 93.75 11 TYR B C 1
ATOM 2684 O O . TYR B 1 11 ? -7.949 35.219 -6.938 1 93.75 11 TYR B O 1
ATOM 2692 N N . ASP B 1 12 ? -6.359 34.312 -5.453 1 92.38 12 ASP B N 1
ATOM 2693 C CA . ASP B 1 12 ? -6.316 35.438 -4.512 1 92.38 12 ASP B CA 1
ATOM 2694 C C . ASP B 1 12 ? -7.656 35.594 -3.799 1 92.38 12 ASP B C 1
ATOM 2696 O O . ASP B 1 12 ? -7.973 34.844 -2.877 1 92.38 12 ASP B O 1
ATOM 2700 N N . GLN B 1 13 ? -8.594 36.219 -4.312 1 94.62 13 GLN B N 1
ATOM 2701 C CA . GLN B 1 13 ? -9.891 36.5 -3.693 1 94.62 13 GLN B CA 1
ATOM 2702 C C . GLN B 1 13 ? -9.789 36.469 -2.17 1 9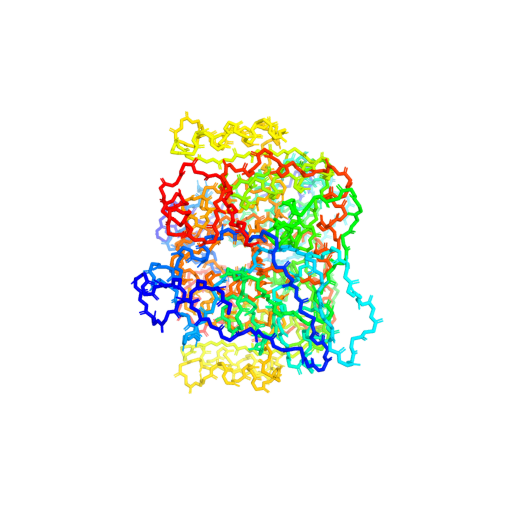4.62 13 GLN B C 1
ATOM 2704 O O . GLN B 1 13 ? -10.625 35.844 -1.503 1 94.62 13 GLN B O 1
ATOM 2709 N N . MET B 1 14 ? -8.672 36.906 -1.601 1 96.31 14 MET B N 1
ATOM 2710 C CA . MET B 1 14 ? -8.406 37 -0.167 1 96.31 14 MET B CA 1
ATOM 2711 C C . MET B 1 14 ? -8.242 38.438 0.285 1 96.31 14 MET B C 1
ATOM 2713 O O . MET B 1 14 ? -7.691 39.25 -0.445 1 96.31 14 MET B O 1
ATOM 2717 N N . GLU B 1 15 ? -8.711 38.688 1.435 1 96.69 15 GLU B N 1
ATOM 2718 C CA . GLU B 1 15 ? -8.641 40.062 1.979 1 96.69 15 GLU B CA 1
ATOM 2719 C C . GLU B 1 15 ? -8.516 40.031 3.498 1 96.69 15 GLU B C 1
ATOM 2721 O O . GLU B 1 15 ? -9.062 39.156 4.16 1 96.69 15 GLU B O 1
ATOM 2726 N N . LEU B 1 16 ? -7.727 40.969 4.004 1 98.06 16 LEU B N 1
ATOM 2727 C CA . LEU B 1 16 ? -7.773 41.281 5.43 1 98.06 16 LEU B CA 1
ATOM 2728 C C . LEU B 1 16 ? -8.969 42.156 5.758 1 98.06 16 LEU B C 1
ATOM 2730 O O . LEU B 1 16 ? -9.086 43.281 5.238 1 98.06 16 LEU B O 1
ATOM 2734 N N . LYS B 1 17 ? -9.82 41.688 6.562 1 96.25 17 LYS B N 1
ATOM 2735 C CA . LYS B 1 17 ? -10.984 42.5 6.852 1 96.25 17 LYS B CA 1
ATOM 2736 C C . LYS B 1 17 ? -11.438 42.344 8.297 1 96.25 17 LYS B C 1
ATOM 2738 O O . LYS B 1 17 ? -10.945 41.438 9.008 1 96.25 17 LYS B O 1
ATOM 2743 N N . ASP B 1 18 ? -12.297 43.281 8.672 1 97.75 18 ASP B N 1
ATOM 2744 C CA . ASP B 1 18 ? -12.922 43.188 9.992 1 97.75 18 ASP B CA 1
ATOM 2745 C C . ASP B 1 18 ? -14.125 42.25 9.969 1 97.75 18 ASP B C 1
ATOM 2747 O O . ASP B 1 18 ? -15.047 42.438 9.172 1 97.75 18 ASP B O 1
ATOM 2751 N N . VAL B 1 19 ? -14.008 41.25 10.766 1 97.69 19 VAL B N 1
ATOM 2752 C CA . VAL B 1 19 ? -15.102 40.281 10.875 1 97.69 19 VAL B CA 1
ATOM 2753 C C . VAL B 1 19 ? -15.578 40.188 12.328 1 97.69 19 VAL B C 1
ATOM 2755 O O . VAL B 1 19 ? -14.953 40.781 13.219 1 97.69 19 VAL B O 1
ATOM 2758 N N . GLU B 1 20 ? -16.688 39.562 12.508 1 97.31 20 GLU B N 1
ATOM 2759 C CA . GLU B 1 20 ? -17.203 39.375 13.859 1 97.31 20 GLU B CA 1
ATOM 2760 C C . GLU B 1 20 ? -16.281 38.5 14.703 1 97.31 20 GLU B C 1
ATOM 2762 O O . GLU B 1 20 ? -15.758 37.5 14.219 1 97.31 20 GLU B O 1
ATOM 2767 N N . GLU B 1 21 ? -15.984 38.969 15.891 1 97.81 21 GLU B N 1
ATOM 2768 C CA . GLU B 1 21 ? -15.242 38.125 16.828 1 97.81 21 GLU B CA 1
ATOM 2769 C C . GLU B 1 21 ? -16.031 36.875 17.203 1 97.81 21 GLU B C 1
ATOM 2771 O O . GLU B 1 21 ? -17.234 36.969 17.484 1 97.81 21 GLU B O 1
ATOM 2776 N N . PRO B 1 22 ? -15.445 35.75 17.125 1 97.81 22 PRO B N 1
ATOM 2777 C CA . PRO B 1 22 ? -16.188 34.531 17.453 1 97.81 22 PRO B CA 1
ATOM 2778 C C . PRO B 1 22 ? -16.625 34.5 18.922 1 97.81 22 PRO B C 1
ATOM 2780 O O . PRO B 1 22 ? -15.891 34.938 19.797 1 97.81 22 PRO B O 1
ATOM 2783 N N . GLN B 1 23 ? -17.75 33.938 19.109 1 98.12 23 GLN B N 1
ATOM 2784 C CA . GLN B 1 23 ? -18.297 33.75 20.453 1 98.12 23 GLN B CA 1
ATOM 2785 C C . GLN B 1 23 ? -18.266 32.281 20.844 1 98.12 23 GLN B C 1
ATOM 2787 O O . GLN B 1 23 ? -18.531 31.391 20.016 1 98.12 23 GLN B O 1
ATOM 2792 N N . VAL B 1 24 ? -17.984 32.062 22.078 1 98.31 24 VAL B N 1
ATOM 2793 C CA . VAL B 1 24 ? -17.906 30.688 22.547 1 98.31 24 VAL B CA 1
ATOM 2794 C C . VAL B 1 24 ? -19.312 30.125 22.75 1 98.31 24 VAL B C 1
ATOM 2796 O O . VAL B 1 24 ? -20.25 30.891 23 1 98.31 24 VAL B O 1
ATOM 2799 N N . TYR B 1 25 ? -19.516 28.922 22.609 1 98.44 25 TYR B N 1
ATOM 2800 C CA . TYR B 1 25 ? -20.734 28.156 22.875 1 98.44 25 TYR B CA 1
ATOM 2801 C C . TYR B 1 25 ? -20.406 26.688 23.109 1 98.44 25 TYR B C 1
ATOM 2803 O O . TYR B 1 25 ? -19.359 26.203 22.672 1 98.44 25 TYR B O 1
ATOM 2811 N N . GLY B 1 26 ? -21.25 26.062 23.875 1 98.12 26 GLY B N 1
ATOM 2812 C CA . GLY B 1 26 ? -21.062 24.641 24.078 1 98.12 26 GLY B CA 1
ATOM 2813 C C . GLY B 1 26 ? -19.672 24.281 24.547 1 98.12 26 GLY B C 1
ATOM 2814 O O . GLY B 1 26 ? -19.188 24.828 25.547 1 98.12 26 GLY B O 1
ATOM 2815 N N . ASP B 1 27 ? -18.984 23.438 23.75 1 98.31 27 ASP B N 1
ATOM 2816 C CA . ASP B 1 27 ? -17.672 22.938 24.125 1 98.31 27 ASP B CA 1
ATOM 2817 C C . ASP B 1 27 ? -16.562 23.719 23.422 1 98.31 27 ASP B C 1
ATOM 2819 O O . ASP B 1 27 ? -15.422 23.266 23.359 1 98.31 27 ASP B O 1
ATOM 2823 N N . LYS B 1 28 ? -16.859 24.875 22.938 1 98.75 28 LYS B N 1
ATOM 2824 C CA . LYS B 1 28 ? -15.906 25.656 22.125 1 98.75 28 LYS B CA 1
ATOM 2825 C C . LYS B 1 28 ? -15.023 26.516 23.016 1 98.75 28 LYS B C 1
ATOM 2827 O O . LYS B 1 28 ? -15.477 27.031 24.047 1 98.75 28 LYS B O 1
ATOM 2832 N N . VAL B 1 29 ? -13.828 26.672 22.625 1 98.88 29 VAL B N 1
ATOM 2833 C CA . VAL B 1 29 ? -12.781 27.453 23.281 1 98.88 29 VAL B CA 1
ATOM 2834 C C . VAL B 1 29 ? -12.312 28.562 22.359 1 98.88 29 VAL B C 1
ATOM 2836 O O . VAL B 1 29 ? -12.016 28.344 21.188 1 98.88 29 VAL B O 1
ATOM 2839 N N . LYS B 1 30 ? -12.328 29.719 22.891 1 98.88 30 LYS B N 1
ATOM 2840 C CA . LYS B 1 30 ? -11.797 30.859 22.141 1 98.88 30 LYS B CA 1
ATOM 2841 C C . LYS B 1 30 ? -10.328 31.094 22.453 1 98.88 30 LYS B C 1
ATOM 2843 O O . LYS B 1 30 ? -9.953 31.234 23.625 1 98.88 30 LYS B O 1
ATOM 2848 N N . ILE B 1 31 ? -9.555 31.141 21.469 1 98.94 31 ILE B N 1
ATOM 2849 C CA . ILE B 1 31 ? -8.102 31.25 21.594 1 98.94 31 ILE B CA 1
ATOM 2850 C C . ILE B 1 31 ? -7.629 32.562 20.969 1 98.94 31 ILE B C 1
ATOM 2852 O O . ILE B 1 31 ? -7.965 32.875 19.828 1 98.94 31 ILE B O 1
ATOM 2856 N N . LYS B 1 32 ? -6.988 33.375 21.719 1 98.94 32 LYS B N 1
ATOM 2857 C CA . LYS B 1 32 ? -6.23 34.469 21.125 1 98.94 32 LYS B CA 1
ATOM 2858 C C . LYS B 1 32 ? -5.004 33.969 20.375 1 98.94 32 LYS B C 1
ATOM 2860 O O . LYS B 1 32 ? -4.059 33.469 21 1 98.94 32 LYS B O 1
ATOM 2865 N N . VAL B 1 33 ? -5.043 34.125 19.109 1 98.94 33 VAL B N 1
ATOM 2866 C CA . VAL B 1 33 ? -4.02 33.5 18.266 1 98.94 33 VAL B CA 1
ATOM 2867 C C . VAL B 1 33 ? -2.686 34.219 18.469 1 98.94 33 VAL B C 1
ATOM 2869 O O . VAL B 1 33 ? -2.627 35.438 18.484 1 98.94 33 VAL B O 1
ATOM 2872 N N . ALA B 1 34 ? -1.667 33.438 18.734 1 98.88 34 ALA B N 1
ATOM 2873 C CA . ALA B 1 34 ? -0.318 34 18.812 1 98.88 34 ALA B CA 1
ATOM 2874 C C . ALA B 1 34 ? 0.394 33.906 17.469 1 98.88 34 ALA B C 1
ATOM 2876 O O . ALA B 1 34 ? 0.869 34.906 16.922 1 98.88 34 ALA B O 1
ATOM 2877 N N . PHE B 1 35 ? 0.444 32.688 16.938 1 98.88 35 PHE B N 1
ATOM 2878 C CA . PHE B 1 35 ? 1.103 32.438 15.664 1 98.88 35 PHE B CA 1
ATOM 2879 C C . PHE B 1 35 ? 0.274 31.484 14.805 1 98.88 35 PHE B C 1
ATOM 2881 O O . PHE B 1 35 ? -0.393 30.594 15.328 1 98.88 35 PHE B O 1
ATOM 2888 N N . THR B 1 36 ? 0.248 31.688 13.516 1 98.88 36 THR B N 1
ATOM 2889 C CA . THR B 1 36 ? -0.301 30.781 12.508 1 98.88 36 THR B CA 1
ATOM 2890 C C . THR B 1 36 ? 0.728 30.5 11.422 1 98.88 36 THR B C 1
ATOM 2892 O O . THR B 1 36 ? 1.281 31.422 10.82 1 98.88 36 THR B O 1
ATOM 2895 N N . GLY B 1 37 ? 1.001 29.234 11.234 1 98.69 37 GLY B N 1
ATOM 2896 C CA . GLY B 1 37 ? 1.863 28.859 10.117 1 98.69 37 GLY B CA 1
ATOM 2897 C C . GLY B 1 37 ? 1.141 28.844 8.789 1 98.69 37 GLY B C 1
ATOM 2898 O O . GLY B 1 37 ? -0.029 28.469 8.711 1 98.69 37 GLY B O 1
ATOM 2899 N N . ILE B 1 38 ? 1.818 29.266 7.727 1 98.12 38 ILE B N 1
ATOM 2900 C CA . ILE B 1 38 ? 1.261 29.172 6.379 1 98.12 38 ILE B CA 1
ATOM 2901 C C . ILE B 1 38 ? 1.564 27.797 5.793 1 98.12 38 ILE B C 1
ATOM 2903 O O . ILE B 1 38 ? 2.727 27.391 5.715 1 98.12 38 ILE B O 1
ATOM 2907 N N . CYS B 1 39 ? 0.558 27.078 5.453 1 95.31 39 CYS B N 1
ATOM 2908 C CA . CYS B 1 39 ? 0.67 25.734 4.875 1 95.31 39 CYS B CA 1
ATOM 2909 C C . CYS B 1 39 ? 0.56 25.797 3.354 1 95.31 39 CYS B C 1
ATOM 2911 O O . CYS B 1 39 ? 0.033 26.766 2.801 1 95.31 39 CYS B O 1
ATOM 2913 N N . GLY B 1 40 ? 1.146 24.766 2.684 1 92.06 40 GLY B N 1
ATOM 2914 C CA . GLY B 1 40 ? 0.952 24.672 1.245 1 92.06 40 GLY B CA 1
ATOM 2915 C C . GLY B 1 40 ? -0.507 24.734 0.833 1 92.06 40 GLY B C 1
ATOM 2916 O O . GLY B 1 40 ? -0.838 25.297 -0.214 1 92.06 40 GLY B O 1
ATOM 2917 N N . SER B 1 41 ? -1.38 24.188 1.599 1 92.12 41 SER B N 1
ATOM 2918 C CA . SER B 1 41 ? -2.807 24.188 1.29 1 92.12 41 SER B CA 1
ATOM 2919 C C . SER B 1 41 ? -3.367 25.609 1.305 1 92.12 41 SER B C 1
ATOM 2921 O O . SER B 1 41 ? -4.293 25.922 0.555 1 92.12 41 SER B O 1
ATOM 2923 N N . ASP B 1 42 ? -2.857 26.484 2.15 1 94.62 42 ASP B N 1
ATOM 2924 C CA . ASP B 1 42 ? -3.254 27.891 2.125 1 94.62 42 ASP B CA 1
ATOM 2925 C C . ASP B 1 42 ? -2.891 28.547 0.792 1 94.62 42 ASP B C 1
ATOM 2927 O O . ASP B 1 42 ? -3.67 29.328 0.246 1 94.62 42 ASP B O 1
ATOM 2931 N N . ILE B 1 43 ? -1.712 28.203 0.328 1 94.06 43 ILE B N 1
ATOM 2932 C CA . ILE B 1 43 ? -1.222 28.75 -0.928 1 94.06 43 ILE B CA 1
ATOM 2933 C C . ILE B 1 43 ? -2.068 28.234 -2.088 1 94.06 43 ILE B C 1
ATOM 2935 O O . ILE B 1 43 ? -2.416 29 -2.998 1 94.06 43 ILE B O 1
ATOM 2939 N N . HIS B 1 44 ? -2.385 26.922 -2.014 1 92.12 44 HIS B N 1
ATOM 2940 C CA . HIS B 1 44 ? -3.258 26.375 -3.043 1 92.12 44 HIS B CA 1
ATOM 2941 C C . HIS B 1 44 ? -4.617 27.062 -3.039 1 92.12 44 HIS B C 1
ATOM 2943 O O . HIS B 1 44 ? -5.211 27.281 -4.098 1 92.12 44 HIS B O 1
ATOM 2949 N N . THR B 1 45 ? -5.113 27.297 -1.865 1 92.62 45 THR B N 1
ATOM 2950 C CA . THR B 1 45 ? -6.367 28.031 -1.743 1 92.62 45 THR B CA 1
ATOM 2951 C C . THR B 1 45 ? -6.23 29.438 -2.318 1 92.62 45 THR B C 1
ATOM 2953 O O . THR B 1 45 ? -7.113 29.906 -3.043 1 92.62 45 THR B O 1
ATOM 2956 N N . PHE B 1 46 ? -5.102 30.109 -2.045 1 93.69 46 PHE B N 1
ATOM 2957 C CA . PHE B 1 46 ? -4.801 31.422 -2.6 1 93.69 46 PHE B CA 1
ATOM 2958 C C . PHE B 1 46 ? -4.805 31.375 -4.125 1 93.69 46 PHE B C 1
ATOM 2960 O O . PHE B 1 46 ? -5.371 32.25 -4.773 1 93.69 46 PHE B O 1
ATOM 2967 N N . LYS B 1 47 ? -4.324 30.25 -4.629 1 92.62 47 LYS B N 1
ATOM 2968 C CA . LYS B 1 47 ? -4.172 30.109 -6.078 1 92.62 47 LYS B CA 1
ATOM 2969 C C . LYS B 1 47 ? -5.477 29.656 -6.727 1 92.62 47 LYS B C 1
ATOM 2971 O O . LYS B 1 47 ? -5.574 29.594 -7.953 1 92.62 47 LYS B O 1
ATOM 2976 N N . GLY B 1 48 ? -6.449 29.328 -6.004 1 87.75 48 GLY B N 1
ATOM 2977 C CA . GLY B 1 48 ? -7.73 28.891 -6.527 1 87.75 48 GLY B CA 1
ATOM 2978 C C . GLY B 1 48 ? -7.715 27.469 -7.039 1 87.75 48 GLY B C 1
ATOM 2979 O O . GLY B 1 48 ? -8.531 27.094 -7.879 1 87.75 48 GLY B O 1
ATOM 2980 N N . GLU B 1 49 ? -6.723 26.719 -6.621 1 80 49 GLU B N 1
ATOM 2981 C CA . GLU B 1 49 ? -6.535 25.344 -7.09 1 80 49 GLU B CA 1
ATOM 2982 C C . GLU B 1 49 ? -7.305 24.359 -6.223 1 80 49 GLU B C 1
ATOM 2984 O O . GLU B 1 49 ? -7.418 23.188 -6.566 1 80 49 GLU B O 1
ATOM 2989 N N . TYR B 1 50 ? -7.668 24.812 -5.184 1 68.81 50 TYR B N 1
ATOM 2990 C CA . TYR B 1 50 ? -8.438 24.016 -4.246 1 68.81 50 TYR B CA 1
ATOM 2991 C C . TYR B 1 50 ? -9.922 24.359 -4.312 1 68.81 50 TYR B C 1
ATOM 2993 O O . TYR B 1 50 ? -10.281 25.547 -4.328 1 68.81 50 TYR B O 1
ATOM 3001 N N . LYS B 1 51 ? -10.719 23.359 -4.543 1 62.91 51 LYS B N 1
ATOM 3002 C CA . LYS B 1 51 ? -12.156 23.625 -4.445 1 62.91 51 LYS B CA 1
ATOM 3003 C C . LYS B 1 51 ? -12.578 23.812 -2.992 1 62.91 51 LYS B C 1
ATOM 3005 O O . LYS B 1 51 ? -12.805 22.828 -2.275 1 62.91 51 LYS B O 1
ATOM 3010 N N . ASN B 1 52 ? -12.391 24.953 -2.578 1 65.19 52 ASN B N 1
ATOM 3011 C CA . ASN B 1 52 ? -12.766 25.234 -1.193 1 65.19 52 ASN B CA 1
ATOM 3012 C C . ASN B 1 52 ? -14.234 24.922 -0.935 1 65.19 52 ASN B C 1
ATOM 3014 O O . ASN B 1 52 ? -15.117 25.453 -1.605 1 65.19 52 ASN B O 1
ATOM 3018 N N . PRO B 1 53 ? -14.438 24.156 -0.075 1 66.44 53 PRO B N 1
ATOM 3019 C CA . PRO B 1 53 ? -15.836 23.781 0.171 1 66.44 53 PRO B CA 1
ATOM 3020 C C . PRO B 1 53 ? -16.688 24.953 0.638 1 66.44 53 PRO B C 1
ATOM 3022 O O . PRO B 1 53 ? -17.906 24.969 0.422 1 66.44 53 PRO B O 1
ATOM 3025 N N . THR B 1 54 ? -16.047 25.984 1.305 1 84.38 54 THR B N 1
ATOM 3026 C CA . THR B 1 54 ? -16.828 27.031 1.93 1 84.38 54 THR B CA 1
ATOM 3027 C C . THR B 1 54 ? -16.188 28.406 1.707 1 84.38 54 THR B C 1
ATOM 3029 O O . THR B 1 54 ? -15 28.578 1.954 1 84.38 54 THR B O 1
ATOM 3032 N N . THR B 1 55 ? -16.859 29.344 1.229 1 91 55 THR B N 1
ATOM 3033 C CA . THR B 1 55 ? -16.516 30.766 1.202 1 91 55 THR B CA 1
ATOM 3034 C C . THR B 1 55 ? -17.719 31.609 1.585 1 91 55 THR B C 1
ATOM 3036 O O . THR B 1 55 ? -18.859 31.266 1.276 1 91 55 THR B O 1
ATOM 3039 N N . PRO B 1 56 ? -17.516 32.688 2.322 1 95.38 56 PRO B N 1
ATOM 3040 C CA . PRO B 1 56 ? -16.234 33.188 2.857 1 95.38 56 PRO B CA 1
ATOM 3041 C C . PRO B 1 56 ? -15.734 32.344 4.031 1 95.38 56 PRO B C 1
ATOM 3043 O O . PRO B 1 56 ? -16.531 31.781 4.781 1 95.38 56 PRO B O 1
ATOM 3046 N N . VAL B 1 57 ? -14.422 32.281 4.18 1 96.31 57 VAL B N 1
ATOM 3047 C CA . VAL B 1 57 ? -13.836 31.547 5.305 1 96.31 57 VAL B CA 1
ATOM 3048 C C . VAL B 1 57 ? -12.492 32.156 5.676 1 96.31 57 VAL B C 1
ATOM 3050 O O . VAL B 1 57 ? -11.719 32.562 4.801 1 96.31 57 VAL B O 1
ATOM 3053 N N . THR B 1 58 ? -12.305 32.375 6.984 1 97.62 58 THR B N 1
ATOM 3054 C CA . THR B 1 58 ? -10.977 32.75 7.453 1 97.62 58 THR B CA 1
ATOM 3055 C C . THR B 1 58 ? -10.016 31.562 7.316 1 97.62 58 THR B C 1
ATOM 3057 O O . THR B 1 58 ? -10.312 30.469 7.777 1 97.62 58 THR B O 1
ATOM 3060 N N . LEU B 1 59 ? -8.852 31.766 6.691 1 96.62 59 LEU B N 1
ATOM 3061 C CA . LEU B 1 59 ? -7.891 30.688 6.461 1 96.62 59 LEU B CA 1
ATOM 3062 C C . LEU B 1 59 ? -7 30.484 7.68 1 96.62 59 LEU B C 1
ATOM 3064 O O . LEU B 1 59 ? -7.121 31.203 8.672 1 96.62 59 LEU B O 1
ATOM 3068 N N . GLY B 1 60 ? -6.16 29.453 7.566 1 97.81 60 GLY B N 1
ATOM 3069 C CA . GLY B 1 60 ? -5.188 29.141 8.609 1 97.81 60 GLY B CA 1
ATOM 3070 C C . GLY B 1 60 ? -5.598 27.969 9.484 1 97.81 60 GLY B C 1
ATOM 3071 O O . GLY B 1 60 ? -6.703 27.953 10.023 1 97.81 60 GLY B O 1
ATOM 3072 N N . HIS B 1 61 ? -4.707 27.016 9.664 1 98.25 61 HIS B N 1
ATOM 3073 C CA . HIS B 1 61 ? -5.051 25.859 10.477 1 98.25 61 HIS B CA 1
ATOM 3074 C C . HIS B 1 61 ? -3.844 25.359 11.273 1 98.25 61 HIS B C 1
ATOM 3076 O O . HIS B 1 61 ? -3.938 24.375 12 1 98.25 61 HIS B O 1
ATOM 3082 N N . GLU B 1 62 ? -2.682 25.969 11.133 1 98.75 62 GLU B N 1
ATOM 3083 C CA . GLU B 1 62 ? -1.478 25.703 11.922 1 98.75 62 GLU B CA 1
ATOM 3084 C C . GLU B 1 62 ? -1.259 26.797 12.969 1 98.75 62 GLU B C 1
ATOM 3086 O O . GLU B 1 62 ? -0.661 27.828 12.672 1 98.75 62 GLU B O 1
ATOM 3091 N N . PHE B 1 63 ? -1.705 26.5 14.25 1 98.88 63 PHE B N 1
ATOM 3092 C CA . PHE B 1 63 ? -1.667 27.688 15.094 1 98.88 63 PHE B CA 1
ATOM 3093 C C . PHE B 1 63 ? -1.458 27.312 16.547 1 98.88 63 PHE B C 1
ATOM 3095 O O . PHE B 1 63 ? -1.571 26.141 16.922 1 98.88 63 PHE B O 1
ATOM 3102 N N . SER B 1 64 ? -1.098 28.297 17.344 1 98.88 64 SER B N 1
ATOM 3103 C CA . SER B 1 64 ? -1.013 28.297 18.797 1 98.88 64 SER B CA 1
ATOM 3104 C C . SER B 1 64 ? -1.548 29.609 19.375 1 98.88 64 SER B C 1
ATOM 3106 O O . SER B 1 64 ? -1.777 30.578 18.656 1 98.88 64 SER B O 1
ATOM 3108 N N . GLY B 1 65 ? -1.806 29.594 20.641 1 98.88 65 GLY B N 1
ATOM 3109 C CA . GLY B 1 65 ? -2.271 30.797 21.297 1 98.88 65 GLY B CA 1
ATOM 3110 C C . GLY B 1 65 ? -2.619 30.594 22.75 1 98.88 65 GLY B C 1
ATOM 3111 O O . GLY B 1 65 ? -2.135 29.641 23.375 1 98.88 65 GLY B O 1
ATOM 3112 N N . VAL B 1 66 ? -3.352 31.562 23.234 1 98.94 66 VAL B N 1
ATOM 3113 C CA . VAL B 1 66 ? -3.756 31.547 24.641 1 98.94 66 VAL B CA 1
ATOM 3114 C C . VAL B 1 66 ? -5.281 31.594 24.734 1 98.94 66 VAL B C 1
ATOM 3116 O O . VAL B 1 66 ? -5.926 32.375 24.047 1 98.94 66 VAL B O 1
ATOM 3119 N N . VAL B 1 67 ? -5.773 30.734 25.578 1 98.94 67 VAL B N 1
ATOM 3120 C CA . VAL B 1 67 ? -7.219 30.688 25.766 1 98.94 67 VAL B CA 1
ATOM 3121 C C . VAL B 1 67 ? -7.691 31.969 26.453 1 98.94 67 VAL B C 1
ATOM 3123 O O . VAL B 1 67 ? -7.137 32.375 27.469 1 98.94 67 VAL B O 1
ATOM 3126 N N . VAL B 1 68 ? -8.773 32.562 25.922 1 98.88 68 VAL B N 1
ATOM 3127 C CA . VAL B 1 68 ? -9.227 33.844 26.5 1 98.88 68 VAL B CA 1
ATOM 3128 C C . VAL B 1 68 ? -10.68 33.688 26.969 1 98.88 68 VAL B C 1
ATOM 3130 O O . VAL B 1 68 ? -11.156 34.5 27.766 1 98.88 68 VAL B O 1
ATOM 3133 N N . GLU B 1 69 ? -11.406 32.781 26.438 1 98.81 69 GLU B N 1
ATOM 3134 C CA . GLU B 1 69 ? -12.781 32.469 26.812 1 98.81 69 GLU B CA 1
ATOM 3135 C C . GLU B 1 69 ? -13.117 31 26.578 1 98.81 69 GLU B C 1
ATOM 3137 O O . GLU B 1 69 ? -12.555 30.375 25.672 1 98.81 69 GLU B O 1
ATOM 3142 N N . VAL B 1 70 ? -14.008 30.453 27.391 1 98.75 70 VAL B N 1
ATOM 3143 C CA . VAL B 1 70 ? -14.414 29.062 27.203 1 98.75 70 VAL B CA 1
ATOM 3144 C C . VAL B 1 70 ? -15.938 28.953 27.25 1 98.75 70 VAL B C 1
ATOM 3146 O O . VAL B 1 70 ? -16.594 29.719 27.953 1 98.75 70 VAL B O 1
ATOM 3149 N N . GLY B 1 71 ? -16.453 28.062 26.422 1 98.69 71 GLY B N 1
ATOM 3150 C CA . GLY B 1 71 ? -17.891 27.812 26.438 1 98.69 71 GLY B CA 1
ATOM 3151 C C . GLY B 1 71 ? -18.375 27.141 27.703 1 98.69 71 GLY B C 1
ATOM 3152 O O . GLY B 1 71 ? -17.562 26.641 28.5 1 98.69 71 GLY B O 1
ATOM 3153 N N . PRO B 1 72 ? -19.703 27.078 27.859 1 98.31 72 PRO B N 1
ATOM 3154 C CA . PRO B 1 72 ? -20.266 26.594 29.125 1 98.31 72 PRO B CA 1
ATOM 3155 C C . PRO B 1 72 ? -20.016 25.109 29.359 1 98.31 72 PRO B C 1
ATOM 3157 O O . PRO B 1 72 ? -20.062 24.641 30.5 1 98.31 72 PRO B O 1
ATOM 3160 N N . ASP B 1 73 ? -19.781 24.328 28.297 1 98.5 73 ASP B N 1
ATOM 3161 C CA . ASP B 1 73 ? -19.656 22.891 28.438 1 98.5 73 ASP B CA 1
ATOM 3162 C C . ASP B 1 73 ? -18.188 22.469 28.531 1 98.5 73 ASP B C 1
ATOM 3164 O O . ASP B 1 73 ? -17.891 21.266 28.625 1 98.5 73 ASP B O 1
ATOM 3168 N N . VAL B 1 74 ? -17.234 23.406 28.422 1 98.62 74 VAL B N 1
ATOM 3169 C CA . VAL B 1 74 ? -15.805 23.109 28.5 1 98.62 74 VAL B CA 1
ATOM 3170 C C . VAL B 1 74 ? -15.43 22.703 29.922 1 98.62 74 VAL B C 1
ATOM 3172 O O . VAL B 1 74 ? -15.891 23.312 30.891 1 98.62 74 VAL B O 1
ATOM 3175 N N . THR B 1 75 ? -14.594 21.688 30.062 1 98.12 75 THR B N 1
ATOM 3176 C CA . THR B 1 75 ? -14.359 21.125 31.406 1 98.12 75 THR B CA 1
ATOM 3177 C C . THR B 1 75 ? -12.867 21.109 31.719 1 98.12 75 THR B C 1
ATOM 3179 O O . THR B 1 75 ? -12.484 21.172 32.875 1 98.12 75 THR B O 1
ATOM 3182 N N . SER B 1 76 ? -12.016 20.969 30.797 1 97.25 76 SER B N 1
ATOM 3183 C CA . SER B 1 76 ? -10.617 20.656 31.094 1 97.25 76 SER B CA 1
ATOM 3184 C C . SER B 1 76 ? -9.695 21.781 30.656 1 97.25 76 SER B C 1
ATOM 3186 O O . SER B 1 76 ? -8.547 21.875 31.094 1 97.25 76 SER B O 1
ATOM 3188 N N . ILE B 1 77 ? -10.086 22.672 29.828 1 98.38 77 ILE B N 1
ATOM 3189 C CA . ILE B 1 77 ? -9.328 23.812 29.328 1 98.38 77 ILE B CA 1
ATOM 3190 C C . ILE B 1 77 ? -9.758 25.078 30.078 1 98.38 77 ILE B C 1
ATOM 3192 O O . ILE B 1 77 ? -10.945 25.297 30.328 1 98.38 77 ILE B O 1
ATOM 3196 N N . LYS B 1 78 ? -8.812 26.016 30.406 1 98.31 78 LYS B N 1
ATOM 3197 C CA . LYS B 1 78 ? -9.172 27.219 31.141 1 98.31 78 LYS B CA 1
ATOM 3198 C C . LYS B 1 78 ? -8.523 28.453 30.5 1 98.31 78 LYS B C 1
ATOM 3200 O O . LYS B 1 78 ? -7.52 28.344 29.797 1 98.31 78 LYS B O 1
ATOM 3205 N N . VAL B 1 79 ? -9.117 29.562 30.844 1 98.75 79 VAL B N 1
ATOM 3206 C CA . VAL B 1 79 ? -8.578 30.859 30.406 1 98.75 79 VAL B CA 1
ATOM 3207 C C . VAL B 1 79 ? -7.145 31.016 30.891 1 98.75 79 VAL B C 1
ATOM 3209 O O . VAL B 1 79 ? -6.844 30.719 32.062 1 98.75 79 VAL B O 1
ATOM 3212 N N . GLY B 1 80 ? -6.277 31.391 30 1 98.81 80 GLY B N 1
ATOM 3213 C CA . GLY B 1 80 ? -4.875 31.547 30.344 1 98.81 80 GLY B CA 1
ATOM 3214 C C . GLY B 1 80 ? -4.004 30.406 29.875 1 98.81 80 GLY B C 1
ATOM 3215 O O . GLY B 1 80 ? -2.781 30.547 29.781 1 98.81 80 GLY B O 1
ATOM 3216 N N . ASP B 1 81 ? -4.598 29.281 29.594 1 98.81 81 ASP B N 1
ATOM 3217 C CA . ASP B 1 81 ? -3.842 28.141 29.078 1 98.81 81 ASP B CA 1
ATOM 3218 C C . ASP B 1 81 ? -3.195 28.469 27.734 1 98.81 81 ASP B C 1
ATOM 3220 O O . ASP B 1 81 ? -3.842 29.047 26.859 1 98.81 81 ASP B O 1
ATOM 3224 N N . ARG B 1 82 ? -1.878 28.172 27.578 1 98.94 82 ARG B N 1
ATOM 3225 C CA . ARG B 1 82 ? -1.234 28.141 26.266 1 98.94 82 ARG B CA 1
ATOM 3226 C C . ARG B 1 82 ? -1.594 26.859 25.516 1 98.94 82 ARG B C 1
ATOM 3228 O O . ARG B 1 82 ? -1.403 25.766 26.031 1 98.94 82 ARG B O 1
ATOM 3235 N N . VAL B 1 83 ? -2.129 27.031 24.297 1 98.94 83 VAL B N 1
ATOM 3236 C CA . VAL B 1 83 ? -2.656 25.828 23.641 1 98.94 83 VAL B CA 1
ATOM 3237 C C . VAL B 1 83 ? -2.273 25.828 22.172 1 98.94 83 VAL B C 1
ATOM 3239 O O . VAL B 1 83 ? -1.887 26.859 21.625 1 98.94 83 VAL B O 1
ATOM 3242 N N . THR B 1 84 ? -2.205 24.75 21.578 1 98.88 84 THR B N 1
ATOM 3243 C CA . THR B 1 84 ? -2.436 24.484 20.172 1 98.88 84 THR B CA 1
ATOM 3244 C C . THR B 1 84 ? -3.678 23.609 19.969 1 98.88 84 THR B C 1
ATOM 3246 O O . THR B 1 84 ? -4.297 23.188 20.953 1 98.88 84 THR B O 1
ATOM 3249 N N . SER B 1 85 ? -4.102 23.5 18.719 1 98.69 85 SER B N 1
ATOM 3250 C CA . SER B 1 85 ? -5.344 22.766 18.484 1 98.69 85 SER B CA 1
ATOM 3251 C C . SER B 1 85 ? -5.262 21.906 17.234 1 98.69 85 SER B C 1
ATOM 3253 O O . SER B 1 85 ? -4.656 22.312 16.234 1 98.69 85 SER B O 1
ATOM 3255 N N . GLU B 1 86 ? -5.859 20.719 17.359 1 98.62 86 GLU B N 1
ATOM 3256 C CA . GLU B 1 86 ? -6.129 19.953 16.156 1 98.62 86 GLU B CA 1
ATOM 3257 C C . GLU B 1 86 ? -7.004 20.734 15.18 1 98.62 86 GLU B C 1
ATOM 3259 O O . GLU B 1 86 ? -7.684 21.672 15.57 1 98.62 86 GLU B O 1
ATOM 3264 N N . THR B 1 87 ? -7.066 20.328 13.93 1 97.69 87 THR B N 1
ATOM 3265 C CA . THR B 1 87 ? -7.816 21.047 12.914 1 97.69 87 THR B CA 1
ATOM 3266 C C . THR B 1 87 ? -9.273 20.609 12.891 1 97.69 87 THR B C 1
ATOM 3268 O O . THR B 1 87 ? -10.117 21.234 12.258 1 97.69 87 THR B O 1
ATOM 3271 N N . THR B 1 88 ? -9.578 19.5 13.578 1 97.81 88 THR B N 1
ATOM 3272 C CA . THR B 1 88 ? -10.945 19 13.641 1 97.81 88 THR B CA 1
ATOM 3273 C C . THR B 1 88 ? -11.836 19.938 14.453 1 97.81 88 THR B C 1
ATOM 3275 O O . THR B 1 88 ? -11.664 20.062 15.664 1 97.81 88 THR B O 1
ATOM 3278 N N . PHE B 1 89 ? -12.75 20.594 13.75 1 97.75 89 PHE B N 1
ATOM 3279 C CA . PHE B 1 89 ? -13.688 21.5 14.398 1 97.75 89 PHE B CA 1
ATOM 3280 C C . PHE B 1 89 ? -14.961 20.781 14.805 1 97.75 89 PHE B C 1
ATOM 3282 O O . PHE B 1 89 ? -15.539 21.062 15.852 1 97.75 89 PHE B O 1
ATOM 3289 N N . GLU B 1 90 ? -15.383 19.906 13.883 1 96.75 90 GLU B N 1
ATOM 3290 C CA . GLU B 1 90 ? -16.578 19.094 14.102 1 96.75 90 GLU B CA 1
ATOM 3291 C C . GLU B 1 90 ? -16.484 17.75 13.391 1 96.75 90 GLU B C 1
ATOM 3293 O O . GLU B 1 90 ? -15.805 17.641 12.359 1 96.75 90 GLU B O 1
ATOM 3298 N N . THR B 1 91 ? -17.062 16.656 13.977 1 97.31 91 THR B N 1
ATOM 3299 C CA . THR B 1 91 ? -17.266 15.359 13.352 1 97.31 91 THR B CA 1
ATOM 3300 C C . THR B 1 91 ? -18.703 14.883 13.523 1 97.31 91 THR B C 1
ATOM 3302 O O . THR B 1 91 ? -19.5 15.531 14.211 1 97.31 91 THR B O 1
ATOM 3305 N N . CYS B 1 92 ? -19.109 13.773 12.898 1 97.31 92 CYS B N 1
ATOM 3306 C CA . CYS B 1 92 ? -20.484 13.281 13.055 1 97.31 92 CYS B CA 1
ATOM 3307 C C . CYS B 1 92 ? -20.672 12.648 14.422 1 97.31 92 CYS B C 1
ATOM 3309 O O . CYS B 1 92 ? -21.812 12.539 14.906 1 97.31 92 CYS B O 1
ATOM 3311 N N . GLY B 1 93 ? -19.609 12.195 14.984 1 97.31 93 GLY B N 1
ATOM 3312 C CA . GLY B 1 93 ? -19.641 11.664 16.344 1 97.31 93 GLY B CA 1
ATOM 3313 C C . GLY B 1 93 ? -20.188 10.25 16.422 1 97.31 93 GLY B C 1
ATOM 3314 O O . GLY B 1 93 ? -20.141 9.625 17.484 1 97.31 93 GLY B O 1
ATOM 3315 N N . GLU B 1 94 ? -20.625 9.695 15.234 1 97.56 94 GLU B N 1
ATOM 3316 C CA . GLU B 1 94 ? -21.344 8.438 15.336 1 97.56 94 GLU B CA 1
ATOM 3317 C C . GLU B 1 94 ? -20.734 7.371 14.43 1 97.56 94 GLU B C 1
ATOM 3319 O O . GLU B 1 94 ? -20.969 6.176 14.633 1 97.56 94 GLU B O 1
ATOM 3324 N N . CYS B 1 95 ? -20.047 7.746 13.43 1 97.88 95 CYS B N 1
ATOM 3325 C CA . CYS B 1 95 ? -19.516 6.758 12.492 1 97.88 95 CYS B CA 1
ATOM 3326 C C . CYS B 1 95 ? -18.391 5.949 13.125 1 97.88 95 CYS B C 1
ATOM 3328 O O . CYS B 1 95 ? -17.938 6.27 14.219 1 97.88 95 CYS B O 1
ATOM 3330 N N . ILE B 1 96 ? -17.938 4.906 12.461 1 98 96 ILE B N 1
ATOM 3331 C CA . ILE B 1 96 ? -16.938 3.998 13.016 1 98 96 ILE B CA 1
ATOM 3332 C C . ILE B 1 96 ? -15.625 4.742 13.219 1 98 96 ILE B C 1
ATOM 3334 O O . ILE B 1 96 ? -14.883 4.453 14.164 1 98 96 ILE B O 1
ATOM 3338 N N . TYR B 1 97 ? -15.297 5.699 12.461 1 98.56 97 TYR B N 1
ATOM 3339 C CA . TYR B 1 97 ? -14.047 6.445 12.555 1 98.56 97 TYR B CA 1
ATOM 3340 C C . TYR B 1 97 ? -14.062 7.395 13.742 1 98.56 97 TYR B C 1
ATOM 3342 O O . TYR B 1 97 ? -13.047 7.555 14.43 1 98.56 97 TYR B O 1
ATOM 3350 N N . CYS B 1 98 ? -15.18 8.062 13.961 1 98.25 98 CYS B N 1
ATOM 3351 C CA . CYS B 1 98 ? -15.312 8.914 15.133 1 98.25 98 CYS B CA 1
ATOM 3352 C C . CYS B 1 98 ? -15.156 8.094 16.422 1 98.25 98 CYS B C 1
ATOM 3354 O O . CYS B 1 98 ? -14.516 8.547 17.375 1 98.25 98 CYS B O 1
ATOM 3356 N N . LYS B 1 99 ? -15.703 6.891 16.359 1 98 99 LYS B N 1
ATOM 3357 C CA . LYS B 1 99 ? -15.641 6.035 17.547 1 98 99 LYS B CA 1
ATOM 3358 C C . LYS B 1 99 ? -14.203 5.629 17.859 1 98 99 LYS B C 1
ATOM 3360 O O . LYS B 1 99 ? -13.852 5.426 19.016 1 98 99 LYS B O 1
ATOM 3365 N N . GLU B 1 100 ? -13.367 5.578 16.844 1 97.25 100 GLU B N 1
ATOM 3366 C CA . GLU B 1 100 ? -11.977 5.18 17.031 1 97.25 100 GLU B CA 1
ATOM 3367 C C . GLU B 1 100 ? -11.055 6.395 17.062 1 97.25 100 GLU B C 1
ATOM 3369 O O . GLU B 1 100 ? -9.828 6.25 17.062 1 97.25 100 GLU B O 1
ATOM 3374 N N . HIS B 1 101 ? -11.594 7.559 17.016 1 98.06 101 HIS B N 1
ATOM 3375 C CA . HIS B 1 101 ? -10.898 8.844 17.031 1 98.06 101 HIS B CA 1
ATOM 3376 C C . HIS B 1 101 ? -10.055 9.023 15.781 1 98.06 101 HIS B C 1
ATOM 3378 O O . HIS B 1 101 ? -9 9.672 15.82 1 98.06 101 HIS B O 1
ATOM 3384 N N . ASP B 1 102 ? -10.43 8.289 14.742 1 98.31 102 ASP B N 1
ATOM 3385 C CA . ASP B 1 102 ? -9.914 8.578 13.406 1 98.31 102 ASP B CA 1
ATOM 3386 C C . ASP B 1 102 ? -10.688 9.719 12.742 1 98.31 102 ASP B C 1
ATOM 3388 O O . ASP B 1 102 ? -11.211 9.562 11.641 1 98.31 102 ASP B O 1
ATOM 3392 N N . TYR B 1 103 ? -10.641 10.859 13.359 1 98.31 103 TYR B N 1
ATOM 3393 C CA . TYR B 1 103 ? -11.477 11.984 12.945 1 98.31 103 TYR B CA 1
ATOM 3394 C C . TYR B 1 103 ? -11.133 12.43 11.531 1 98.31 103 TYR B C 1
ATOM 3396 O O . TYR B 1 103 ? -12 12.898 10.789 1 98.31 103 TYR B O 1
ATOM 3404 N N . ASN B 1 104 ? -9.859 12.25 11.172 1 97.75 104 ASN B N 1
ATOM 3405 C CA . ASN B 1 104 ? -9.406 12.633 9.836 1 97.75 104 ASN B CA 1
ATOM 3406 C C . ASN B 1 104 ? -10.141 11.859 8.75 1 97.75 104 ASN B C 1
ATOM 3408 O O . ASN B 1 104 ? -10.141 12.258 7.586 1 97.75 104 ASN B O 1
ATOM 3412 N N . LEU B 1 105 ? -10.836 10.789 9.141 1 98.5 105 LEU B N 1
ATOM 3413 C CA . LEU B 1 105 ? -11.461 9.922 8.148 1 98.5 105 LEU B CA 1
ATOM 3414 C C . LEU B 1 105 ? -12.984 10.023 8.227 1 98.5 105 LEU B C 1
ATOM 3416 O O . LEU B 1 105 ? -13.695 9.328 7.5 1 98.5 105 LEU B O 1
ATOM 3420 N N . CYS B 1 106 ? -13.562 10.852 9.102 1 98.06 106 CYS B N 1
ATOM 3421 C CA . CYS B 1 106 ? -14.992 11.094 9.164 1 98.06 106 CYS B CA 1
ATOM 3422 C C . CYS B 1 106 ? -15.469 11.891 7.949 1 98.06 106 CYS B C 1
ATOM 3424 O O . CYS B 1 106 ? -14.945 12.969 7.668 1 98.06 106 CYS B O 1
ATOM 3426 N N . SER B 1 107 ? -16.438 11.391 7.258 1 95.88 107 SER B N 1
ATOM 3427 C CA . SER B 1 107 ? -16.922 12.016 6.039 1 95.88 107 SER B CA 1
ATOM 3428 C C . SER B 1 107 ? -17.625 13.336 6.344 1 95.88 107 SER B C 1
ATOM 3430 O O . SER B 1 107 ? -17.875 14.141 5.441 1 95.88 107 SER B O 1
ATOM 3432 N N . ASN B 1 108 ? -17.891 13.578 7.594 1 96.44 108 ASN B N 1
ATOM 3433 C CA . ASN B 1 108 ? -18.625 14.781 7.992 1 96.44 108 ASN B CA 1
ATOM 3434 C C . ASN B 1 108 ? -17.719 15.75 8.758 1 96.44 108 ASN B C 1
ATOM 3436 O O . ASN B 1 108 ? -18.219 16.688 9.391 1 96.44 108 ASN B O 1
ATOM 3440 N N . ARG B 1 109 ? -16.531 15.5 8.75 1 96.56 109 ARG B N 1
ATOM 3441 C CA . ARG B 1 109 ? -15.586 16.328 9.492 1 96.56 109 ARG B CA 1
ATOM 3442 C C . ARG B 1 109 ? -15.539 17.734 8.922 1 96.56 109 ARG B C 1
ATOM 3444 O O . ARG B 1 109 ? -15.516 17.922 7.703 1 96.56 109 ARG B O 1
ATOM 3451 N N . ARG B 1 110 ? -15.625 18.734 9.734 1 96.31 110 ARG B N 1
ATOM 3452 C CA . ARG B 1 110 ? -15.352 20.125 9.383 1 96.31 110 ARG B CA 1
ATOM 3453 C C . ARG B 1 110 ? -14.016 20.594 9.969 1 96.31 110 ARG B C 1
ATOM 3455 O O . ARG B 1 110 ? -13.789 20.469 11.172 1 96.31 110 ARG B O 1
ATOM 3462 N N . GLY B 1 111 ? -13.18 21.156 9.156 1 96.31 111 GLY B N 1
ATOM 3463 C CA . GLY B 1 111 ? -11.844 21.531 9.578 1 96.31 111 GLY B CA 1
ATOM 3464 C C . GLY B 1 111 ? -11.68 23.031 9.758 1 96.31 111 GLY B C 1
ATOM 3465 O O . GLY B 1 111 ? -12.273 23.828 9.016 1 96.31 111 GLY B O 1
ATOM 3466 N N . ILE B 1 112 ? -10.875 23.359 10.711 1 97.75 112 ILE B N 1
ATOM 3467 C CA . ILE B 1 112 ? -10.508 24.75 10.945 1 97.75 112 ILE B CA 1
ATOM 3468 C C . ILE B 1 112 ? -9.688 25.281 9.773 1 97.75 112 ILE B C 1
ATOM 3470 O O . ILE B 1 112 ? -8.727 24.625 9.336 1 97.75 112 ILE B O 1
ATOM 3474 N N . GLY B 1 113 ? -10.055 26.438 9.211 1 96.19 113 GLY B N 1
ATOM 3475 C CA . GLY B 1 113 ? -9.305 27.062 8.125 1 96.19 113 GLY B CA 1
ATOM 3476 C C . GLY B 1 113 ? -9.812 26.656 6.75 1 96.19 113 GLY B C 1
ATOM 3477 O O . GLY B 1 113 ? -9.328 27.172 5.738 1 96.19 113 GLY B O 1
ATOM 3478 N N . THR B 1 114 ? -10.758 25.688 6.699 1 92.88 114 THR B N 1
ATOM 3479 C CA . THR B 1 114 ? -11.32 25.25 5.426 1 92.88 114 THR B CA 1
ATOM 3480 C C . THR B 1 114 ? -12.844 25.328 5.449 1 92.88 114 THR B C 1
ATOM 3482 O O . THR B 1 114 ? -13.438 26.078 4.676 1 92.88 114 THR B O 1
ATOM 3485 N N . GLN B 1 115 ? -13.461 24.672 6.41 1 93.88 115 GLN B N 1
ATOM 3486 C CA . GLN B 1 115 ? -14.914 24.688 6.527 1 93.88 115 GLN B CA 1
ATOM 3487 C C . GLN B 1 115 ? -15.359 25.531 7.715 1 93.88 115 GLN B C 1
ATOM 3489 O O . GLN B 1 115 ? -16.484 26.047 7.727 1 93.88 115 GLN B O 1
ATOM 3494 N N . ALA B 1 116 ? -14.57 25.562 8.688 1 96.12 116 ALA B N 1
ATOM 3495 C CA . ALA B 1 116 ? -14.719 26.5 9.805 1 96.12 116 ALA B CA 1
ATOM 3496 C C . ALA B 1 116 ? -13.641 27.578 9.758 1 96.12 116 ALA B C 1
ATOM 3498 O O . ALA B 1 116 ? -12.562 27.375 9.203 1 96.12 116 ALA B O 1
ATOM 3499 N N . ASN B 1 117 ? -13.953 28.734 10.312 1 97.81 117 ASN B N 1
ATOM 3500 C CA . ASN B 1 117 ? -13.008 29.844 10.281 1 97.81 117 ASN B CA 1
ATOM 3501 C C . ASN B 1 117 ? -11.711 29.516 11.008 1 97.81 117 ASN B C 1
ATOM 3503 O O . ASN B 1 117 ? -11.734 28.891 12.078 1 97.81 117 ASN B O 1
ATOM 3507 N N . GLY B 1 118 ? -10.602 30.047 10.414 1 98.25 118 GLY B N 1
ATOM 3508 C CA . GLY B 1 118 ? -9.289 29.594 10.883 1 98.25 118 GLY B CA 1
ATOM 3509 C C . GLY B 1 118 ? -8.547 30.672 11.656 1 98.25 118 GLY B C 1
ATOM 3510 O O . GLY B 1 118 ? -9.156 31.547 12.258 1 98.25 118 GLY B O 1
ATOM 3511 N N . SER B 1 119 ? -7.25 30.531 11.656 1 98.75 119 SER B N 1
ATOM 3512 C CA . SER B 1 119 ? -6.43 31.203 12.664 1 98.75 119 SER B CA 1
ATOM 3513 C C . SER B 1 119 ? -5.676 32.375 12.062 1 98.75 119 SER B C 1
ATOM 3515 O O . SER B 1 119 ? -4.938 33.062 12.766 1 98.75 119 SER B O 1
ATOM 3517 N N . PHE B 1 120 ? -5.777 32.594 10.742 1 98.69 120 PHE B N 1
ATOM 3518 C CA . PHE B 1 120 ? -5.301 33.875 10.25 1 98.69 120 PHE B CA 1
ATOM 3519 C C . PHE B 1 120 ? -6.219 35 10.711 1 98.69 120 PHE B C 1
ATOM 3521 O O . PHE B 1 120 ? -6.82 35.719 9.883 1 98.69 120 PHE B O 1
ATOM 3528 N N . ALA B 1 121 ? -6.301 35.188 11.969 1 98.81 121 ALA B N 1
ATOM 3529 C CA . ALA B 1 121 ? -7.191 36.125 12.672 1 98.81 121 ALA B CA 1
ATOM 3530 C C . ALA B 1 121 ? -6.707 36.375 14.094 1 98.81 121 ALA B C 1
ATOM 3532 O O . ALA B 1 121 ? -5.812 35.656 14.586 1 98.81 121 ALA B O 1
ATOM 3533 N N . GLU B 1 122 ? -7.258 37.344 14.734 1 98.81 122 GLU B N 1
ATOM 3534 C CA . GLU B 1 122 ? -6.887 37.656 16.109 1 98.81 122 GLU B CA 1
ATOM 3535 C C . GLU B 1 122 ? -7.348 36.562 17.062 1 98.81 122 GLU B C 1
ATOM 3537 O O . GLU B 1 122 ? -6.664 36.219 18.031 1 98.81 122 GLU B O 1
ATOM 3542 N N . PHE B 1 123 ? -8.539 36 16.781 1 98.88 123 PHE B N 1
ATOM 3543 C CA . PHE B 1 123 ? -9.109 34.906 17.594 1 98.88 123 PHE B CA 1
ATOM 3544 C C . PHE B 1 123 ? -9.586 33.781 16.719 1 98.88 123 PHE B C 1
ATOM 3546 O O . PHE B 1 123 ? -9.992 33.969 15.57 1 98.88 123 PHE B O 1
ATOM 3553 N N . VAL B 1 124 ? -9.586 32.594 17.234 1 98.81 124 VAL B N 1
ATOM 3554 C CA . VAL B 1 124 ? -10.102 31.391 16.547 1 98.81 124 VAL B CA 1
ATOM 3555 C C . VAL B 1 124 ? -10.836 30.5 17.547 1 98.81 124 VAL B C 1
ATOM 3557 O O . VAL B 1 124 ? -10.523 30.516 18.734 1 98.81 124 VAL B O 1
ATOM 3560 N N . LEU B 1 125 ? -11.852 29.844 17.078 1 98.69 125 LEU B N 1
ATOM 3561 C CA . LEU B 1 125 ? -12.57 28.875 17.891 1 98.69 125 LEU B CA 1
ATOM 3562 C C . LEU B 1 125 ? -12.086 27.453 17.609 1 98.69 125 LEU B C 1
ATOM 3564 O O . LEU B 1 125 ? -11.82 27.094 16.453 1 98.69 125 LEU B O 1
ATOM 3568 N N . SER B 1 126 ? -11.977 26.703 18.625 1 98.62 126 SER B N 1
ATOM 3569 C CA . SER B 1 126 ? -11.719 25.266 18.531 1 98.62 126 SER B CA 1
ATOM 3570 C C . SER B 1 126 ? -12.609 24.484 19.484 1 98.62 126 SER B C 1
ATOM 3572 O O . SER B 1 126 ? -13.18 25.047 20.422 1 98.62 126 SER B O 1
ATOM 3574 N N . ARG B 1 127 ? -12.844 23.297 19.234 1 97.75 127 ARG B N 1
ATOM 3575 C CA . ARG B 1 127 ? -13.562 22.469 20.188 1 97.75 127 ARG B CA 1
ATOM 3576 C C . ARG B 1 127 ? -12.633 22 21.312 1 97.75 127 ARG B C 1
ATOM 3578 O O . ARG B 1 127 ? -11.453 21.75 21.078 1 97.75 127 ARG B O 1
ATOM 3585 N N . GLU B 1 128 ? -13.109 21.844 22.453 1 98.38 128 GLU B N 1
ATOM 3586 C CA . GLU B 1 128 ? -12.328 21.516 23.641 1 98.38 128 GLU B CA 1
ATOM 3587 C C . GLU B 1 128 ? -11.453 20.297 23.422 1 98.38 128 GLU B C 1
ATOM 3589 O O . GLU B 1 128 ? -10.258 20.297 23.719 1 98.38 128 GLU B O 1
ATOM 3594 N N . GLU B 1 129 ? -11.984 19.219 22.812 1 97.5 129 GLU B N 1
ATOM 3595 C CA . GLU B 1 129 ? -11.297 17.938 22.641 1 97.5 129 GLU B CA 1
ATOM 3596 C C . GLU B 1 129 ? -10.086 18.094 21.719 1 97.5 129 GLU B C 1
ATOM 3598 O O . GLU B 1 129 ? -9.156 17.281 21.781 1 97.5 129 GLU B O 1
ATOM 3603 N N . SER B 1 130 ? -10.086 19.094 20.875 1 98.25 130 SER B N 1
ATOM 3604 C CA . SER B 1 130 ? -9.031 19.281 19.875 1 98.25 130 SER B CA 1
ATOM 3605 C C . SER B 1 130 ? -7.91 20.156 20.422 1 98.25 130 SER B C 1
ATOM 3607 O O . SER B 1 130 ? -6.848 20.266 19.812 1 98.25 130 SER B O 1
ATOM 3609 N N . CYS B 1 131 ? -8.133 20.75 21.578 1 98.62 131 CYS B N 1
ATOM 3610 C CA . CYS B 1 131 ? -7.145 21.656 22.156 1 98.62 131 CYS B CA 1
ATOM 3611 C C . CYS B 1 131 ? -6.129 20.891 23 1 98.62 131 CYS B C 1
ATOM 3613 O O . CYS B 1 131 ? -6.488 19.969 23.734 1 98.62 131 CYS B O 1
ATOM 3615 N N . HIS B 1 132 ? -4.918 21.234 22.859 1 98.88 132 HIS B N 1
ATOM 3616 C CA . HIS 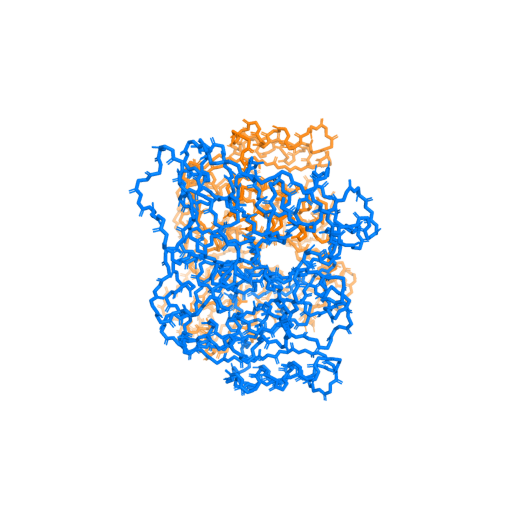B 1 132 ? -3.83 20.672 23.656 1 98.88 132 HIS B CA 1
ATOM 3617 C C . HIS B 1 132 ? -3.121 21.75 24.453 1 98.88 132 HIS B C 1
ATOM 3619 O O . HIS B 1 132 ? -2.568 22.703 23.875 1 98.88 132 HIS B O 1
ATOM 3625 N N . VAL B 1 133 ? -3.154 21.594 25.75 1 98.88 133 VAL B N 1
ATOM 3626 C CA . VAL B 1 133 ? -2.408 22.516 26.609 1 98.88 133 VAL B CA 1
ATOM 3627 C C . VAL B 1 133 ? -0.912 22.25 26.469 1 98.88 133 VAL B C 1
ATOM 3629 O O . VAL B 1 133 ? -0.472 21.094 26.547 1 98.88 133 VAL B O 1
ATOM 3632 N N . LEU B 1 134 ? -0.171 23.25 26.312 1 98.81 134 LEU B N 1
ATOM 3633 C CA . LEU B 1 134 ? 1.245 23.125 25.984 1 98.81 134 LEU B CA 1
ATOM 3634 C C . LEU B 1 134 ? 2.078 22.938 27.234 1 98.81 134 LEU B C 1
ATOM 3636 O O . LEU B 1 134 ? 1.834 23.578 28.266 1 98.81 134 LEU B O 1
ATOM 3640 N N . ASP B 1 135 ? 3.012 21.984 27.141 1 98.5 135 ASP B N 1
ATOM 3641 C CA . ASP B 1 135 ? 4.098 21.938 28.109 1 98.5 135 ASP B CA 1
ATOM 3642 C C . ASP B 1 135 ? 4.84 23.266 28.188 1 98.5 135 ASP B C 1
ATOM 3644 O O . ASP B 1 135 ? 4.969 23.969 27.172 1 98.5 135 ASP B O 1
ATOM 3648 N N . GLU B 1 136 ? 5.398 23.578 29.297 1 97.88 136 GLU B N 1
ATOM 3649 C CA . GLU B 1 136 ? 6.102 24.844 29.469 1 97.88 136 GLU B CA 1
ATOM 3650 C C . GLU B 1 136 ? 7.312 24.938 28.547 1 97.88 136 GLU B C 1
ATOM 3652 O O . GLU B 1 136 ? 7.75 26.031 28.203 1 97.88 136 GLU B O 1
ATOM 3657 N N . ARG B 1 137 ? 7.828 23.844 28.281 1 96.94 137 ARG B N 1
ATOM 3658 C CA . ARG B 1 137 ? 9.047 23.766 27.484 1 96.94 137 ARG B CA 1
ATOM 3659 C C . ARG B 1 137 ? 8.766 24.094 26.031 1 96.94 137 ARG B C 1
ATOM 3661 O O . ARG B 1 137 ? 9.688 24.281 25.234 1 96.94 137 ARG B O 1
ATOM 3668 N N . ILE B 1 138 ? 7.5 24.234 25.562 1 98.81 138 ILE B N 1
ATOM 3669 C CA . ILE B 1 138 ? 7.129 24.453 24.156 1 98.81 138 ILE B CA 1
ATOM 3670 C C . ILE B 1 138 ? 6.746 25.922 23.953 1 98.81 138 ILE B C 1
ATOM 3672 O O . ILE B 1 138 ? 5.797 26.406 24.562 1 98.81 138 ILE B O 1
ATOM 3676 N N . SER B 1 139 ? 7.539 26.641 23.094 1 98.69 139 SER B N 1
ATOM 3677 C CA . SER B 1 139 ? 7.188 28.016 22.75 1 98.69 139 SER B CA 1
ATOM 3678 C C . SER B 1 139 ? 5.938 28.062 21.875 1 98.69 139 SER B C 1
ATOM 3680 O O . SER B 1 139 ? 5.57 27.062 21.25 1 98.69 139 SER B O 1
ATOM 3682 N N . LEU B 1 140 ? 5.277 29.156 21.875 1 98.81 140 LEU B N 1
ATOM 3683 C CA . LEU B 1 140 ? 4.098 29.297 21.031 1 98.81 140 LEU B CA 1
ATOM 3684 C C . LEU B 1 140 ? 4.473 29.219 19.562 1 98.81 140 LEU B C 1
ATOM 3686 O O . LEU B 1 140 ? 3.688 28.734 18.734 1 98.81 140 LEU B O 1
ATOM 3690 N N . GLU B 1 141 ? 5.695 29.688 19.188 1 98.62 141 GLU B N 1
ATOM 3691 C CA . GLU B 1 141 ? 6.176 29.547 17.812 1 98.62 141 GLU B CA 1
ATOM 3692 C C . GLU B 1 141 ? 6.293 28.078 17.422 1 98.62 141 GLU B C 1
ATOM 3694 O O . GLU B 1 141 ? 5.801 27.672 16.359 1 98.62 141 GLU B O 1
ATOM 3699 N N . ALA B 1 142 ? 6.895 27.297 18.297 1 98.62 142 ALA B N 1
ATOM 3700 C CA . ALA B 1 142 ? 7.043 25.875 18.047 1 98.62 142 ALA B CA 1
ATOM 3701 C C . ALA B 1 142 ? 5.684 25.188 17.969 1 98.62 142 ALA B C 1
ATOM 3703 O O . ALA B 1 142 ? 5.465 24.312 17.125 1 98.62 142 ALA B O 1
ATOM 3704 N N . ALA B 1 143 ? 4.781 25.609 18.828 1 98.81 143 ALA B N 1
ATOM 3705 C CA . ALA B 1 143 ? 3.455 25 18.922 1 98.81 143 ALA B CA 1
ATOM 3706 C C . ALA B 1 143 ? 2.668 25.219 17.625 1 98.81 143 ALA B C 1
ATOM 3708 O O . ALA B 1 143 ? 1.842 24.375 17.25 1 98.81 143 ALA B O 1
ATOM 3709 N N . ALA B 1 144 ? 2.93 26.328 16.922 1 98.75 144 ALA B N 1
ATOM 3710 C CA . ALA B 1 144 ? 2.244 26.609 15.656 1 98.75 144 ALA B CA 1
ATOM 3711 C C . ALA B 1 144 ? 2.605 25.578 14.594 1 98.75 144 ALA B C 1
ATOM 3713 O O . ALA B 1 144 ? 1.901 25.453 13.586 1 98.75 144 ALA B O 1
ATOM 3714 N N . LEU B 1 145 ? 3.691 24.828 14.758 1 98.69 145 LEU B N 1
ATOM 3715 C CA . LEU B 1 145 ? 4.121 23.812 13.805 1 98.69 145 LEU B CA 1
ATOM 3716 C C . LEU B 1 145 ? 3.652 22.422 14.234 1 98.69 145 LEU B C 1
ATOM 3718 O O . LEU B 1 145 ? 4.047 21.422 13.633 1 98.69 145 LEU B O 1
ATOM 3722 N N . THR B 1 146 ? 2.797 22.359 15.258 1 98.75 146 THR B N 1
ATOM 3723 C CA . THR B 1 146 ? 2.393 21.062 15.773 1 98.75 146 THR B CA 1
ATOM 3724 C C . THR B 1 146 ? 1.493 20.344 14.773 1 98.75 146 THR B C 1
ATOM 3726 O O . THR B 1 146 ? 1.543 19.109 14.656 1 98.75 146 THR B O 1
ATOM 3729 N N . GLU B 1 147 ? 0.64 21.078 14.086 1 98.75 147 GLU B N 1
ATOM 3730 C CA . GLU B 1 147 ? -0.264 20.453 13.133 1 98.75 147 GLU B CA 1
ATOM 3731 C C . GLU B 1 147 ? 0.512 19.703 12.047 1 98.75 147 GLU B C 1
ATOM 3733 O O . GLU B 1 147 ? 0.327 18.5 11.859 1 98.75 147 GLU B O 1
ATOM 3738 N N . PRO B 1 148 ? 1.42 20.359 11.266 1 98.69 148 PRO B N 1
ATOM 3739 C CA . PRO B 1 148 ? 2.189 19.625 10.266 1 98.69 148 PRO B CA 1
ATOM 3740 C C . PRO B 1 148 ? 3.078 18.547 10.883 1 98.69 148 PRO B C 1
ATOM 3742 O O . PRO B 1 148 ? 3.303 17.5 10.266 1 98.69 148 PRO B O 1
ATOM 3745 N N . LEU B 1 149 ? 3.58 18.797 12.117 1 98.88 149 LEU B N 1
ATOM 3746 C CA . LEU B 1 149 ? 4.359 17.766 12.797 1 98.88 149 LEU B CA 1
ATOM 3747 C C . LEU B 1 149 ? 3.5 16.547 13.094 1 98.88 149 LEU B C 1
ATOM 3749 O O . LEU B 1 149 ? 3.957 15.406 12.945 1 98.88 149 LEU B O 1
ATOM 3753 N N . ALA B 1 150 ? 2.275 16.812 13.531 1 98.94 150 ALA B N 1
ATOM 3754 C CA . ALA B 1 150 ? 1.356 15.711 13.82 1 98.94 150 ALA B CA 1
ATOM 3755 C C . ALA B 1 150 ? 1.06 14.898 12.555 1 98.94 150 ALA B C 1
ATOM 3757 O O . ALA B 1 150 ? 0.925 13.68 12.609 1 98.94 150 ALA B O 1
ATOM 3758 N N . CYS B 1 151 ? 0.929 15.57 11.406 1 98.81 151 CYS B N 1
ATOM 3759 C CA . CYS B 1 151 ? 0.776 14.867 10.141 1 98.81 151 CYS B CA 1
ATOM 3760 C C . CYS B 1 151 ? 1.955 13.938 9.883 1 98.81 151 CYS B C 1
ATOM 3762 O O . CYS B 1 151 ? 1.77 12.789 9.484 1 98.81 151 CYS B O 1
ATOM 3764 N N . CYS B 1 152 ? 3.162 14.414 10.125 1 98.94 152 CYS B N 1
ATOM 3765 C CA . CYS B 1 152 ? 4.379 13.641 9.906 1 98.94 152 CYS B CA 1
ATOM 3766 C C . CYS B 1 152 ? 4.449 12.453 10.867 1 98.94 152 CYS B C 1
ATOM 3768 O O . CYS B 1 152 ? 4.828 11.352 10.469 1 98.94 152 CYS B O 1
ATOM 3770 N N . VAL B 1 153 ? 4.07 12.711 12.125 1 98.94 153 VAL B N 1
ATOM 3771 C CA . VAL B 1 153 ? 4.051 11.648 13.125 1 98.94 153 VAL B CA 1
ATOM 3772 C C . VAL B 1 153 ? 3.055 10.57 12.719 1 98.94 153 VAL B C 1
ATOM 3774 O O . VAL B 1 153 ? 3.352 9.375 12.805 1 98.94 153 VAL B O 1
ATOM 3777 N N . HIS B 1 154 ? 1.884 11.016 12.281 1 98.88 154 HIS B N 1
ATOM 3778 C CA . HIS B 1 154 ? 0.871 10.07 11.828 1 98.88 154 HIS B CA 1
ATOM 3779 C C . HIS B 1 154 ? 1.407 9.188 10.703 1 98.88 154 HIS B C 1
ATOM 3781 O O . HIS B 1 154 ? 1.269 7.961 10.758 1 98.88 154 HIS B O 1
ATOM 3787 N N . SER B 1 155 ? 2.074 9.734 9.734 1 98.75 155 SER B N 1
ATOM 3788 C CA . SER B 1 155 ? 2.609 9.008 8.586 1 98.75 155 SER B CA 1
ATOM 3789 C C . SER B 1 155 ? 3.736 8.07 9 1 98.75 155 SER B C 1
ATOM 3791 O O . SER B 1 155 ? 3.746 6.895 8.617 1 98.75 155 SER B O 1
ATOM 3793 N N . ALA B 1 156 ? 4.641 8.555 9.852 1 98.81 156 ALA B N 1
ATOM 3794 C CA . ALA B 1 156 ? 5.883 7.84 10.117 1 98.81 156 ALA B CA 1
ATOM 3795 C C . ALA B 1 156 ? 5.703 6.816 11.234 1 98.81 156 ALA B C 1
ATOM 3797 O O . ALA B 1 156 ? 6.297 5.734 11.195 1 98.81 156 ALA B O 1
ATOM 3798 N N . LEU B 1 157 ? 4.852 7.137 12.211 1 98.75 157 LEU B N 1
ATOM 3799 C CA . LEU B 1 157 ? 4.879 6.332 13.43 1 98.75 157 LEU B CA 1
ATOM 3800 C C . LEU B 1 157 ? 3.562 5.586 13.617 1 98.75 157 LEU B C 1
ATOM 3802 O O . LEU B 1 157 ? 3.48 4.656 14.422 1 98.75 157 LEU B O 1
ATOM 3806 N N . GLU B 1 158 ? 2.52 6.031 12.898 1 98.56 158 GLU B N 1
ATOM 3807 C CA . GLU B 1 158 ? 1.241 5.359 13.102 1 98.56 158 GLU B CA 1
ATOM 3808 C C . GLU B 1 158 ? 0.81 4.594 11.859 1 98.56 158 GLU B C 1
ATOM 3810 O O . GLU B 1 158 ? 0.116 3.578 11.953 1 98.56 158 GLU B O 1
ATOM 3815 N N . LYS B 1 159 ? 1.196 5.039 10.625 1 98.19 159 LYS B N 1
ATOM 3816 C CA . LYS B 1 159 ? 0.909 4.309 9.391 1 98.19 159 LYS B CA 1
ATOM 3817 C C . LYS B 1 159 ? 1.976 3.25 9.117 1 98.19 159 LYS B C 1
ATOM 3819 O O . LYS B 1 159 ? 1.784 2.373 8.273 1 98.19 159 LYS B O 1
ATOM 3824 N N . THR B 1 160 ? 3.104 3.402 9.719 1 97.69 160 THR B N 1
ATOM 3825 C CA . THR B 1 160 ? 4.184 2.424 9.641 1 97.69 160 THR B CA 1
ATOM 3826 C C . THR B 1 160 ? 4.969 2.379 10.945 1 97.69 160 THR B C 1
ATOM 3828 O O . THR B 1 160 ? 4.555 2.971 11.953 1 97.69 160 THR B O 1
ATOM 3831 N N . THR B 1 161 ? 6.02 1.575 11.031 1 97.69 161 THR B N 1
ATOM 3832 C CA . THR B 1 161 ? 6.918 1.479 12.18 1 97.69 161 THR B CA 1
ATOM 3833 C C . THR B 1 161 ? 8.352 1.821 11.781 1 97.69 161 THR B C 1
ATOM 3835 O O . THR B 1 161 ? 8.844 1.342 10.758 1 97.69 161 THR B O 1
ATOM 3838 N N . ILE B 1 162 ? 8.938 2.662 12.523 1 98.62 162 ILE B N 1
ATOM 3839 C CA . ILE B 1 162 ? 10.336 3.014 12.312 1 98.62 162 ILE B CA 1
ATOM 3840 C C . ILE B 1 162 ? 11.203 2.357 13.383 1 98.62 162 ILE B C 1
ATOM 3842 O O . ILE B 1 162 ? 11 2.58 14.578 1 98.62 162 ILE B O 1
ATOM 3846 N N . ARG B 1 163 ? 12.148 1.554 12.984 1 98.19 163 ARG B N 1
ATOM 3847 C CA . ARG B 1 163 ? 13.102 0.931 13.898 1 98.19 163 ARG B CA 1
ATOM 3848 C C . ARG B 1 163 ? 14.445 1.647 13.859 1 98.19 163 ARG B C 1
ATOM 3850 O O . ARG B 1 163 ? 14.805 2.242 12.844 1 98.19 163 ARG B O 1
ATOM 3857 N N . PRO B 1 164 ? 15.18 1.588 14.961 1 98.44 164 PRO B N 1
ATOM 3858 C CA . PRO B 1 164 ? 16.469 2.287 15.016 1 98.44 164 PRO B CA 1
ATOM 3859 C C . PRO B 1 164 ? 17.438 1.812 13.945 1 98.44 164 PRO B C 1
ATOM 3861 O O . PRO B 1 164 ? 18.312 2.578 13.508 1 98.44 164 PRO B O 1
ATOM 3864 N N . ASP B 1 165 ? 17.297 0.598 13.477 1 98 165 ASP B N 1
ATOM 3865 C CA . ASP B 1 165 ? 18.25 0.054 12.508 1 98 165 ASP B CA 1
ATOM 3866 C C . ASP B 1 165 ? 17.75 0.275 11.078 1 98 165 ASP B C 1
ATOM 3868 O O . ASP B 1 165 ? 18.406 -0.138 10.117 1 98 165 ASP B O 1
ATOM 3872 N N . ASP B 1 166 ? 16.656 0.976 10.906 1 98.69 166 ASP B N 1
ATOM 3873 C CA . ASP B 1 166 ? 16.125 1.238 9.578 1 98.69 166 ASP B CA 1
ATOM 3874 C C . ASP B 1 166 ? 16.953 2.289 8.844 1 98.69 166 ASP B C 1
ATOM 3876 O O . ASP B 1 166 ? 17.516 3.184 9.469 1 98.69 166 ASP B O 1
ATOM 3880 N N . THR B 1 167 ? 17.109 2.146 7.559 1 98.88 167 THR B N 1
ATOM 3881 C CA . THR B 1 167 ? 17.422 3.242 6.652 1 98.88 167 THR B CA 1
ATOM 3882 C C . THR B 1 167 ? 16.172 3.773 5.977 1 98.88 167 THR B C 1
ATOM 3884 O O . THR B 1 167 ? 15.414 3.012 5.363 1 98.88 167 THR B O 1
ATOM 3887 N N . VAL B 1 168 ? 15.938 5.043 6.16 1 98.94 168 VAL B N 1
ATOM 3888 C CA . VAL B 1 168 ? 14.711 5.668 5.68 1 98.94 168 VAL B CA 1
ATOM 3889 C C . VAL B 1 168 ? 15.047 6.715 4.617 1 98.94 168 VAL B C 1
ATOM 3891 O O . VAL B 1 168 ? 15.945 7.535 4.805 1 98.94 168 VAL B O 1
ATOM 3894 N N . LEU B 1 169 ? 14.406 6.605 3.449 1 99 169 LEU B N 1
ATOM 3895 C CA . LEU B 1 169 ? 14.539 7.57 2.361 1 99 169 LEU B CA 1
ATOM 3896 C C . LEU B 1 169 ? 13.352 8.531 2.342 1 99 169 LEU B C 1
ATOM 3898 O O . LEU B 1 169 ? 12.195 8.094 2.328 1 99 169 LEU B O 1
ATOM 3902 N N . VAL B 1 170 ? 13.586 9.812 2.412 1 99 170 VAL B N 1
ATOM 3903 C CA . VAL B 1 170 ? 12.547 10.836 2.398 1 99 170 VAL B CA 1
ATOM 3904 C C . VAL B 1 170 ? 12.719 11.734 1.177 1 99 170 VAL B C 1
ATOM 3906 O O . VAL B 1 170 ? 13.781 12.32 0.977 1 99 170 VAL B O 1
ATOM 3909 N N . PHE B 1 171 ? 11.68 11.812 0.35 1 98.94 171 PHE B N 1
ATOM 3910 C CA . PHE B 1 171 ? 11.68 12.711 -0.799 1 98.94 171 PHE B CA 1
ATOM 3911 C C . PHE B 1 171 ? 11.008 14.031 -0.453 1 98.94 171 PHE B C 1
ATOM 3913 O O . PHE B 1 171 ? 9.922 14.047 0.117 1 98.94 171 PHE B O 1
ATOM 3920 N N . GLY B 1 172 ? 11.617 15.141 -0.853 1 98.44 172 GLY B N 1
ATOM 3921 C CA . GLY B 1 172 ? 11.023 16.469 -0.705 1 98.44 172 GLY B CA 1
ATOM 3922 C C . GLY B 1 172 ? 11.43 17.156 0.581 1 98.44 172 GLY B C 1
ATOM 3923 O O . GLY B 1 172 ? 10.766 17.016 1.607 1 98.44 172 GLY B O 1
ATOM 3924 N N . PRO B 1 173 ? 12.492 17.922 0.459 1 98.06 173 PRO B N 1
ATOM 3925 C CA . PRO B 1 173 ? 12.992 18.578 1.667 1 98.06 173 PRO B CA 1
ATOM 3926 C C . PRO B 1 173 ? 12.25 19.875 1.973 1 98.06 173 PRO B C 1
ATOM 3928 O O . PRO B 1 173 ? 12.875 20.875 2.342 1 98.06 173 PRO B O 1
ATOM 3931 N N . GLY B 1 174 ? 10.922 19.875 1.703 1 97.31 174 GLY B N 1
ATOM 3932 C CA . GLY B 1 174 ? 10.078 20.953 2.184 1 97.31 174 GLY B CA 1
ATOM 3933 C C . GLY B 1 174 ? 9.766 20.859 3.666 1 97.31 174 GLY B C 1
ATOM 3934 O O . GLY B 1 174 ? 10.344 20.031 4.371 1 97.31 174 GLY B O 1
ATOM 3935 N N . PRO B 1 175 ? 8.883 21.734 4.133 1 97.5 175 PRO B N 1
ATOM 3936 C CA . PRO B 1 175 ? 8.562 21.734 5.562 1 97.5 175 PRO B CA 1
ATOM 3937 C C . PRO B 1 175 ? 8.109 20.375 6.066 1 97.5 175 PRO B C 1
ATOM 3939 O O . PRO B 1 175 ? 8.57 19.922 7.117 1 97.5 175 PRO B O 1
ATOM 3942 N N . ILE B 1 176 ? 7.242 19.703 5.32 1 98.44 176 ILE B N 1
ATOM 3943 C CA . ILE B 1 176 ? 6.734 18.406 5.719 1 98.44 176 ILE B CA 1
ATOM 3944 C C . ILE B 1 176 ? 7.875 17.391 5.723 1 98.44 176 ILE B C 1
ATOM 3946 O O . ILE B 1 176 ? 8.047 16.641 6.688 1 98.44 176 ILE B O 1
ATOM 3950 N N . GLY B 1 177 ? 8.656 17.375 4.645 1 98.75 177 GLY B N 1
ATOM 3951 C CA . GLY B 1 177 ? 9.773 16.453 4.57 1 98.75 177 GLY B CA 1
ATOM 3952 C C . GLY B 1 177 ? 10.789 16.641 5.688 1 98.75 177 GLY B C 1
ATOM 3953 O O . GLY B 1 177 ? 11.258 15.664 6.273 1 98.75 177 GLY B O 1
ATOM 3954 N N . LEU B 1 178 ? 11.117 17.859 5.973 1 98.88 178 LEU B N 1
ATOM 3955 C CA . LEU B 1 178 ? 12.094 18.172 7.012 1 98.88 178 LEU B CA 1
ATOM 3956 C C . LEU B 1 178 ? 11.562 17.781 8.391 1 98.88 178 LEU B C 1
ATOM 3958 O O . LEU B 1 178 ? 12.305 17.25 9.219 1 98.88 178 LEU B O 1
ATOM 3962 N N . LEU B 1 179 ? 10.281 18.047 8.648 1 98.88 179 LEU B N 1
ATOM 3963 C CA . LEU B 1 179 ? 9.68 17.641 9.914 1 98.88 179 LEU B CA 1
ATOM 3964 C C . LEU B 1 179 ? 9.641 16.125 10.031 1 98.88 179 LEU B C 1
ATOM 3966 O O . LEU B 1 179 ? 10 15.562 11.062 1 98.88 179 LEU B O 1
ATOM 3970 N N . LEU B 1 180 ? 9.234 15.469 8.953 1 98.94 180 LEU B N 1
ATOM 3971 C CA . LEU B 1 180 ? 9.125 14.008 8.945 1 98.94 180 LEU B CA 1
ATOM 3972 C C . LEU B 1 180 ? 10.492 13.367 9.18 1 98.94 180 LEU B C 1
ATOM 3974 O O . LEU B 1 180 ? 10.609 12.414 9.953 1 98.94 180 LEU B O 1
ATOM 3978 N N . ALA B 1 181 ? 11.5 13.898 8.523 1 98.94 181 ALA B N 1
ATOM 3979 C CA . ALA B 1 181 ? 12.859 13.375 8.688 1 98.94 181 ALA B CA 1
ATOM 3980 C C . ALA B 1 181 ? 13.297 13.453 10.141 1 98.94 181 ALA B C 1
ATOM 3982 O O . ALA B 1 181 ? 13.953 12.539 10.656 1 98.94 181 ALA B O 1
ATOM 3983 N N . GLN B 1 182 ? 12.945 14.531 10.797 1 98.94 182 GLN B N 1
ATOM 3984 C CA . GLN B 1 182 ? 13.297 14.68 12.203 1 98.94 182 GLN B CA 1
ATOM 3985 C C . GLN B 1 182 ? 12.539 13.68 13.07 1 98.94 182 GLN B C 1
ATOM 3987 O O . GLN B 1 182 ? 13.086 13.148 14.047 1 98.94 182 GLN B O 1
ATOM 3992 N N . VAL B 1 183 ? 11.242 13.43 12.758 1 98.94 183 VAL B N 1
ATOM 3993 C CA . VAL B 1 183 ? 10.469 12.414 13.469 1 98.94 183 VAL B CA 1
ATOM 3994 C C . VAL B 1 183 ? 11.164 11.062 13.344 1 98.94 183 VAL B C 1
ATOM 3996 O O . VAL B 1 183 ? 11.305 10.336 14.336 1 98.94 183 VAL B O 1
ATOM 3999 N N . VAL B 1 184 ? 11.609 10.742 12.117 1 98.94 184 VAL B N 1
ATOM 4000 C CA . VAL B 1 184 ? 12.289 9.477 11.852 1 98.94 184 VAL B CA 1
ATOM 4001 C C . VAL B 1 184 ? 13.609 9.422 12.617 1 98.94 184 VAL B C 1
ATOM 4003 O O . VAL B 1 184 ? 13.914 8.422 13.266 1 98.94 184 VAL B O 1
ATOM 4006 N N . LYS B 1 185 ? 14.359 10.531 12.609 1 98.75 185 LYS B N 1
ATOM 4007 C CA . LYS B 1 185 ? 15.633 10.617 13.328 1 98.75 185 LYS B CA 1
ATOM 4008 C C . LYS B 1 185 ? 15.438 10.398 14.828 1 98.75 185 LYS B C 1
ATOM 4010 O O . LYS B 1 185 ? 16.266 9.766 15.477 1 98.75 185 LYS B O 1
ATOM 4015 N N . ALA B 1 186 ? 14.391 10.914 15.281 1 98.75 186 ALA B N 1
ATOM 4016 C CA . ALA B 1 186 ? 14.102 10.82 16.703 1 98.75 186 ALA B CA 1
ATOM 4017 C C . ALA B 1 186 ? 13.914 9.359 17.125 1 98.75 186 ALA B C 1
ATOM 4019 O O . ALA B 1 186 ? 13.984 9.039 18.312 1 98.75 186 ALA B O 1
ATOM 4020 N N . GLN B 1 187 ? 13.625 8.422 16.188 1 98.62 187 GLN B N 1
ATOM 4021 C CA . GLN B 1 187 ? 13.484 7 16.484 1 98.62 187 GLN B CA 1
ATOM 4022 C C . GLN B 1 187 ? 14.828 6.285 16.422 1 98.62 187 GLN B C 1
ATOM 4024 O O . GLN B 1 187 ? 14.906 5.078 16.672 1 98.62 187 GLN B O 1
ATOM 4029 N N . GLY B 1 188 ? 15.844 6.973 15.977 1 98.56 188 GLY B N 1
ATOM 4030 C CA . GLY B 1 188 ? 17.188 6.41 15.93 1 98.56 188 GLY B CA 1
ATOM 4031 C C . GLY B 1 188 ? 17.562 5.887 14.555 1 98.56 188 GLY B C 1
ATOM 4032 O O . GLY B 1 188 ? 18.656 5.367 14.367 1 98.56 188 GLY B O 1
ATOM 4033 N N . ALA B 1 189 ? 16.75 6.082 13.562 1 98.81 189 ALA B N 1
ATOM 4034 C CA . ALA B 1 189 ? 16.984 5.516 12.234 1 98.81 189 ALA B CA 1
ATOM 4035 C C . ALA B 1 189 ? 17.953 6.371 11.43 1 98.81 189 ALA B C 1
ATOM 4037 O O . ALA B 1 189 ? 18.203 7.531 11.773 1 98.81 189 ALA B O 1
ATOM 4038 N N . THR B 1 190 ? 18.547 5.793 10.375 1 98.88 190 THR B N 1
ATOM 4039 C CA . THR B 1 190 ? 19.344 6.504 9.383 1 98.88 190 THR B CA 1
ATOM 4040 C C . THR B 1 190 ? 18.438 7.156 8.336 1 98.88 190 THR B C 1
ATOM 4042 O O . THR B 1 190 ? 17.562 6.504 7.766 1 98.88 190 THR B O 1
ATOM 4045 N N . VAL B 1 191 ? 18.688 8.445 8.062 1 98.94 191 VAL B N 1
ATOM 4046 C CA . VAL B 1 191 ? 17.781 9.156 7.16 1 98.94 191 VAL B CA 1
ATOM 4047 C C . VAL B 1 191 ? 18.562 9.656 5.945 1 98.94 191 VAL B C 1
ATOM 4049 O O . VAL B 1 191 ? 19.594 10.312 6.09 1 98.94 191 VAL B O 1
ATOM 4052 N N . ILE B 1 192 ? 18.125 9.328 4.762 1 98.94 192 ILE B N 1
ATOM 4053 C CA . ILE B 1 192 ? 18.562 9.898 3.49 1 98.94 192 ILE B CA 1
ATOM 4054 C C . ILE B 1 192 ? 17.5 10.875 2.975 1 98.94 192 ILE B C 1
ATOM 4056 O O . ILE B 1 192 ? 16.375 10.484 2.711 1 98.94 192 ILE B O 1
ATOM 4060 N N . MET B 1 193 ? 17.844 12.133 2.875 1 98.88 193 MET B N 1
ATOM 4061 C CA . MET B 1 193 ? 16.938 13.156 2.346 1 98.88 193 MET B CA 1
ATOM 4062 C C . MET B 1 193 ? 17.266 13.461 0.888 1 98.88 193 MET B C 1
ATOM 4064 O O . MET B 1 193 ? 18.375 13.852 0.566 1 98.88 193 MET B O 1
ATOM 4068 N N . ALA B 1 194 ? 16.281 13.273 0.03 1 98.94 194 ALA B N 1
ATOM 4069 C CA . ALA B 1 194 ? 16.484 13.492 -1.399 1 98.94 194 ALA B CA 1
ATOM 4070 C C . ALA B 1 194 ? 15.68 14.695 -1.889 1 98.94 194 ALA B C 1
ATOM 4072 O O . ALA B 1 194 ? 14.547 14.914 -1.457 1 98.94 194 ALA B O 1
ATOM 4073 N N . GLY B 1 195 ? 16.234 15.531 -2.701 1 98.56 195 GLY B N 1
ATOM 4074 C CA . GLY B 1 195 ? 15.625 16.641 -3.418 1 98.56 195 GLY B CA 1
ATOM 4075 C C . GLY B 1 195 ? 16.281 16.906 -4.762 1 98.56 195 GLY B C 1
ATOM 4076 O O . GLY B 1 195 ? 17.031 16.078 -5.266 1 98.56 195 GLY B O 1
ATOM 4077 N N . ILE B 1 196 ? 15.898 17.922 -5.402 1 98.06 196 ILE B N 1
ATOM 4078 C CA . ILE B 1 196 ? 16.484 18.328 -6.676 1 98.06 196 ILE B CA 1
ATOM 4079 C C . ILE B 1 196 ? 17.328 19.578 -6.48 1 98.06 196 ILE B C 1
ATOM 4081 O O . ILE B 1 196 ? 17.422 20.109 -5.371 1 98.06 196 ILE B O 1
ATOM 4085 N N . THR B 1 197 ? 17.938 20.031 -7.504 1 98.06 197 THR B N 1
ATOM 4086 C CA . THR B 1 197 ? 18.891 21.125 -7.422 1 98.06 197 THR B CA 1
ATOM 4087 C C . THR B 1 197 ? 18.219 22.375 -6.859 1 98.06 197 THR B C 1
ATOM 4089 O O . THR B 1 197 ? 18.828 23.109 -6.074 1 98.06 197 THR B O 1
ATOM 4092 N N . LYS B 1 198 ? 17 22.609 -7.238 1 95.94 198 LYS B N 1
ATOM 4093 C CA . LYS B 1 198 ? 16.281 23.797 -6.773 1 95.94 198 LYS B CA 1
ATOM 4094 C C . LYS B 1 198 ? 16.078 23.75 -5.262 1 95.94 198 LYS B C 1
ATOM 4096 O O . LYS B 1 198 ? 15.781 24.781 -4.645 1 95.94 198 LYS B O 1
ATOM 4101 N N . ASP B 1 199 ? 16.266 22.578 -4.633 1 96.31 199 ASP B N 1
ATOM 4102 C CA . ASP B 1 199 ? 16.062 22.391 -3.197 1 96.31 199 ASP B CA 1
ATOM 4103 C C . ASP B 1 199 ? 17.391 22.516 -2.434 1 96.31 199 ASP B C 1
ATOM 4105 O O . ASP B 1 199 ? 17.484 22.109 -1.275 1 96.31 199 ASP B O 1
ATOM 4109 N N . SER B 1 200 ? 18.422 23.047 -3.006 1 96.44 200 SER B N 1
ATOM 4110 C CA . SER B 1 200 ? 19.766 23.016 -2.445 1 96.44 200 SER B CA 1
ATOM 4111 C C . SER B 1 200 ? 19.797 23.609 -1.038 1 96.44 200 SER B C 1
ATOM 4113 O O . SER B 1 200 ? 20.391 23.031 -0.13 1 96.44 200 SER B O 1
ATOM 4115 N N . ASP B 1 201 ? 19.188 24.766 -0.834 1 96.69 201 ASP B N 1
ATOM 4116 C CA . ASP B 1 201 ? 19.188 25.391 0.48 1 96.69 201 ASP B CA 1
ATOM 4117 C C . ASP B 1 201 ? 18.438 24.531 1.504 1 96.69 201 ASP B C 1
ATOM 4119 O O . ASP B 1 201 ? 18.875 24.438 2.656 1 96.69 201 ASP B O 1
ATOM 4123 N N . ARG B 1 202 ? 17.406 23.938 1.118 1 97.56 202 ARG B N 1
ATOM 4124 C CA . ARG B 1 202 ? 16.625 23.078 2.004 1 97.56 202 ARG B CA 1
ATOM 4125 C C . ARG B 1 202 ? 17.391 21.797 2.32 1 97.56 202 ARG B C 1
ATOM 4127 O O . ARG B 1 202 ? 17.312 21.281 3.439 1 97.56 202 ARG B O 1
ATOM 4134 N N . LEU B 1 203 ? 18.078 21.25 1.326 1 98.31 203 LEU B N 1
ATOM 4135 C CA . LEU B 1 203 ? 18.938 20.094 1.561 1 98.31 203 LEU B CA 1
ATOM 4136 C C . LEU B 1 203 ? 20.031 20.422 2.559 1 98.31 203 LEU B C 1
ATOM 4138 O O . LEU B 1 203 ? 20.344 19.609 3.434 1 98.31 203 LEU B O 1
ATOM 4142 N N . ARG B 1 204 ? 20.594 21.578 2.418 1 97.75 204 ARG B N 1
ATOM 4143 C CA . ARG B 1 204 ? 21.594 22.016 3.377 1 97.75 204 ARG B CA 1
ATOM 4144 C C . ARG B 1 204 ? 21.016 22.094 4.785 1 97.75 204 ARG B C 1
ATOM 4146 O O . ARG B 1 204 ? 21.656 21.672 5.75 1 97.75 204 ARG B O 1
ATOM 4153 N N . LEU B 1 205 ? 19.828 22.656 4.852 1 98.25 205 LEU B N 1
ATOM 4154 C CA . LEU B 1 205 ? 19.172 22.703 6.148 1 98.25 205 LEU B CA 1
ATOM 4155 C C . LEU B 1 205 ? 18.953 21.312 6.703 1 98.25 205 LEU B C 1
ATOM 4157 O O . LEU B 1 205 ? 19.109 21.078 7.902 1 98.25 205 LEU B O 1
ATOM 4161 N N . ALA B 1 206 ? 18.562 20.344 5.852 1 98.69 206 ALA B N 1
ATOM 4162 C CA . ALA B 1 206 ? 18.391 18.969 6.281 1 98.69 206 ALA B CA 1
ATOM 4163 C C . ALA B 1 206 ? 19.656 18.422 6.926 1 98.69 206 ALA B C 1
ATOM 4165 O O . ALA B 1 206 ? 19.609 17.766 7.961 1 98.69 206 ALA B O 1
ATOM 4166 N N . LYS B 1 207 ? 20.75 18.719 6.293 1 98.44 207 LYS B N 1
ATOM 4167 C CA . LYS B 1 207 ? 22.031 18.312 6.859 1 98.44 207 LYS B CA 1
ATOM 4168 C C . LYS B 1 207 ? 22.25 18.938 8.234 1 98.44 207 LYS B C 1
ATOM 4170 O O . LYS B 1 207 ? 22.672 18.25 9.172 1 98.44 207 LYS B O 1
ATOM 4175 N N . GLU B 1 208 ? 21.906 20.188 8.352 1 98.38 208 GLU B N 1
ATOM 4176 C CA . GLU B 1 208 ? 22.062 20.891 9.625 1 98.38 208 GLU B CA 1
ATOM 4177 C C . GLU B 1 208 ? 21.156 20.297 10.695 1 98.38 208 GLU B C 1
ATOM 4179 O O . GLU B 1 208 ? 21.484 20.297 11.883 1 98.38 208 GLU B O 1
ATOM 4184 N N . LEU B 1 209 ? 20.047 19.781 10.219 1 98.5 209 LEU B N 1
ATOM 4185 C CA . LEU B 1 209 ? 19.062 19.203 11.141 1 98.5 209 LEU B CA 1
ATOM 4186 C C . LEU B 1 209 ? 19.453 17.781 11.523 1 98.5 209 LEU B C 1
ATOM 4188 O O . LEU B 1 209 ? 18.75 17.141 12.312 1 98.5 209 LEU B O 1
ATOM 4192 N N . GLY B 1 210 ? 20.484 17.25 10.953 1 98.19 210 GLY B N 1
ATOM 4193 C CA . GLY B 1 210 ? 21.047 15.992 11.438 1 98.19 210 GLY B CA 1
ATOM 4194 C C . GLY B 1 210 ? 20.75 14.812 10.531 1 98.19 210 GLY B C 1
ATOM 4195 O O . GLY B 1 210 ? 20.953 13.664 10.914 1 98.19 210 GLY B O 1
ATOM 4196 N N . MET B 1 211 ? 20.219 15.023 9.352 1 98.75 211 MET B N 1
ATOM 4197 C CA . MET B 1 211 ? 20 13.914 8.422 1 98.75 211 MET B CA 1
ATOM 4198 C C . MET B 1 211 ? 21.328 13.289 8.008 1 98.75 211 MET B C 1
ATOM 4200 O O . MET B 1 211 ? 22.312 14 7.82 1 98.75 211 MET B O 1
ATOM 4204 N N . ASP B 1 212 ? 21.375 12.031 7.871 1 98.88 212 ASP B N 1
ATOM 4205 C CA . ASP B 1 212 ? 22.625 11.281 7.711 1 98.88 212 ASP B CA 1
ATOM 4206 C C . ASP B 1 212 ? 23.219 11.477 6.316 1 98.88 212 ASP B C 1
ATOM 4208 O O . ASP B 1 212 ? 24.438 11.461 6.141 1 98.88 212 ASP B O 1
ATOM 4212 N N . ARG B 1 213 ? 22.375 11.617 5.34 1 98.88 213 ARG B N 1
ATOM 4213 C CA . ARG B 1 213 ? 22.797 11.789 3.953 1 98.88 213 ARG B CA 1
ATOM 4214 C C . ARG B 1 213 ? 21.797 12.625 3.172 1 98.88 213 ARG B C 1
ATOM 4216 O O . ARG B 1 213 ? 20.578 12.414 3.277 1 98.88 213 ARG B O 1
ATOM 4223 N N . ILE B 1 214 ? 22.266 13.688 2.504 1 98.88 214 ILE B N 1
ATOM 4224 C CA . ILE B 1 214 ? 21.422 14.438 1.582 1 98.88 214 ILE B CA 1
ATOM 4225 C C . ILE B 1 214 ? 21.812 14.117 0.142 1 98.88 214 ILE B C 1
ATOM 4227 O O . ILE B 1 214 ? 22.984 13.883 -0.153 1 98.88 214 ILE B O 1
ATOM 4231 N N . VAL B 1 215 ? 20.859 14.078 -0.746 1 98.88 215 VAL B N 1
ATOM 4232 C CA . VAL B 1 215 ? 21.125 13.734 -2.139 1 98.88 215 VAL B CA 1
ATOM 4233 C C . VAL B 1 215 ? 20.375 14.703 -3.061 1 98.88 215 VAL B C 1
ATOM 4235 O O . VAL B 1 215 ? 19.156 14.844 -2.961 1 98.88 215 VAL B O 1
ATOM 4238 N N . ASP B 1 216 ? 21.109 15.445 -3.9 1 98.75 216 ASP B N 1
ATOM 4239 C CA . ASP B 1 216 ? 20.547 16.094 -5.078 1 98.75 216 ASP B CA 1
ATOM 4240 C C . ASP B 1 216 ? 20.422 15.117 -6.242 1 98.75 216 ASP B C 1
ATOM 4242 O O . ASP B 1 216 ? 21.422 14.758 -6.863 1 98.75 216 ASP B O 1
ATOM 4246 N N . THR B 1 217 ? 19.203 14.727 -6.559 1 98.38 217 THR B N 1
ATOM 4247 C CA . THR B 1 217 ? 18.969 13.609 -7.461 1 98.38 217 THR B CA 1
ATOM 4248 C C . THR B 1 217 ? 19.328 13.977 -8.891 1 98.38 217 THR B C 1
ATOM 4250 O O . THR B 1 217 ? 19.375 13.117 -9.773 1 98.38 217 THR B O 1
ATOM 4253 N N . LEU B 1 218 ? 19.547 15.242 -9.156 1 98 218 LEU B N 1
ATOM 4254 C CA . LEU B 1 218 ? 19.969 15.695 -10.477 1 98 218 LEU B CA 1
ATOM 4255 C C . LEU B 1 218 ? 21.484 15.727 -10.594 1 98 218 LEU B C 1
ATOM 4257 O O . LEU B 1 218 ? 22.031 15.852 -11.688 1 98 218 LEU B O 1
ATOM 4261 N N . LYS B 1 219 ? 22.188 15.586 -9.469 1 98 219 LYS B N 1
ATOM 4262 C CA . LYS B 1 219 ? 23.641 15.68 -9.469 1 98 219 LYS B CA 1
ATOM 4263 C C . LYS B 1 219 ? 24.281 14.359 -9.047 1 98 219 LYS B C 1
ATOM 4265 O O . LYS B 1 219 ? 25.453 14.117 -9.328 1 98 219 LYS B O 1
ATOM 4270 N N . GLU B 1 220 ? 23.562 13.609 -8.289 1 97.5 220 GLU B N 1
ATOM 4271 C CA . GLU B 1 220 ? 24.047 12.344 -7.75 1 97.5 220 GLU B CA 1
ATOM 4272 C C . GLU B 1 220 ? 23.078 11.211 -8.047 1 97.5 220 GLU B C 1
ATOM 4274 O O . GLU B 1 220 ? 21.859 11.422 -8.117 1 97.5 220 GLU B O 1
ATOM 4279 N N . ASP B 1 221 ? 23.641 10.008 -8.234 1 98.5 221 ASP B N 1
ATOM 4280 C CA . ASP B 1 221 ? 22.812 8.828 -8.461 1 98.5 221 ASP B CA 1
ATOM 4281 C C . ASP B 1 221 ? 22.188 8.344 -7.152 1 98.5 221 ASP B C 1
ATOM 4283 O O . ASP B 1 221 ? 22.844 7.691 -6.348 1 98.5 221 ASP B O 1
ATOM 4287 N N . LEU B 1 222 ? 20.938 8.617 -6.965 1 98.88 222 LEU B N 1
ATOM 4288 C CA . LEU B 1 222 ? 20.234 8.273 -5.734 1 98.88 222 LEU B CA 1
ATOM 4289 C C . LEU B 1 222 ? 20.281 6.77 -5.484 1 98.88 222 LEU B C 1
ATOM 4291 O O . LEU B 1 222 ? 20.406 6.328 -4.34 1 98.88 222 LEU B O 1
ATOM 4295 N N . ALA B 1 223 ? 20.109 5.953 -6.527 1 98.88 223 ALA B N 1
ATOM 4296 C CA . ALA B 1 223 ? 20.109 4.496 -6.398 1 98.88 223 ALA B CA 1
ATOM 4297 C C . ALA B 1 223 ? 21.438 3.998 -5.82 1 98.88 223 ALA B C 1
ATOM 4299 O O . ALA B 1 223 ? 21.453 3.152 -4.922 1 98.88 223 ALA B O 1
ATOM 4300 N N . GLU B 1 224 ? 22.531 4.504 -6.348 1 98.75 224 GLU B N 1
ATOM 4301 C CA . GLU B 1 224 ? 23.844 4.129 -5.84 1 98.75 224 GLU B CA 1
ATOM 4302 C C . GLU B 1 224 ? 23.984 4.465 -4.359 1 98.75 224 GLU B C 1
ATOM 4304 O O . GLU B 1 224 ? 24.5 3.662 -3.58 1 98.75 224 GLU B O 1
ATOM 4309 N N . VAL B 1 225 ? 23.484 5.637 -3.959 1 98.88 225 VAL B N 1
ATOM 4310 C CA . VAL B 1 225 ? 23.578 6.074 -2.572 1 98.88 225 VAL B CA 1
ATOM 4311 C C . VAL B 1 225 ? 22.766 5.152 -1.676 1 98.88 225 VAL B C 1
ATOM 4313 O O . VAL B 1 225 ? 23.281 4.605 -0.697 1 98.88 225 VAL B O 1
ATOM 4316 N N . VAL B 1 226 ? 21.5 4.938 -2 1 98.94 226 VAL B N 1
ATOM 4317 C CA . VAL B 1 226 ? 20.594 4.168 -1.167 1 98.94 226 VAL B CA 1
ATOM 4318 C C . VAL B 1 226 ? 21.062 2.719 -1.083 1 98.94 226 VAL B C 1
ATOM 4320 O O . VAL B 1 226 ? 21.141 2.148 0.007 1 98.94 226 VAL B O 1
ATOM 4323 N N . LEU B 1 227 ? 21.375 2.115 -2.244 1 98.75 227 LEU B N 1
ATOM 4324 C C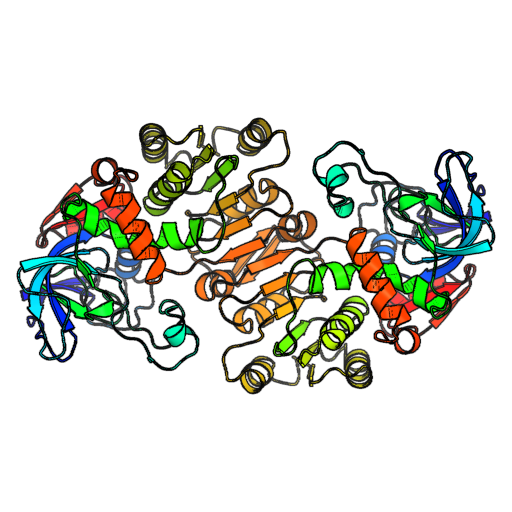A . LEU B 1 227 ? 21.812 0.722 -2.256 1 98.75 227 LEU B CA 1
ATOM 4325 C C . LEU B 1 227 ? 23.141 0.557 -1.537 1 98.75 227 LEU B C 1
ATOM 4327 O O . LEU B 1 227 ? 23.359 -0.445 -0.853 1 98.75 227 LEU B O 1
ATOM 4331 N N . GLY B 1 228 ? 24.047 1.546 -1.714 1 98.69 228 GLY B N 1
ATOM 4332 C CA . GLY B 1 228 ? 25.312 1.522 -0.998 1 98.69 228 GLY B CA 1
ATOM 4333 C C . GLY B 1 228 ? 25.141 1.581 0.509 1 98.69 228 GLY B C 1
ATOM 4334 O O . GLY B 1 228 ? 25.891 0.944 1.247 1 98.69 228 GLY B O 1
ATOM 4335 N N . MET B 1 229 ? 24.109 2.256 0.987 1 98.75 229 MET B N 1
ATOM 4336 C CA . MET B 1 229 ? 23.906 2.459 2.42 1 98.75 229 MET B CA 1
ATOM 4337 C C . MET B 1 229 ? 23.031 1.358 3.01 1 98.75 229 MET B C 1
ATOM 4339 O O . MET B 1 229 ? 22.781 1.337 4.215 1 98.75 229 MET B O 1
ATOM 4343 N N . THR B 1 230 ? 22.531 0.423 2.172 1 98.69 230 THR B N 1
ATOM 4344 C CA . THR B 1 230 ? 21.594 -0.58 2.654 1 98.69 230 THR B CA 1
ATOM 4345 C C . THR B 1 230 ? 22.062 -1.983 2.275 1 98.69 230 THR B C 1
ATOM 4347 O O . THR B 1 230 ? 21.25 -2.922 2.252 1 98.69 230 THR B O 1
ATOM 4350 N N . GLY B 1 231 ? 23.312 -2.104 1.862 1 97.62 231 GLY B N 1
ATOM 4351 C CA . GLY B 1 231 ? 23.844 -3.4 1.466 1 97.62 231 GLY B CA 1
ATOM 4352 C C . GLY B 1 231 ? 23.219 -3.941 0.198 1 97.62 231 GLY B C 1
ATOM 4353 O O . GLY B 1 231 ? 23.156 -5.156 -0.004 1 97.62 231 GLY B O 1
ATOM 4354 N N . GLY B 1 232 ? 22.625 -3.053 -0.545 1 98.06 232 GLY B N 1
ATOM 4355 C CA . GLY B 1 232 ? 22.047 -3.439 -1.819 1 98.06 232 GLY B CA 1
ATOM 4356 C C . GLY B 1 232 ? 20.578 -3.82 -1.714 1 98.06 232 GLY B C 1
ATOM 4357 O O . GLY B 1 232 ? 19.938 -4.113 -2.723 1 98.06 232 GLY B O 1
ATOM 4358 N N . TYR B 1 233 ? 19.938 -3.738 -0.564 1 98.44 233 TYR B N 1
ATOM 4359 C CA . TYR B 1 233 ? 18.594 -4.273 -0.361 1 98.44 233 TYR B CA 1
ATOM 4360 C C . TYR B 1 233 ? 17.547 -3.186 -0.525 1 98.44 233 TYR B C 1
ATOM 4362 O O . TYR B 1 233 ? 16.375 -3.48 -0.748 1 98.44 233 TYR B O 1
ATOM 4370 N N . GLY B 1 234 ? 17.953 -1.841 -0.34 1 98.81 234 GLY B N 1
ATOM 4371 C CA . GLY B 1 234 ? 17 -0.741 -0.419 1 98.81 234 GLY B CA 1
ATOM 4372 C C . GLY B 1 234 ? 16.562 -0.227 0.941 1 98.81 234 GLY B C 1
ATOM 4373 O O . GLY B 1 234 ? 16.891 -0.825 1.969 1 98.81 234 GLY B O 1
ATOM 4374 N N . ALA B 1 235 ? 15.891 0.876 0.941 1 98.94 235 ALA B N 1
ATOM 4375 C CA . ALA B 1 235 ? 15.445 1.52 2.174 1 98.94 235 ALA B CA 1
ATOM 4376 C C . ALA B 1 235 ? 14.25 0.779 2.775 1 98.94 235 ALA B C 1
ATOM 4378 O O . ALA B 1 235 ? 13.32 0.411 2.062 1 98.94 235 ALA B O 1
ATOM 4379 N N . GLU B 1 236 ? 14.266 0.558 4.141 1 98.75 236 GLU B N 1
ATOM 4380 C CA . GLU B 1 236 ? 13.172 -0.129 4.824 1 98.75 236 GLU B CA 1
ATOM 4381 C C . GLU B 1 236 ? 11.867 0.648 4.699 1 98.75 236 GLU B C 1
ATOM 4383 O O . GLU B 1 236 ? 10.797 0.054 4.562 1 98.75 236 GLU B O 1
ATOM 4388 N N . ARG B 1 237 ? 12.008 1.947 4.77 1 98.75 237 ARG B N 1
ATOM 4389 C CA . ARG B 1 237 ? 10.875 2.859 4.637 1 98.75 237 ARG B CA 1
ATOM 4390 C C . ARG B 1 237 ? 11.203 4.008 3.689 1 98.75 237 ARG B C 1
ATOM 4392 O O . ARG B 1 237 ? 12.312 4.543 3.715 1 98.75 237 ARG B O 1
ATOM 4399 N N . VAL B 1 238 ? 10.281 4.316 2.842 1 98.94 238 VAL B N 1
ATOM 4400 C CA . VAL B 1 238 ? 10.391 5.477 1.96 1 98.94 238 VAL B CA 1
ATOM 4401 C C . VAL B 1 238 ? 9.188 6.391 2.15 1 98.94 238 VAL B C 1
ATOM 4403 O O . VAL B 1 238 ? 8.055 5.918 2.266 1 98.94 238 VAL B O 1
ATOM 4406 N N . PHE B 1 239 ? 9.406 7.676 2.297 1 98.94 239 PHE B N 1
ATOM 4407 C CA . PHE B 1 239 ? 8.352 8.68 2.383 1 98.94 239 PHE B CA 1
ATOM 4408 C C . PHE B 1 239 ? 8.445 9.656 1.222 1 98.94 239 PHE B C 1
ATOM 4410 O O . PHE B 1 239 ? 9.516 10.219 0.954 1 98.94 239 PHE B O 1
ATOM 4417 N N . ASP B 1 240 ? 7.395 9.852 0.529 1 98.94 240 ASP B N 1
ATOM 4418 C CA . ASP B 1 240 ? 7.328 10.938 -0.439 1 98.94 240 ASP B CA 1
ATOM 4419 C C . ASP B 1 240 ? 6.574 12.133 0.137 1 98.94 240 ASP B C 1
ATOM 4421 O O . ASP B 1 240 ? 5.359 12.078 0.338 1 98.94 240 ASP B O 1
ATOM 4425 N N . CYS B 1 241 ? 7.266 13.148 0.382 1 98.69 241 CYS B N 1
ATOM 4426 C CA . CYS B 1 241 ? 6.684 14.398 0.869 1 98.69 241 CYS B CA 1
ATOM 4427 C C . CYS B 1 241 ? 6.648 15.445 -0.232 1 98.69 241 CYS B C 1
ATOM 4429 O O . CYS B 1 241 ? 6.367 16.625 0.031 1 98.69 241 CYS B O 1
ATOM 4431 N N . SER B 1 242 ? 6.973 15.078 -1.438 1 97.56 242 SER B N 1
ATOM 4432 C CA . SER B 1 242 ? 7.078 16.047 -2.529 1 97.56 242 SER B CA 1
ATOM 4433 C C . SER B 1 242 ? 5.781 16.109 -3.332 1 97.56 242 SER B C 1
ATOM 4435 O O . SER B 1 242 ? 5.449 17.156 -3.895 1 97.56 242 SER B O 1
ATOM 4437 N N . GLY B 1 243 ? 5.082 14.969 -3.441 1 97.25 243 GLY B N 1
ATOM 4438 C CA . GLY B 1 243 ? 3.938 14.898 -4.34 1 97.25 243 GLY B CA 1
ATOM 4439 C C . GLY B 1 243 ? 4.328 14.914 -5.805 1 97.25 243 GLY B C 1
ATOM 4440 O O . GLY B 1 243 ? 3.545 15.336 -6.656 1 97.25 243 GLY B O 1
ATOM 4441 N N . ALA B 1 244 ? 5.559 14.562 -6.09 1 98.06 244 ALA B N 1
ATOM 4442 C CA . ALA B 1 244 ? 6.039 14.523 -7.469 1 98.06 244 ALA B CA 1
ATOM 4443 C C . ALA B 1 244 ? 6.113 13.086 -7.984 1 98.06 244 ALA B C 1
ATOM 4445 O O . ALA B 1 244 ? 6.781 12.242 -7.387 1 98.06 244 ALA B O 1
ATOM 4446 N N . VAL B 1 245 ? 5.504 12.844 -9.148 1 98.56 245 VAL B N 1
ATOM 4447 C CA . VAL B 1 245 ? 5.422 11.508 -9.727 1 98.56 245 VAL B CA 1
ATOM 4448 C C . VAL B 1 245 ? 6.828 10.961 -9.969 1 98.56 245 VAL B C 1
ATOM 4450 O O . VAL B 1 245 ? 7.117 9.805 -9.656 1 98.56 245 VAL B O 1
ATOM 4453 N N . PRO B 1 246 ? 7.809 11.789 -10.453 1 98.31 246 PRO B N 1
ATOM 4454 C CA . PRO B 1 246 ? 9.156 11.266 -10.672 1 98.31 246 PRO B CA 1
ATOM 4455 C C . PRO B 1 246 ? 9.82 10.773 -9.391 1 98.31 246 PRO B C 1
ATOM 4457 O O . PRO B 1 246 ? 10.547 9.781 -9.406 1 98.31 246 PRO B O 1
ATOM 4460 N N . ALA B 1 247 ? 9.594 11.445 -8.273 1 98.69 247 ALA B N 1
ATOM 4461 C CA . ALA B 1 247 ? 10.156 11.023 -6.992 1 98.69 247 ALA B CA 1
ATOM 4462 C C . ALA B 1 247 ? 9.609 9.664 -6.574 1 98.69 247 ALA B C 1
ATOM 4464 O O . ALA B 1 247 ? 10.359 8.789 -6.129 1 98.69 247 ALA B O 1
ATOM 4465 N N . VAL B 1 248 ? 8.305 9.508 -6.75 1 98.81 248 VAL B N 1
ATOM 4466 C CA . VAL B 1 248 ? 7.648 8.25 -6.398 1 98.81 248 VAL B CA 1
ATOM 4467 C C . VAL B 1 248 ? 8.234 7.113 -7.227 1 98.81 248 VAL B C 1
ATOM 4469 O O . VAL B 1 248 ? 8.625 6.074 -6.684 1 98.81 248 VAL B O 1
ATOM 4472 N N . ASN B 1 249 ? 8.328 7.355 -8.539 1 98.88 249 ASN B N 1
ATOM 4473 C CA . ASN B 1 249 ? 8.805 6.312 -9.445 1 98.88 249 ASN B CA 1
ATOM 4474 C C . ASN B 1 249 ? 10.297 6.051 -9.25 1 98.88 249 ASN B C 1
ATOM 4476 O O . ASN B 1 249 ? 10.781 4.961 -9.562 1 98.88 249 ASN B O 1
ATOM 4480 N N . GLN B 1 250 ? 11.016 7.02 -8.766 1 98.75 250 GLN B N 1
ATOM 4481 C CA . GLN B 1 250 ? 12.414 6.805 -8.414 1 98.75 250 GLN B CA 1
ATOM 4482 C C . GLN B 1 250 ? 12.539 6.035 -7.105 1 98.75 250 GLN B C 1
ATOM 4484 O O . GLN B 1 250 ? 13.469 5.242 -6.934 1 98.75 250 GLN B O 1
ATOM 4489 N N . GLY B 1 251 ? 11.625 6.254 -6.172 1 98.88 251 GLY B N 1
ATOM 4490 C CA . GLY B 1 251 ? 11.703 5.695 -4.832 1 98.88 251 GLY B CA 1
ATOM 4491 C C . GLY B 1 251 ? 11.211 4.262 -4.754 1 98.88 251 GLY B C 1
ATOM 4492 O O . GLY B 1 251 ? 11.711 3.477 -3.943 1 98.88 251 GLY B O 1
ATOM 4493 N N . LEU B 1 252 ? 10.258 3.852 -5.59 1 98.94 252 LEU B N 1
ATOM 4494 C CA . LEU B 1 252 ? 9.641 2.531 -5.512 1 98.94 252 LEU B CA 1
ATOM 4495 C C . LEU B 1 252 ? 10.672 1.433 -5.734 1 98.94 252 LEU B C 1
ATOM 4497 O O . LEU B 1 252 ? 10.805 0.52 -4.918 1 98.94 252 LEU B O 1
ATOM 4501 N N . PRO B 1 253 ? 11.539 1.517 -6.75 1 98.81 253 PRO B N 1
ATOM 4502 C CA . PRO B 1 253 ? 12.547 0.465 -6.941 1 98.81 253 PRO B CA 1
ATOM 4503 C C . PRO B 1 253 ? 13.641 0.497 -5.879 1 98.81 253 PRO B C 1
ATOM 4505 O O . PRO B 1 253 ? 14.445 -0.434 -5.789 1 98.81 253 PRO B O 1
ATOM 4508 N N . LEU B 1 254 ? 13.703 1.555 -5.035 1 98.94 254 LEU B N 1
ATOM 4509 C CA . LEU B 1 254 ? 14.719 1.693 -3.996 1 98.94 254 LEU B CA 1
ATOM 4510 C C . LEU B 1 254 ? 14.164 1.29 -2.635 1 98.94 254 LEU B C 1
ATOM 4512 O O . LEU B 1 254 ? 14.891 1.314 -1.635 1 98.94 254 LEU B O 1
ATOM 4516 N N . THR B 1 255 ? 12.883 0.988 -2.607 1 98.94 255 THR B N 1
ATOM 4517 C CA . THR B 1 255 ? 12.281 0.448 -1.395 1 98.94 255 THR B CA 1
ATOM 4518 C C . THR B 1 255 ? 12.672 -1.013 -1.197 1 98.94 255 THR B C 1
ATOM 4520 O O . THR B 1 255 ? 12.648 -1.802 -2.143 1 98.94 255 THR B O 1
ATOM 4523 N N . LYS B 1 256 ? 13.125 -1.29 -0.006 1 98.88 256 LYS B N 1
ATOM 4524 C CA . LYS B 1 256 ? 13.438 -2.678 0.322 1 98.88 256 LYS B CA 1
ATOM 4525 C C . LYS B 1 256 ? 12.25 -3.594 0.024 1 98.88 256 LYS B C 1
ATOM 4527 O O . LYS B 1 256 ? 11.102 -3.211 0.225 1 98.88 256 LYS B O 1
ATOM 4532 N N . LYS B 1 257 ? 12.508 -4.832 -0.55 1 98.81 257 LYS B N 1
ATOM 4533 C CA . LYS B 1 257 ? 11.406 -5.773 -0.717 1 98.81 257 LYS B CA 1
ATOM 4534 C C . LYS B 1 257 ? 10.656 -5.984 0.597 1 98.81 257 LYS B C 1
ATOM 4536 O O . LYS B 1 257 ? 11.273 -6.098 1.657 1 98.81 257 LYS B O 1
ATOM 4541 N N . LYS B 1 258 ? 9.289 -5.926 0.505 1 98.44 258 LYS B N 1
ATOM 4542 C CA . LYS B 1 258 ? 8.367 -6.02 1.637 1 98.44 258 LYS B CA 1
ATOM 4543 C C . LYS B 1 258 ? 8.398 -4.742 2.471 1 98.44 258 LYS B C 1
ATOM 4545 O O . LYS B 1 258 ? 7.855 -4.703 3.578 1 98.44 258 LYS B O 1
ATOM 4550 N N . GLY B 1 259 ? 9.133 -3.711 2.012 1 98.69 259 GLY B N 1
ATOM 4551 C CA . GLY B 1 259 ? 9.172 -2.441 2.717 1 98.69 259 GLY B CA 1
ATOM 4552 C C . GLY B 1 259 ? 7.922 -1.606 2.518 1 98.69 259 GLY B C 1
ATOM 4553 O O . GLY B 1 259 ? 7.035 -1.98 1.745 1 98.69 259 GLY B O 1
ATOM 4554 N N . ASP B 1 260 ? 7.836 -0.515 3.254 1 98.81 260 ASP B N 1
ATOM 4555 C CA . ASP B 1 260 ? 6.723 0.422 3.166 1 98.81 260 ASP B CA 1
ATOM 4556 C C . ASP B 1 260 ? 7.117 1.675 2.389 1 98.81 260 ASP B C 1
ATOM 4558 O O . ASP B 1 260 ? 8.219 2.201 2.564 1 98.81 260 ASP B O 1
ATOM 4562 N N . PHE B 1 261 ? 6.34 2.057 1.452 1 98.94 261 PHE B N 1
ATOM 4563 C CA . PHE B 1 261 ? 6.383 3.361 0.802 1 98.94 261 PHE B CA 1
ATOM 4564 C C . PHE B 1 261 ? 5.184 4.207 1.203 1 98.94 261 PHE B C 1
ATOM 4566 O O . PHE B 1 261 ? 4.047 3.9 0.827 1 98.94 261 PHE B O 1
ATOM 4573 N N . VAL B 1 262 ? 5.359 5.27 1.957 1 98.94 262 VAL B N 1
ATOM 4574 C CA . VAL B 1 262 ? 4.258 6.066 2.479 1 98.94 262 VAL B CA 1
ATOM 4575 C C . VAL B 1 262 ? 4.129 7.359 1.676 1 98.94 262 VAL B C 1
ATOM 4577 O O . VAL B 1 262 ? 5.098 8.109 1.544 1 98.94 262 VAL B O 1
ATOM 4580 N N . GLN B 1 263 ? 2.992 7.574 1.119 1 98.94 263 GLN B N 1
ATOM 4581 C CA . GLN B 1 263 ? 2.695 8.773 0.339 1 98.94 263 GLN B CA 1
ATOM 4582 C C . GLN B 1 263 ? 2.076 9.859 1.213 1 98.94 263 GLN B C 1
ATOM 4584 O O . GLN B 1 263 ? 0.941 9.719 1.674 1 98.94 263 GLN B O 1
ATOM 4589 N N . VAL B 1 264 ? 2.82 10.93 1.437 1 98.56 264 VAL B N 1
ATOM 4590 C CA . VAL B 1 264 ? 2.381 12.055 2.252 1 98.56 264 VAL B CA 1
ATOM 4591 C C . VAL B 1 264 ? 2.014 13.234 1.353 1 98.56 264 VAL B C 1
ATOM 4593 O O . VAL B 1 264 ? 1.002 13.898 1.575 1 98.56 264 VAL B O 1
ATOM 4596 N N . GLY B 1 265 ? 2.857 13.453 0.35 1 97.75 265 GLY B N 1
ATOM 4597 C CA . GLY B 1 265 ? 2.635 14.547 -0.583 1 97.75 265 GLY B CA 1
ATOM 4598 C C . GLY B 1 265 ? 1.417 14.344 -1.465 1 97.75 265 GLY B C 1
ATOM 4599 O O . GLY B 1 265 ? 1.087 13.211 -1.821 1 97.75 265 GLY B O 1
ATOM 4600 N N . LEU B 1 266 ? 0.76 15.375 -1.837 1 96.31 266 LEU B N 1
ATOM 4601 C CA . LEU B 1 266 ? -0.416 15.344 -2.699 1 96.31 266 LEU B CA 1
ATOM 4602 C C . LEU B 1 266 ? -0.037 15.633 -4.148 1 96.31 266 LEU B C 1
ATOM 4604 O O . LEU B 1 266 ? 0.867 16.438 -4.41 1 96.31 266 LEU B O 1
ATOM 4608 N N . PHE B 1 267 ? -0.751 15.016 -5.012 1 96.62 267 PHE B N 1
ATOM 4609 C CA . PHE B 1 267 ? -0.496 15.211 -6.434 1 96.62 267 PHE B CA 1
ATOM 4610 C C . PHE B 1 267 ? -1.492 16.188 -7.035 1 96.62 267 PHE B C 1
ATOM 4612 O O . PHE B 1 267 ? -2.584 16.391 -6.492 1 96.62 267 PHE B O 1
ATOM 4619 N N . ALA B 1 268 ? -1.072 16.797 -8.094 1 92.69 268 ALA B N 1
ATOM 4620 C CA . ALA B 1 268 ? -1.968 17.688 -8.82 1 92.69 268 ALA B CA 1
ATOM 4621 C C . ALA B 1 268 ? -3.117 16.906 -9.453 1 92.69 268 ALA B C 1
ATOM 4623 O O . ALA B 1 268 ? -4.254 17.391 -9.492 1 92.69 268 ALA B O 1
ATOM 4624 N N . GLU B 1 269 ? -2.793 15.719 -9.938 1 96 269 GLU B N 1
ATOM 4625 C CA . GLU B 1 269 ? -3.789 14.883 -10.602 1 96 269 GLU B CA 1
ATOM 4626 C C . GLU B 1 269 ? -4.293 13.781 -9.68 1 96 269 GLU B C 1
ATOM 4628 O O . GLU B 1 269 ? -3.539 13.266 -8.844 1 96 269 GLU B O 1
ATOM 4633 N N . LYS B 1 270 ? -5.535 13.43 -9.914 1 97.12 270 LYS B N 1
ATOM 4634 C CA . LYS B 1 270 ? -6.141 12.344 -9.156 1 97.12 270 LYS B CA 1
ATOM 4635 C C . LYS B 1 270 ? -5.434 11.016 -9.43 1 97.12 270 LYS B C 1
ATOM 4637 O O . LYS B 1 270 ? -5.195 10.234 -8.508 1 97.12 270 LYS B O 1
ATOM 4642 N N . LYS B 1 271 ? -5.238 10.766 -10.711 1 98.62 271 LYS B N 1
ATOM 4643 C CA . LYS B 1 271 ? -4.574 9.547 -11.164 1 98.62 271 LYS B CA 1
ATOM 4644 C C . LYS B 1 271 ? -3.207 9.859 -11.766 1 98.62 271 LYS B C 1
ATOM 4646 O O . LYS B 1 271 ? -3.072 10.789 -12.562 1 98.62 271 LYS B O 1
ATOM 4651 N N . ASN B 1 272 ? -2.199 9.133 -11.328 1 98.62 272 ASN B N 1
ATOM 4652 C CA . ASN B 1 272 ? -0.839 9.312 -11.828 1 98.62 272 ASN B CA 1
ATOM 4653 C C . ASN B 1 272 ? -0.195 7.98 -12.195 1 98.62 272 ASN B C 1
ATOM 4655 O O . ASN B 1 272 ? -0.521 6.945 -11.617 1 98.62 272 ASN B O 1
ATOM 4659 N N . ALA B 1 273 ? 0.681 8 -13.227 1 98.62 273 ALA B N 1
ATOM 4660 C CA . ALA B 1 273 ? 1.39 6.797 -13.656 1 98.62 273 ALA B CA 1
ATOM 4661 C C . ALA B 1 273 ? 2.469 6.406 -12.656 1 98.62 273 ALA B C 1
ATOM 4663 O O . ALA B 1 273 ? 3.48 7.098 -12.516 1 98.62 273 ALA B O 1
ATOM 4664 N N . ILE B 1 274 ? 2.24 5.309 -11.969 1 98.19 274 ILE B N 1
ATOM 4665 C CA . ILE B 1 274 ? 3.25 4.914 -10.992 1 98.19 274 ILE B CA 1
ATOM 4666 C C . ILE B 1 274 ? 3.738 3.5 -11.297 1 98.19 274 ILE B C 1
ATOM 4668 O O . ILE B 1 274 ? 3.039 2.723 -11.953 1 98.19 274 ILE B O 1
ATOM 4672 N N . ASP B 1 275 ? 4.934 3.174 -10.891 1 98.75 275 ASP B N 1
ATOM 4673 C CA . ASP B 1 275 ? 5.648 1.925 -11.125 1 98.75 275 ASP B CA 1
ATOM 4674 C C . ASP B 1 275 ? 5.031 0.778 -10.328 1 98.75 275 ASP B C 1
ATOM 4676 O O . ASP B 1 275 ? 5.625 0.295 -9.359 1 98.75 275 ASP B O 1
ATOM 4680 N N . GLU B 1 276 ? 3.9 0.172 -10.812 1 98.62 276 GLU B N 1
ATOM 4681 C CA . GLU B 1 276 ? 3.221 -0.932 -10.141 1 98.62 276 GLU B CA 1
ATOM 4682 C C . GLU B 1 276 ? 4.043 -2.215 -10.219 1 98.62 276 GLU B C 1
ATOM 4684 O O . GLU B 1 276 ? 3.891 -3.107 -9.383 1 98.62 276 GLU B O 1
ATOM 4689 N N . GLU B 1 277 ? 4.887 -2.295 -11.227 1 98.25 277 GLU B N 1
ATOM 4690 C CA . GLU B 1 277 ? 5.746 -3.473 -11.32 1 98.25 277 GLU B CA 1
ATOM 4691 C C . GLU B 1 277 ? 6.621 -3.613 -10.078 1 98.25 277 GLU B C 1
ATOM 4693 O O . GLU B 1 277 ? 6.715 -4.699 -9.5 1 98.25 277 GLU B O 1
ATOM 4698 N N . SER B 1 278 ? 7.266 -2.477 -9.656 1 98.75 278 SER B N 1
ATOM 4699 C CA . SER B 1 278 ? 8.086 -2.514 -8.453 1 98.75 278 SER B CA 1
ATOM 4700 C C . SER B 1 278 ? 7.254 -2.887 -7.23 1 98.75 278 SER B C 1
ATOM 4702 O O . SER B 1 278 ? 7.695 -3.674 -6.391 1 98.75 278 SER B O 1
ATOM 4704 N N . ILE B 1 279 ? 6.027 -2.318 -7.152 1 98.88 279 ILE B N 1
ATOM 4705 C CA . ILE B 1 279 ? 5.164 -2.596 -6.012 1 98.88 279 ILE B CA 1
ATOM 4706 C C . ILE B 1 279 ? 4.863 -4.09 -5.941 1 98.88 279 ILE B C 1
ATOM 4708 O O . ILE B 1 279 ? 4.988 -4.707 -4.883 1 98.88 279 ILE B O 1
ATOM 4712 N N . ILE B 1 280 ? 4.516 -4.703 -7.059 1 98.75 280 ILE B N 1
ATOM 4713 C CA . ILE B 1 280 ? 4.125 -6.105 -7.113 1 98.75 280 ILE B CA 1
ATOM 4714 C C . ILE B 1 280 ? 5.352 -6.992 -6.898 1 98.75 280 ILE B C 1
ATOM 4716 O O . ILE B 1 280 ? 5.371 -7.832 -5.996 1 98.75 280 ILE B O 1
ATOM 4720 N N . GLN B 1 281 ? 6.457 -6.754 -7.637 1 98.06 281 GLN B N 1
ATOM 4721 C CA . GLN B 1 281 ? 7.613 -7.641 -7.676 1 98.06 281 GLN B CA 1
ATOM 4722 C C . GLN B 1 281 ? 8.398 -7.586 -6.367 1 98.06 281 GLN B C 1
ATOM 4724 O O . GLN B 1 281 ? 9.102 -8.531 -6.02 1 98.06 281 GLN B O 1
ATOM 4729 N N . ARG B 1 282 ? 8.227 -6.512 -5.633 1 98.69 282 ARG B N 1
ATOM 4730 C CA . ARG B 1 282 ? 8.977 -6.34 -4.395 1 98.69 282 ARG B CA 1
ATOM 4731 C C . ARG B 1 282 ? 8.062 -6.441 -3.178 1 98.69 282 ARG B C 1
ATOM 4733 O O . ARG B 1 282 ? 8.5 -6.254 -2.043 1 98.69 282 ARG B O 1
ATOM 4740 N N . GLU B 1 283 ? 6.758 -6.691 -3.477 1 98.81 283 GLU B N 1
ATOM 4741 C CA . GLU B 1 283 ? 5.754 -6.812 -2.42 1 98.81 283 GLU B CA 1
ATOM 4742 C C . GLU B 1 283 ? 5.793 -5.609 -1.482 1 98.81 283 GLU B C 1
ATOM 4744 O O . GLU B 1 283 ? 5.801 -5.766 -0.26 1 98.81 283 GLU B O 1
ATOM 4749 N N . ILE B 1 284 ? 5.852 -4.449 -2.088 1 98.88 284 ILE B N 1
ATOM 4750 C CA . ILE B 1 284 ? 5.844 -3.186 -1.36 1 98.88 284 ILE B CA 1
ATOM 4751 C C . ILE B 1 284 ? 4.426 -2.855 -0.911 1 98.88 284 ILE B C 1
ATOM 4753 O O . ILE B 1 284 ? 3.461 -3.117 -1.635 1 98.88 284 ILE B O 1
ATOM 4757 N N . ALA B 1 285 ? 4.277 -2.34 0.325 1 98.88 285 ALA B N 1
ATOM 4758 C CA . ALA B 1 285 ? 3.041 -1.678 0.727 1 98.88 285 ALA B CA 1
ATOM 4759 C C . ALA B 1 285 ? 3.104 -0.18 0.44 1 98.88 285 ALA B C 1
ATOM 4761 O O . ALA B 1 285 ? 3.885 0.545 1.059 1 98.88 285 ALA B O 1
ATOM 4762 N N . TYR B 1 286 ? 2.451 0.229 -0.596 1 98.94 286 TYR B N 1
ATOM 4763 C CA . TYR B 1 286 ? 2.27 1.644 -0.902 1 98.94 286 TYR B CA 1
ATOM 4764 C C . TYR B 1 286 ? 1.099 2.227 -0.119 1 98.94 286 TYR B C 1
ATOM 4766 O O . TYR B 1 286 ? -0.062 1.918 -0.404 1 98.94 286 TYR B O 1
ATOM 4774 N N . ILE B 1 287 ? 1.388 3.16 0.866 1 98.94 287 ILE B N 1
ATOM 4775 C CA . ILE B 1 287 ? 0.421 3.504 1.902 1 98.94 287 ILE B CA 1
ATOM 4776 C C . ILE B 1 287 ? 0.096 4.996 1.831 1 98.94 287 ILE B C 1
ATOM 4778 O O . ILE B 1 287 ? 1 5.832 1.796 1 98.94 287 ILE B O 1
ATOM 4782 N N . GLY B 1 288 ? -1.186 5.266 1.814 1 98.88 288 GLY B N 1
ATOM 4783 C CA . GLY B 1 288 ? -1.604 6.652 1.897 1 98.88 288 GLY B CA 1
ATOM 4784 C C . GLY B 1 288 ? -1.687 7.168 3.322 1 98.88 288 GLY B C 1
ATOM 4785 O O . GLY B 1 288 ? -2.074 6.434 4.23 1 98.88 288 GLY B O 1
ATOM 4786 N N . SER B 1 289 ? -1.367 8.414 3.492 1 98.62 289 SER B N 1
ATOM 4787 C CA . SER B 1 289 ? -1.507 9.078 4.781 1 98.62 289 SER B CA 1
ATOM 4788 C C . SER B 1 289 ? -2.295 10.383 4.648 1 98.62 289 SER B C 1
ATOM 4790 O O . SER B 1 289 ? -1.987 11.211 3.795 1 98.62 289 SER B O 1
ATOM 4792 N N . ARG B 1 290 ? -3.32 10.5 5.457 1 97.56 290 ARG B N 1
ATOM 4793 C CA . ARG B 1 290 ? -4.184 11.672 5.422 1 97.56 290 ARG B CA 1
ATOM 4794 C C . ARG B 1 290 ? -4.191 12.391 6.766 1 97.56 290 ARG B C 1
ATOM 4796 O O . ARG B 1 290 ? -4.676 11.852 7.762 1 97.56 290 ARG B O 1
ATOM 4803 N N . SER B 1 291 ? -3.725 13.594 6.734 1 96.5 291 SER B N 1
ATOM 4804 C CA . SER B 1 291 ? -3.834 14.484 7.887 1 96.5 291 SER B CA 1
ATOM 4805 C C . SER B 1 291 ? -3.273 13.828 9.141 1 96.5 291 SER B C 1
ATOM 4807 O O . SER B 1 291 ? -2.15 13.32 9.141 1 96.5 291 SER B O 1
ATOM 4809 N N . GLN B 1 292 ? -3.93 14 10.211 1 97.56 292 GLN B N 1
ATOM 4810 C CA . GLN B 1 292 ? -3.539 13.539 11.539 1 97.56 292 GLN B CA 1
ATOM 4811 C C . GLN B 1 292 ? -4.762 13.148 12.367 1 97.56 292 GLN B C 1
ATOM 4813 O O . GLN B 1 292 ? -5.898 13.32 11.922 1 97.56 292 GLN B O 1
ATOM 4818 N N . LYS B 1 293 ? -4.527 12.492 13.438 1 97.88 293 LYS B N 1
ATOM 4819 C CA . LYS B 1 293 ? -5.547 12.148 14.422 1 97.88 293 LYS B CA 1
ATOM 4820 C C . LYS B 1 293 ? -5.062 12.453 15.836 1 97.88 293 LYS B C 1
ATOM 4822 O O . LYS B 1 293 ? -3.893 12.781 16.047 1 97.88 293 LYS B O 1
ATOM 4827 N N . PRO B 1 294 ? -5.91 12.414 16.828 1 98.5 294 PRO B N 1
ATOM 4828 C CA . PRO B 1 294 ? -5.551 12.859 18.188 1 98.5 294 PRO B CA 1
ATOM 4829 C C . PRO B 1 294 ? -4.285 12.188 18.703 1 98.5 294 PRO B C 1
ATOM 4831 O O . PRO B 1 294 ? -3.424 12.859 19.297 1 98.5 294 PRO B O 1
ATOM 4834 N N . SER B 1 295 ? -4.082 10.914 18.5 1 98.69 295 SER B N 1
ATOM 4835 C CA . SER B 1 295 ? -2.906 10.219 19.016 1 98.69 295 SER B CA 1
ATOM 4836 C C . SER B 1 295 ? -1.624 10.789 18.406 1 98.69 295 SER B C 1
ATOM 4838 O O . SER B 1 295 ? -0.592 10.844 19.078 1 98.69 295 SER B O 1
ATOM 4840 N N . SER B 1 296 ? -1.673 11.258 17.172 1 98.69 296 SER B N 1
ATOM 4841 C CA . SER B 1 296 ? -0.518 11.852 16.5 1 98.69 296 SER B CA 1
ATOM 4842 C C . SER B 1 296 ? -0.077 13.133 17.203 1 98.69 296 SER B C 1
ATOM 4844 O O . SER B 1 296 ? 1.116 13.438 17.25 1 98.69 296 SER B O 1
ATOM 4846 N N . TRP B 1 297 ? -1.021 13.891 17.688 1 98.81 297 TRP B N 1
ATOM 4847 C CA . TRP B 1 297 ? -0.735 15.172 18.328 1 98.81 297 TRP B CA 1
ATOM 4848 C C . TRP B 1 297 ? -0.018 14.953 19.656 1 98.81 297 TRP B C 1
ATOM 4850 O O . TRP B 1 297 ? 0.917 15.688 20 1 98.81 297 TRP B O 1
ATOM 4860 N N . ILE B 1 298 ? -0.473 13.938 20.375 1 98.69 298 ILE B N 1
ATOM 4861 C CA . ILE B 1 298 ? 0.162 13.625 21.641 1 98.69 298 ILE B CA 1
ATOM 4862 C C . ILE B 1 298 ? 1.633 13.281 21.422 1 98.69 298 ILE B C 1
ATOM 4864 O O . ILE B 1 298 ? 2.514 13.812 22.094 1 98.69 298 ILE B O 1
ATOM 4868 N N . LEU B 1 299 ? 1.882 12.492 20.438 1 98.81 299 LEU B N 1
ATOM 4869 C CA . LEU B 1 299 ? 3.246 12.086 20.109 1 98.81 299 LEU B CA 1
ATOM 4870 C C . LEU B 1 299 ? 4.062 13.266 19.609 1 98.81 299 LEU B C 1
ATOM 4872 O O . LEU B 1 299 ? 5.23 13.422 19.969 1 98.81 299 LEU B O 1
ATOM 4876 N N . ALA B 1 300 ? 3.434 14.07 18.766 1 98.88 300 ALA B N 1
ATOM 4877 C CA . ALA B 1 300 ? 4.109 15.242 18.234 1 98.88 300 ALA B CA 1
ATOM 4878 C C . ALA B 1 300 ? 4.52 16.203 19.344 1 98.88 300 ALA B C 1
ATOM 4880 O O . ALA B 1 300 ? 5.652 16.688 19.359 1 98.88 300 ALA B O 1
ATOM 4881 N N . LEU B 1 301 ? 3.633 16.438 20.25 1 98.88 301 LEU B N 1
ATOM 4882 C CA . LEU B 1 301 ? 3.898 17.359 21.359 1 98.88 301 LEU B CA 1
ATOM 4883 C C . LEU B 1 301 ? 4.977 16.812 22.281 1 98.88 301 LEU B C 1
ATOM 4885 O O . LEU B 1 301 ? 5.785 17.562 22.828 1 98.88 301 LEU B O 1
ATOM 4889 N N . ASP B 1 302 ? 4.973 15.5 22.438 1 98.81 302 ASP B N 1
ATOM 4890 C CA . ASP B 1 302 ? 6.027 14.867 23.203 1 98.81 302 ASP B CA 1
ATOM 4891 C C . ASP B 1 302 ? 7.395 15.078 22.562 1 98.81 302 ASP B C 1
ATOM 4893 O O . ASP B 1 302 ? 8.375 15.375 23.25 1 98.81 302 ASP B O 1
ATOM 4897 N N . LEU B 1 303 ? 7.457 14.969 21.297 1 98.81 303 LEU B N 1
ATOM 4898 C CA . LEU B 1 303 ? 8.711 15.18 20.562 1 98.81 303 LEU B CA 1
ATOM 4899 C C . LEU B 1 303 ? 9.172 16.625 20.703 1 98.81 303 LEU B C 1
ATOM 4901 O O . LEU B 1 303 ? 10.367 16.875 20.891 1 98.81 303 LEU B O 1
ATOM 4905 N N . LEU B 1 304 ? 8.234 17.547 20.594 1 98.69 304 LEU B N 1
ATOM 4906 C CA . LEU B 1 304 ? 8.562 18.969 20.75 1 98.69 304 LEU B CA 1
ATOM 4907 C C . LEU B 1 304 ? 9.07 19.25 22.172 1 98.69 304 LEU B C 1
ATOM 4909 O O . LEU B 1 304 ? 10.109 19.891 22.344 1 98.69 304 LEU B O 1
ATOM 4913 N N . ALA B 1 305 ? 8.344 18.703 23.125 1 98.69 305 ALA B N 1
ATOM 4914 C CA . ALA B 1 305 ? 8.68 18.969 24.531 1 98.69 305 ALA B CA 1
ATOM 4915 C C . ALA B 1 305 ? 10.055 18.406 24.875 1 98.69 305 ALA B C 1
ATOM 4917 O O . ALA B 1 305 ? 10.773 18.984 25.703 1 98.69 305 ALA B O 1
ATOM 4918 N N . ASN B 1 306 ? 10.438 17.344 24.219 1 98.44 306 ASN B N 1
ATOM 4919 C CA . ASN B 1 306 ? 11.695 16.672 24.531 1 98.44 306 ASN B CA 1
ATOM 4920 C C . ASN B 1 306 ? 12.828 17.156 23.625 1 98.44 306 ASN B C 1
ATOM 4922 O O . ASN B 1 306 ? 13.914 16.562 23.609 1 98.44 306 ASN B O 1
ATOM 4926 N N . GLY B 1 307 ? 12.594 18.094 22.828 1 98 307 GLY B N 1
ATOM 4927 C CA . GLY B 1 307 ? 13.633 18.75 22.031 1 98 307 GLY B CA 1
ATOM 4928 C C . GLY B 1 307 ? 14.094 17.922 20.859 1 98 307 GLY B C 1
ATOM 4929 O O . GLY B 1 307 ? 15.234 18.062 20.406 1 98 307 GLY B O 1
ATOM 4930 N N . LYS B 1 308 ? 13.219 17.047 20.359 1 98.62 308 LYS B N 1
ATOM 4931 C CA . LYS B 1 308 ? 13.594 16.156 19.266 1 98.62 308 LYS B CA 1
ATOM 4932 C C . LYS B 1 308 ? 13.32 16.781 17.906 1 98.62 308 LYS B C 1
ATOM 4934 O O . LYS B 1 308 ? 13.727 16.25 16.875 1 98.62 308 LYS B O 1
ATOM 4939 N N . ILE B 1 309 ? 12.664 17.922 17.922 1 98.81 309 ILE B N 1
ATOM 4940 C CA . ILE B 1 309 ? 12.32 18.656 16.703 1 98.81 309 ILE B CA 1
ATOM 4941 C C . ILE B 1 309 ? 12.859 20.078 16.781 1 98.81 309 ILE B C 1
ATOM 4943 O O . ILE B 1 309 ? 12.547 20.812 17.719 1 98.81 309 ILE B O 1
ATOM 4947 N N . ASP B 1 310 ? 13.625 20.438 15.828 1 98.56 310 ASP B N 1
ATOM 4948 C CA . ASP B 1 310 ? 14.203 21.781 15.812 1 98.56 310 ASP B CA 1
ATOM 4949 C C . ASP B 1 310 ? 13.344 22.734 14.992 1 98.56 310 ASP B C 1
ATOM 4951 O O . ASP B 1 310 ? 13.703 23.094 13.859 1 98.56 310 ASP B O 1
ATOM 4955 N N . THR B 1 311 ? 12.328 23.25 15.578 1 98 311 THR B N 1
ATOM 4956 C CA . THR B 1 311 ? 11.414 24.156 14.883 1 98 311 THR B CA 1
ATOM 4957 C C . THR B 1 311 ? 12.062 25.516 14.664 1 98 311 THR B C 1
ATOM 4959 O O . THR B 1 311 ? 11.742 26.219 13.703 1 98 311 THR B O 1
ATOM 4962 N N . ASP B 1 312 ? 12.953 25.906 15.555 1 97.5 312 ASP B N 1
ATOM 4963 C CA . ASP B 1 312 ? 13.586 27.219 15.461 1 97.5 312 ASP B CA 1
ATOM 4964 C C . ASP B 1 312 ? 14.336 27.375 14.141 1 97.5 312 ASP B C 1
ATOM 4966 O O . ASP B 1 312 ? 14.273 28.438 13.5 1 97.5 312 ASP B O 1
ATOM 4970 N N . LYS B 1 313 ? 15.008 26.312 13.727 1 97.44 313 LYS B N 1
ATOM 4971 C CA . LYS B 1 313 ? 15.766 26.328 12.477 1 97.44 313 LYS B CA 1
ATOM 4972 C C . LYS B 1 313 ? 14.844 26.328 11.266 1 97.44 313 LYS B C 1
ATOM 4974 O O . LYS B 1 313 ? 15.258 26.656 10.156 1 97.44 313 LYS B O 1
ATOM 4979 N N . MET B 1 314 ? 13.609 25.969 11.492 1 97.81 314 MET B N 1
ATOM 4980 C CA . MET B 1 314 ? 12.695 25.812 10.359 1 97.81 314 MET B CA 1
ATOM 4981 C C . MET B 1 314 ? 11.891 27.078 10.133 1 97.81 314 MET B C 1
ATOM 4983 O O . MET B 1 314 ? 11.469 27.359 9.008 1 97.81 314 MET B O 1
ATOM 4987 N N . ILE B 1 315 ? 11.617 27.812 11.203 1 98.19 315 ILE B N 1
ATOM 4988 C CA . ILE B 1 315 ? 10.891 29.078 11.07 1 98.19 315 ILE B CA 1
ATOM 4989 C C . ILE B 1 315 ? 11.805 30.141 10.484 1 98.19 315 ILE B C 1
ATOM 4991 O O . ILE B 1 315 ? 12.727 30.609 11.156 1 98.19 315 ILE B O 1
ATOM 4995 N N . THR B 1 316 ? 11.5 30.594 9.258 1 97.12 316 THR B N 1
ATOM 4996 C CA . THR B 1 316 ? 12.461 31.438 8.562 1 97.12 316 THR B CA 1
ATOM 4997 C C . THR B 1 316 ? 12.008 32.875 8.57 1 97.12 316 THR B C 1
ATOM 4999 O O . THR B 1 316 ? 12.836 33.812 8.453 1 97.12 316 THR B O 1
ATOM 5002 N N . LYS B 1 317 ? 10.711 33.094 8.648 1 97.69 317 LYS B N 1
ATOM 5003 C CA . LYS B 1 317 ? 10.172 34.469 8.695 1 97.69 317 LYS B CA 1
ATOM 5004 C C . LYS B 1 317 ? 8.914 34.531 9.555 1 97.69 317 LYS B C 1
ATOM 5006 O O . LYS B 1 317 ? 8.18 33.531 9.672 1 97.69 317 LYS B O 1
ATOM 5011 N N . VAL B 1 318 ? 8.719 35.625 10.156 1 98.5 318 VAL B N 1
ATOM 5012 C CA . VAL B 1 318 ? 7.496 35.938 10.883 1 98.5 318 VAL B CA 1
ATOM 5013 C C . VAL B 1 318 ? 6.945 37.281 10.43 1 98.5 318 VAL B C 1
ATOM 5015 O O . VAL B 1 318 ? 7.676 38.281 10.375 1 98.5 318 VAL B O 1
ATOM 5018 N N . TYR B 1 319 ? 5.746 37.344 10 1 98.62 319 TYR B N 1
ATOM 5019 C CA . TYR B 1 319 ? 5.043 38.562 9.617 1 98.62 319 TYR B CA 1
ATOM 5020 C C . TYR B 1 319 ? 3.885 38.844 10.562 1 98.62 319 TYR B C 1
ATOM 5022 O O . TYR B 1 319 ? 3.43 37.938 11.289 1 98.62 319 TYR B O 1
ATOM 5030 N N . GLY B 1 320 ? 3.441 40.094 10.586 1 98.56 320 GLY B N 1
ATOM 5031 C CA . GLY B 1 320 ? 2.199 40.406 11.273 1 98.56 320 GLY B CA 1
ATOM 5032 C C . GLY B 1 320 ? 0.965 40.125 10.438 1 98.56 320 GLY B C 1
ATOM 5033 O O . GLY B 1 320 ? 1.051 40 9.211 1 98.56 320 GLY B O 1
ATOM 5034 N N . LEU B 1 321 ? -0.13 40 11.109 1 98.56 321 LEU B N 1
ATOM 5035 C CA . LEU B 1 321 ? -1.394 39.719 10.438 1 98.56 321 LEU B CA 1
ATOM 5036 C C . LEU B 1 321 ? -1.682 40.75 9.359 1 98.56 321 LEU B C 1
ATOM 5038 O O . LEU B 1 321 ? -2.186 40.406 8.281 1 98.56 321 LEU B O 1
ATOM 5042 N N . ASP B 1 322 ? -1.31 41.969 9.594 1 98.25 322 ASP B N 1
ATOM 5043 C CA . ASP B 1 322 ? -1.541 43.062 8.648 1 98.25 322 ASP B CA 1
ATOM 5044 C C . ASP B 1 322 ? -0.714 42.875 7.379 1 98.25 322 ASP B C 1
ATOM 5046 O O . ASP B 1 322 ? -1.067 43.406 6.32 1 98.25 322 ASP B O 1
ATOM 5050 N N . ASP B 1 323 ? 0.33 42.156 7.488 1 98.25 323 ASP B N 1
ATOM 5051 C CA . ASP B 1 323 ? 1.246 41.938 6.371 1 98.25 323 ASP B CA 1
ATOM 5052 C C . ASP B 1 323 ? 1.073 40.531 5.781 1 98.25 323 ASP B C 1
ATOM 5054 O O . ASP B 1 323 ? 2.025 39.969 5.258 1 98.25 323 ASP B O 1
ATOM 5058 N N . TRP B 1 324 ? -0.129 39.969 5.93 1 98.12 324 TRP B N 1
ATOM 5059 C CA . TRP B 1 324 ? -0.394 38.594 5.52 1 98.12 324 TRP B CA 1
ATOM 5060 C C . TRP B 1 324 ? -0.029 38.375 4.051 1 98.12 324 TRP B C 1
ATOM 5062 O O . TRP B 1 324 ? 0.485 37.344 3.678 1 98.12 324 TRP B O 1
ATOM 5072 N N . ARG B 1 325 ? -0.28 39.406 3.197 1 97.88 325 ARG B N 1
ATOM 5073 C CA . ARG B 1 325 ? -0.039 39.25 1.767 1 97.88 325 ARG B CA 1
ATOM 5074 C C . ARG B 1 325 ? 1.448 39.062 1.477 1 97.88 325 ARG B C 1
ATOM 5076 O O . ARG B 1 325 ? 1.829 38.219 0.66 1 97.88 325 ARG B O 1
ATOM 5083 N N . GLU B 1 326 ? 2.246 39.875 2.146 1 97.62 326 GLU B N 1
ATOM 5084 C CA . GLU B 1 326 ? 3.689 39.688 2.014 1 97.62 326 GLU B CA 1
ATOM 5085 C C . GLU B 1 326 ? 4.129 38.312 2.48 1 97.62 326 GLU B C 1
ATOM 5087 O O . GLU B 1 326 ? 5.035 37.719 1.9 1 97.62 326 GLU B O 1
ATOM 5092 N N . ALA B 1 327 ? 3.529 37.844 3.533 1 97.94 327 ALA B N 1
ATOM 5093 C CA . ALA B 1 327 ? 3.838 36.531 4.055 1 97.94 327 ALA B CA 1
ATOM 5094 C C . ALA B 1 327 ? 3.531 35.438 3.021 1 97.94 327 ALA B C 1
ATOM 5096 O O . ALA B 1 327 ? 4.355 34.562 2.777 1 97.94 327 ALA B O 1
ATOM 5097 N N . PHE B 1 328 ? 2.322 35.5 2.391 1 97.62 328 PHE B N 1
ATOM 5098 C CA . PHE B 1 328 ? 1.922 34.531 1.372 1 97.62 328 PHE B CA 1
ATOM 5099 C C . PHE B 1 328 ? 2.852 34.625 0.167 1 97.62 328 PHE B C 1
ATOM 5101 O O . PHE B 1 328 ? 3.24 33.562 -0.383 1 97.62 328 PHE B O 1
ATOM 5108 N N . GLU B 1 329 ? 3.205 35.781 -0.23 1 97 329 GLU B N 1
ATOM 5109 C CA . GLU B 1 329 ? 4.117 35.969 -1.354 1 97 329 GLU B CA 1
ATOM 5110 C C . GLU B 1 329 ? 5.492 35.406 -1.052 1 97 329 GLU B C 1
ATOM 5112 O O . GLU B 1 329 ? 6.133 34.812 -1.933 1 97 329 GLU B O 1
ATOM 5117 N N . ALA B 1 330 ? 5.895 35.562 0.202 1 96.31 330 ALA B N 1
ATOM 5118 C CA . ALA B 1 330 ? 7.176 35 0.61 1 96.31 330 ALA B CA 1
ATOM 5119 C C . ALA B 1 330 ? 7.176 33.5 0.482 1 96.31 330 ALA B C 1
ATOM 5121 O O . ALA B 1 330 ? 8.156 32.906 0.023 1 96.31 330 ALA B O 1
ATOM 5122 N N . VAL B 1 331 ? 6.102 32.844 0.901 1 96.19 331 VAL B N 1
ATOM 5123 C CA . VAL B 1 331 ? 5.98 31.391 0.798 1 96.19 331 VAL B CA 1
ATOM 5124 C C . VAL B 1 331 ? 5.965 30.984 -0.672 1 96.19 331 VAL B C 1
ATOM 5126 O O . VAL B 1 331 ? 6.652 30.031 -1.063 1 96.19 331 VAL B O 1
ATOM 5129 N N . MET B 1 332 ? 5.266 31.703 -1.539 1 94.56 332 MET B N 1
ATOM 5130 C CA . MET B 1 332 ? 5.113 31.359 -2.951 1 94.56 332 MET B CA 1
ATOM 5131 C C . MET B 1 332 ? 6.43 31.547 -3.699 1 94.56 332 MET B C 1
ATOM 5133 O O . MET B 1 332 ? 6.684 30.859 -4.691 1 94.56 332 MET B O 1
ATOM 5137 N N . ALA B 1 333 ? 7.246 32.438 -3.168 1 92.25 333 ALA B N 1
ATOM 5138 C CA . ALA B 1 333 ? 8.547 32.688 -3.793 1 92.25 333 ALA B CA 1
ATOM 5139 C C . ALA B 1 333 ? 9.461 31.469 -3.631 1 92.25 333 ALA B C 1
ATOM 5141 O O . ALA B 1 333 ? 10.398 31.281 -4.402 1 92.25 333 ALA B O 1
ATOM 5142 N N . GLY B 1 334 ? 9.234 30.656 -2.584 1 87.81 334 GLY B N 1
ATOM 5143 C CA . GLY B 1 334 ? 9.883 29.359 -2.482 1 87.81 334 GLY B CA 1
ATOM 5144 C C . GLY B 1 334 ? 11.195 29.406 -1.731 1 87.81 334 GLY B C 1
ATOM 5145 O O . GLY B 1 334 ? 11.883 28.391 -1.609 1 87.81 334 GLY B O 1
ATOM 5146 N N . ASN B 1 335 ? 11.625 30.531 -1.17 1 86.25 335 ASN B N 1
ATOM 5147 C CA . ASN B 1 335 ? 12.922 30.656 -0.515 1 86.25 335 ASN B CA 1
ATOM 5148 C C . ASN B 1 335 ? 12.805 30.453 0.993 1 86.25 335 ASN B C 1
ATOM 5150 O O . ASN B 1 335 ? 13.82 30.406 1.693 1 86.25 335 ASN B O 1
ATOM 5154 N N . GLU B 1 336 ? 11.57 30.359 1.471 1 93.31 336 GLU B N 1
ATOM 5155 C CA . GLU B 1 336 ? 11.344 30.172 2.9 1 93.31 336 GLU B CA 1
ATOM 5156 C C . GLU B 1 336 ? 11 28.719 3.215 1 93.31 336 GLU B C 1
ATOM 5158 O O . GLU B 1 336 ? 10.547 27.984 2.34 1 93.31 336 GLU B O 1
ATOM 5163 N N . ILE B 1 337 ? 11.305 28.297 4.426 1 95.94 337 ILE B N 1
ATOM 5164 C CA . ILE B 1 337 ? 10.938 26.969 4.895 1 95.94 337 ILE B CA 1
ATOM 5165 C C . ILE B 1 337 ? 9.562 27.016 5.566 1 95.94 337 ILE B C 1
ATOM 5167 O O . ILE B 1 337 ? 8.57 26.562 5 1 95.94 337 ILE B O 1
ATOM 5171 N N . LYS B 1 338 ? 9.445 27.672 6.652 1 97.88 338 LYS B N 1
ATOM 5172 C CA . LYS B 1 338 ? 8.18 27.891 7.344 1 97.88 338 LYS B CA 1
ATOM 5173 C C . LYS B 1 338 ? 8 29.375 7.707 1 97.88 338 LYS B C 1
ATOM 5175 O O . LYS B 1 338 ? 8.883 29.969 8.328 1 97.88 338 LYS B O 1
ATOM 5180 N N . VAL B 1 339 ? 6.887 29.922 7.246 1 98.5 339 VAL B N 1
ATOM 5181 C CA . VAL B 1 339 ? 6.547 31.312 7.547 1 98.5 339 VAL B CA 1
ATOM 5182 C C . VAL B 1 339 ? 5.383 31.359 8.531 1 98.5 339 VAL B C 1
ATOM 5184 O O . VAL B 1 339 ? 4.387 30.656 8.359 1 98.5 339 VAL B O 1
ATOM 5187 N N . LEU B 1 340 ? 5.543 32.125 9.594 1 98.75 340 LEU B N 1
ATOM 5188 C CA . LEU B 1 340 ? 4.492 32.312 10.586 1 98.75 340 LEU B CA 1
ATOM 5189 C C . LEU B 1 340 ? 3.875 33.719 10.453 1 98.75 340 LEU B C 1
ATOM 5191 O O . LEU B 1 340 ? 4.543 34.656 10.016 1 98.75 340 LEU B O 1
ATOM 5195 N N . VAL B 1 341 ? 2.693 33.781 10.766 1 98.81 341 VAL B N 1
ATOM 5196 C CA . VAL B 1 341 ? 1.988 35.062 10.914 1 98.81 341 VAL B CA 1
ATOM 5197 C C . VAL B 1 341 ? 1.633 35.281 12.383 1 98.81 341 VAL B C 1
ATOM 5199 O O . VAL B 1 341 ? 0.946 34.469 12.992 1 98.81 341 VAL B O 1
ATOM 5202 N N . LYS B 1 342 ? 2.141 36.281 12.922 1 98.5 342 LYS B N 1
ATOM 5203 C CA . LYS B 1 342 ? 1.82 36.688 14.281 1 98.5 342 LYS B CA 1
ATOM 5204 C C . LYS B 1 342 ? 0.532 37.5 14.328 1 98.5 342 LYS B C 1
ATOM 5206 O O . LYS B 1 342 ? 0.398 38.5 13.617 1 98.5 342 LYS B O 1
ATOM 5211 N N . SER B 1 343 ? -0.4 37.125 15.078 1 95.62 343 SER B N 1
ATOM 5212 C CA . SER B 1 343 ? -1.692 37.781 15.133 1 95.62 343 SER B CA 1
ATOM 5213 C C . SER B 1 343 ? -1.889 38.5 16.469 1 95.62 343 SER B C 1
ATOM 5215 O O . SER B 1 343 ? -1.372 38.062 17.5 1 95.62 343 SER B O 1
#

InterPro domains:
  IPR002328 Alcohol dehydrogenase, zinc-type, conserved site [PS00059] (60-74)
  IPR011032 GroES-like superfamily [SSF50129] (1-172)
  IPR013149 Alcohol dehydrogenase-like, C-terminal [PF00107] (175-305)
  IPR013154 Alcohol dehydrogenase-like, N-terminal [PF08240] (27-134)
  IPR020843 Enoylreductase domain [SM00829] (10-341)
  IPR036291 NAD(P)-binding domain superfamily [SSF51735] (139-310)
  IPR050129 Zinc-containing alcohol dehydrogenase [PTHR43401] (1-342)

pLDDT: mean 97.36, std 4.06, range [62.56, 99.0]

Foldseek 3Di:
DWFWWQADAAAQSIDTDDDDDDDAAAQKWKWQWFKFWDDPVNLCRNHNLDPQPDPGAGATAQTKGFTQDGHPNHDDDDGGFTKHFEQFADAPCDDPCNVVQVRLPGPRTDGDRRRHHHRLDRMDMGGNLGIDGADPLFDRLNSSCLQLLLLLLCQDPVQDHAALAFEEEEEDLFLSRLSNQLSNVLRNHAYEYEYAPVCVVSQVLSVVLPHNHYDHVVVDPPLCVQCVVVVNQAGLEYEYQPQDQVVQQSRLLRHGQQHEYEYSHHHSDPDDDHPVVSCVVSVYHDHYGGGHGPVSSVVSSVCSSVPSGDVVSQADEEAESVCVVVQSVVVVVPPHRMYMYGD/DWFWWQADAAAQSIDTDDDDDDDAAAQKWKWQWFKFWDDPVNLCRNHNLDPQPDPGAGATAQTKGFTQDGHPNHDDDDGGFTKHFEQFADAPCDDPCNVVQVRLPGPRTDGDRGRHHHRLDRMDMGGNLGIDGADPLFDRLNSSCLQLLLLLLCQDPVQDHAALAFEEEEEDLFLSRLSNQLVNVLRNHAYEYEYAPVCVVSLVLSVVLPHNHYDHVVVDPPLCVQCVVVVNQAGLEYEYQPQDQVVQQSRLLRHGQCHEYEYSHHHSDPDDDHDVVSCVVSVYHYHYGGGHGPVSSVVSSVCSSVPSGDVVSQADEEAESVCVVVQSVVVVVPPHRMYMYGD

Solvent-accessible surface area (backbone atoms only — not comparable to full-atom values): 33856 Å² total; per-residue (Å²): 70,54,28,38,25,35,57,42,89,37,62,47,44,59,45,80,41,80,44,82,68,86,74,62,47,52,41,21,31,30,26,38,26,43,26,20,32,68,47,73,66,56,52,35,41,34,58,32,74,44,84,66,89,40,64,67,26,26,29,33,52,19,28,12,24,32,28,71,44,67,14,86,62,45,81,86,73,54,71,68,40,47,29,28,43,56,39,59,53,43,62,74,71,69,49,76,34,38,73,69,47,36,47,63,65,33,92,59,45,33,33,34,27,48,67,35,52,15,35,41,16,42,55,30,69,39,28,50,91,32,49,40,75,56,56,87,75,46,50,54,73,50,35,11,48,39,48,63,36,7,27,30,36,25,45,49,60,68,72,41,82,71,48,44,86,34,40,33,38,38,32,23,52,46,56,59,25,48,46,29,50,32,56,48,42,65,51,53,26,44,36,36,43,32,38,42,69,94,37,49,69,40,41,50,49,38,48,73,72,62,44,74,38,71,41,39,56,80,81,42,64,57,64,60,53,46,24,65,75,39,82,63,52,25,22,46,33,30,36,36,42,56,32,45,63,69,58,51,51,59,44,48,76,40,34,13,66,64,15,41,36,37,38,60,32,66,54,94,54,54,54,47,64,36,49,49,48,41,29,21,67,30,28,19,33,41,27,23,37,50,64,40,37,66,70,19,43,57,53,32,51,50,36,45,55,69,64,51,49,72,47,73,83,38,52,66,46,74,33,44,57,90,40,43,65,61,46,53,49,44,55,72,69,59,82,53,61,32,42,33,31,35,68,69,54,28,37,27,35,57,42,88,38,63,48,44,56,45,77,40,80,42,83,69,87,75,62,48,52,42,21,32,29,26,40,26,42,25,19,32,68,49,72,66,56,51,35,40,33,57,31,73,44,86,66,88,41,65,66,28,24,29,35,48,20,27,10,25,31,27,70,43,65,14,84,62,44,80,86,74,55,69,67,40,44,30,28,45,55,40,58,53,43,63,75,71,69,50,76,34,40,72,70,48,36,47,62,64,35,93,59,46,31,32,33,27,48,67,35,54,14,37,40,17,43,53,31,68,40,28,49,90,30,49,40,76,56,56,86,75,46,50,55,72,51,36,11,48,42,47,63,36,7,27,28,35,25,45,49,61,68,73,41,83,70,46,46,85,33,39,31,38,37,32,23,53,46,57,62,24,47,47,30,51,32,57,45,43,66,50,52,26,44,36,36,42,32,37,44,69,94,38,47,70,38,42,52,46,38,47,74,71,62,44,72,39,72,42,41,56,81,81,41,65,56,64,61,52,45,23,67,75,39,82,64,52,23,23,46,33,31,36,35,42,57,32,45,64,69,59,52,51,59,44,48,74,40,35,13,67,63,14,41,37,38,38,59,32,67,55,94,54,55,53,47,63,38,49,51,48,40,29,22,66,29,29,19,33,42,27,23,37,51,64,41,37,66,72,19,44,56,52,32,49,50,36,45,56,69,63,51,49,70,49,74,84,39,53,65,46,76,33,44,56,90,40,44,65,61,48,54,50,44,54,72,69,59,84,52,63,31,44,33,31,35,68
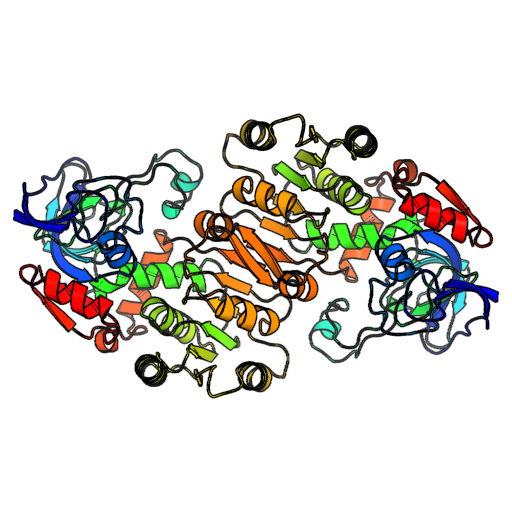
Secondary structure (DSSP, 8-state):
-EEEEE-SSSSS-EEEEE-PPP---TTEEEEEEEEEEPPHHHHHHHHT-S--SSSSEE---EEEEEEEEE-TT--S--TT-EEEE-SEEE--SSSHHHHTT-GGG-TT-EEBTTTB--SSBSEEEEEGGGEEEPPTTS-HHHHTTHHHHHHHHIIIIISS---TT-EEEEE--SHHHHHHHHHHHTTT-EEEEEE-GGGHHHHHHHHHTT-SEEEETTTS-HHHHHHHHTTTS-EEEEEE-S--HHHHHHHGGGEEEEEEEEE-SPPSSSEEEEEHHHHHHTT-EEEE--S--HHHHHHHHHHHHTT-S--TTTEEEEEEGGGHHHHHHHHHHT--SEEEEE-/-EEEEE-SSSSS-EEEEE-PPP---TTEEEEEEEEEEPPHHHHHHHHT-S--SSSSEE---EEEEEEEEE-TT--S--TT-EEEE-SEEE--S-SHHHHTT-GGG-TT-EEBTTTB--SSBSEEEEEGGGEEEPPTTS-HHHHTTHHHHHHHHIIIIISS---TT-EEEEE--SHHHHHHHHHHHTTT-EEEEEE-GGGHHHHHHHHHTT-SEEEETTTS-HHHHHHHHTTTS-EEEEEE-S--HHHHHHHGGGEEEEEEEEE-SPPSSSEEEEEHHHHHHTT-EEEE--S--HHHHHHHHHHHHTT-S-HHHHEEEEEEGGGHHHHHHHHHHT--SEEEEE-